Protein AF-0000000083255888 (afdb_homodimer)

Organism: NCBI:txid582686

Nearest PDB structures (foldseek):
  6r77-assembly1_B  TM=9.466E-01  e=9.606E-38  Thermococcus litoralis
  6j7c-assembly1_A-2  TM=9.315E-01  e=9.712E-32  Thermococcus litoralis DSM 5473
  4lb0-assembly1_A  TM=8.936E-01  e=3.939E-31  Allorhizobium ampelinum S4
  1tm0-assembly1_A  TM=8.997E-01  e=4.993E-29  Brucella melitensis bv. 1 str. 16M
  4k8l-assembly1_A-2  TM=8.875E-01  e=1.910E-28  Brucella anthropi ATCC 49188

Structure (mmCIF, N/CA/C/O backbone):
data_AF-0000000083255888-model_v1
#
loop_
_entity.id
_entity.type
_entity.pdbx_description
1 polymer 'Trans-L-3-hydroxyproline dehydratase'
#
loop_
_atom_site.group_PDB
_atom_site.id
_atom_site.type_symbol
_atom_site.label_atom_id
_atom_site.label_alt_id
_atom_site.label_comp_id
_atom_site.label_asym_id
_atom_site.label_entity_id
_atom_site.label_seq_id
_atom_site.pdbx_PDB_ins_code
_atom_site.Cartn_x
_atom_site.Cartn_y
_atom_site.Cartn_z
_atom_site.occupancy
_atom_site.B_iso_or_equiv
_atom_site.auth_seq_id
_atom_site.auth_comp_id
_atom_site.auth_asym_id
_atom_site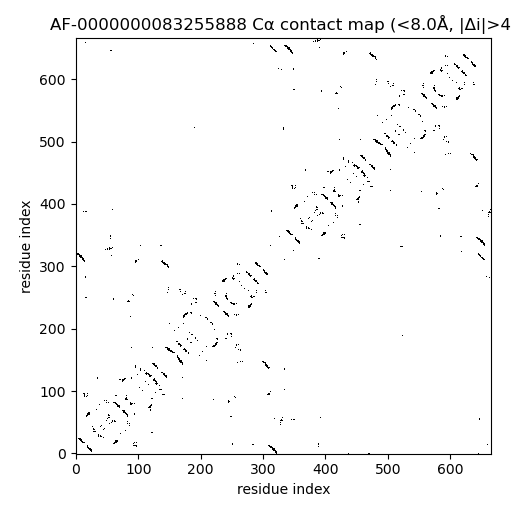.auth_atom_id
_atom_site.pdbx_PDB_model_num
ATOM 1 N N . MET A 1 1 ? 16.656 -17.641 7.535 1 83.06 1 MET A N 1
ATOM 2 C CA . MET A 1 1 ? 16.406 -16.219 7.727 1 83.06 1 MET A CA 1
ATOM 3 C C . MET A 1 1 ? 17.516 -15.578 8.57 1 83.06 1 MET A C 1
ATOM 5 O O . MET A 1 1 ? 17.922 -16.141 9.586 1 83.06 1 MET A O 1
ATOM 9 N N . GLU A 1 2 ? 18.016 -14.609 8.039 1 89.25 2 GLU A N 1
ATOM 10 C CA . GLU A 1 2 ? 18.969 -13.742 8.734 1 89.25 2 GLU A CA 1
ATOM 11 C C . GLU A 1 2 ? 18.422 -12.32 8.852 1 89.25 2 GLU A C 1
ATOM 13 O O . GLU A 1 2 ? 18.094 -11.695 7.84 1 89.25 2 GLU A O 1
ATOM 18 N N . ILE A 1 3 ? 18.297 -11.906 10.102 1 91.75 3 ILE A N 1
ATOM 19 C CA . ILE A 1 3 ? 17.781 -10.562 10.32 1 91.75 3 ILE A CA 1
ATOM 20 C C . ILE A 1 3 ? 18.938 -9.594 10.57 1 91.75 3 ILE A C 1
ATOM 22 O O . ILE A 1 3 ? 19.672 -9.742 11.539 1 91.75 3 ILE A O 1
ATOM 26 N N . SER A 1 4 ? 19.047 -8.617 9.695 1 94.56 4 SER A N 1
ATOM 27 C CA . SER A 1 4 ? 20.109 -7.625 9.844 1 94.56 4 SER A CA 1
ATOM 28 C C . SER A 1 4 ? 19.562 -6.301 10.359 1 94.56 4 SER A C 1
ATOM 30 O O . SER A 1 4 ? 20.297 -5.488 10.922 1 94.56 4 SER A O 1
ATOM 32 N N . LYS A 1 5 ? 18.344 -5.992 10.133 1 95.56 5 LYS A N 1
ATOM 33 C CA . LYS A 1 5 ? 17.641 -4.82 10.648 1 95.56 5 LYS A CA 1
ATOM 34 C C . LYS A 1 5 ? 16.266 -5.199 11.203 1 95.56 5 LYS A C 1
ATOM 36 O O . LYS A 1 5 ? 15.625 -6.125 10.711 1 95.56 5 LYS A O 1
ATOM 41 N N . TRP A 1 6 ? 15.914 -4.523 12.188 1 97.25 6 TRP A N 1
ATOM 42 C CA . TRP A 1 6 ? 14.625 -4.73 12.836 1 97.25 6 TRP A CA 1
ATOM 43 C C . TRP A 1 6 ? 14.016 -3.4 13.273 1 97.25 6 TRP A C 1
ATOM 45 O O . TRP A 1 6 ? 14.703 -2.561 13.859 1 97.25 6 TRP A O 1
ATOM 55 N N . TYR A 1 7 ? 12.773 -3.174 12.93 1 98.19 7 TYR A N 1
ATOM 56 C CA . TYR A 1 7 ? 12.039 -1.971 13.312 1 98.19 7 TYR A CA 1
ATOM 57 C C . TYR A 1 7 ? 10.688 -2.324 13.906 1 98.19 7 TYR A C 1
ATOM 59 O O . TYR A 1 7 ? 9.945 -3.129 13.344 1 98.19 7 TYR A O 1
ATOM 67 N N . SER A 1 8 ? 10.352 -1.806 14.984 1 98.5 8 SER A N 1
ATOM 68 C CA . SER A 1 8 ? 9.008 -1.915 15.547 1 98.5 8 SER A CA 1
ATOM 69 C C . SER A 1 8 ? 8.203 -0.644 15.297 1 98.5 8 SER A C 1
ATOM 71 O O . SER A 1 8 ? 8.75 0.461 15.344 1 98.5 8 SER A O 1
ATOM 73 N N . THR A 1 9 ? 6.965 -0.833 15.023 1 98.69 9 THR A N 1
ATOM 74 C CA . THR A 1 9 ? 6.133 0.331 14.742 1 98.69 9 THR A CA 1
ATOM 75 C C . THR A 1 9 ? 4.738 0.158 15.336 1 98.69 9 THR A C 1
ATOM 77 O O . THR A 1 9 ? 4.309 -0.965 15.617 1 98.69 9 THR A O 1
ATOM 80 N N . ILE A 1 10 ? 4.086 1.215 15.633 1 98.44 10 ILE A N 1
ATOM 81 C CA . ILE A 1 10 ? 2.645 1.32 15.828 1 98.44 10 ILE A CA 1
ATOM 82 C C . ILE A 1 10 ? 2.008 1.965 14.594 1 98.44 10 ILE A C 1
ATOM 84 O O . ILE A 1 10 ? 2.295 3.121 14.273 1 98.44 10 ILE A O 1
ATOM 88 N N . ASP A 1 11 ? 1.279 1.186 13.883 1 98.62 11 ASP A N 1
ATOM 89 C CA . ASP A 1 11 ? 0.621 1.719 12.695 1 98.62 11 ASP A CA 1
ATOM 90 C C . ASP A 1 11 ? -0.781 2.227 13.023 1 98.62 11 ASP A C 1
ATOM 92 O O . ASP A 1 11 ? -1.556 1.538 13.688 1 98.62 11 ASP A O 1
ATOM 96 N N . MET A 1 12 ? -1.063 3.457 12.555 1 98.44 12 MET A N 1
ATOM 97 C CA . MET A 1 12 ? -2.328 4.156 12.75 1 98.44 12 MET A CA 1
ATOM 98 C C . MET A 1 12 ? -2.887 4.656 11.422 1 98.44 12 MET A C 1
ATOM 100 O O . MET A 1 12 ? -2.223 4.559 10.391 1 98.44 12 MET A O 1
ATOM 104 N N . HIS A 1 13 ? -4.094 5.094 11.477 1 98.38 13 HIS A N 1
ATOM 105 C CA . HIS A 1 13 ? -4.57 5.953 10.398 1 98.38 13 HIS A CA 1
ATOM 106 C C . HIS A 1 13 ? -5.434 7.09 10.938 1 98.38 13 HIS A C 1
ATOM 108 O O . HIS A 1 13 ? -6.086 6.938 11.969 1 98.38 13 HIS A O 1
ATOM 114 N N . SER A 1 14 ? -5.379 8.188 10.359 1 98.19 14 SER A N 1
ATOM 115 C CA . SER A 1 14 ? -6.297 9.305 10.555 1 98.19 14 SER A CA 1
ATOM 116 C C . SER A 1 14 ? -7.027 9.648 9.258 1 98.19 14 SER A C 1
ATOM 118 O O . SER A 1 14 ? -6.398 10.039 8.273 1 98.19 14 SER A O 1
ATOM 120 N N . GLY A 1 15 ? -8.281 9.453 9.289 1 97.12 15 GLY A N 1
ATOM 121 C CA . GLY A 1 15 ? -9.086 9.711 8.109 1 97.12 15 GLY A CA 1
ATOM 122 C C . GLY A 1 15 ? -8.742 8.797 6.945 1 97.12 15 GLY A C 1
ATOM 123 O O . GLY A 1 15 ? -8.906 9.172 5.785 1 97.12 15 GLY A O 1
ATOM 124 N N . GLY A 1 16 ? -8.18 7.723 7.191 1 97.56 16 GLY A N 1
ATOM 125 C CA . GLY A 1 16 ? -7.809 6.785 6.145 1 97.56 16 GLY A CA 1
ATOM 126 C C . GLY A 1 16 ? -6.352 6.895 5.73 1 97.56 16 GLY A C 1
ATOM 127 O O . GLY A 1 16 ? -5.82 6.004 5.07 1 97.56 16 GLY A O 1
ATOM 128 N N . GLU A 1 17 ? -5.742 7.996 6.062 1 98.19 17 GLU A N 1
ATOM 129 C CA . GLU A 1 17 ? -4.324 8.18 5.762 1 98.19 17 GLU A CA 1
ATOM 130 C C . GLU A 1 17 ? -3.447 7.395 6.738 1 98.19 17 GLU A C 1
ATOM 132 O O . GLU A 1 17 ? -3.482 7.645 7.945 1 98.19 17 GLU A O 1
ATOM 137 N N . PRO A 1 18 ? -2.654 6.484 6.238 1 98.31 18 PRO A N 1
ATOM 138 C CA . PRO A 1 18 ? -1.848 5.664 7.145 1 98.31 18 PRO A CA 1
ATOM 139 C C . PRO A 1 18 ? -0.646 6.422 7.711 1 98.31 18 PRO A C 1
ATOM 141 O O . PRO A 1 18 ? -0.081 7.281 7.035 1 98.31 18 PRO A O 1
ATOM 144 N N . ILE A 1 19 ? -0.319 6.094 8.922 1 98.56 19 ILE A N 1
ATOM 145 C CA . ILE A 1 19 ? 0.89 6.613 9.555 1 98.56 19 ILE A CA 1
ATOM 146 C C . ILE A 1 19 ? 1.596 5.492 10.312 1 98.56 19 ILE A C 1
ATOM 148 O O . ILE A 1 19 ? 1.012 4.879 11.211 1 98.56 19 ILE A O 1
ATOM 152 N N . ARG A 1 20 ? 2.758 5.273 9.922 1 98.81 20 ARG A N 1
ATOM 153 C CA . ARG A 1 20 ? 3.631 4.309 10.586 1 98.81 20 ARG A CA 1
ATOM 154 C C . ARG A 1 20 ? 4.547 5.004 11.586 1 98.81 20 ARG A C 1
ATOM 156 O O . ARG A 1 20 ? 5.488 5.699 11.203 1 98.81 20 ARG A O 1
ATOM 163 N N . ILE A 1 21 ? 4.293 4.812 12.906 1 98.81 21 ILE A N 1
ATOM 164 C CA . ILE A 1 21 ? 5.102 5.422 13.953 1 98.81 21 ILE A CA 1
ATOM 165 C C . ILE A 1 21 ? 6.234 4.473 14.352 1 98.81 21 ILE A C 1
ATOM 167 O O . ILE A 1 21 ? 5.988 3.4 14.906 1 98.81 21 ILE A O 1
ATOM 171 N N . ILE A 1 22 ? 7.457 4.867 14.094 1 98.56 22 ILE A N 1
ATOM 172 C CA . ILE A 1 22 ? 8.586 3.998 14.398 1 98.56 22 ILE A CA 1
ATOM 173 C C . ILE A 1 22 ? 8.906 4.074 15.891 1 98.56 22 ILE A C 1
ATOM 175 O O . ILE A 1 22 ? 9.211 5.152 16.406 1 98.56 22 ILE A O 1
ATOM 179 N N . THR A 1 23 ? 8.867 2.938 16.578 1 96.69 23 THR A N 1
ATOM 180 C CA . THR A 1 23 ? 9.047 2.908 18.016 1 96.69 23 THR A CA 1
ATOM 181 C C . THR A 1 23 ? 10.383 2.262 18.375 1 96.69 23 THR A C 1
ATOM 183 O O . THR A 1 23 ? 10.844 2.367 19.516 1 96.69 23 THR A O 1
ATOM 186 N N . GLY A 1 24 ? 10.961 1.613 17.391 1 96.62 24 GLY A N 1
ATOM 187 C CA . GLY A 1 24 ? 12.227 0.959 17.672 1 96.62 24 GLY A CA 1
ATOM 188 C C . GLY A 1 24 ? 13.047 0.688 16.438 1 96.62 24 GLY A C 1
ATOM 189 O O . GLY A 1 24 ? 12.5 0.53 15.344 1 96.62 24 GLY A O 1
ATOM 190 N N . GLY A 1 25 ? 14.406 0.665 16.562 1 96.69 25 GLY A N 1
ATOM 191 C CA . GLY A 1 25 ? 15.32 0.265 15.508 1 96.69 25 GLY A CA 1
ATOM 192 C C . GLY A 1 25 ? 15.938 1.442 14.773 1 96.69 25 GLY A C 1
ATOM 193 O O . GLY A 1 25 ? 16.719 1.258 13.852 1 96.69 25 GLY A O 1
ATOM 194 N N . LEU A 1 26 ? 15.664 2.627 15.242 1 96.25 26 LEU A N 1
ATOM 195 C CA . LEU A 1 26 ? 16.156 3.816 14.547 1 96.25 26 LEU A CA 1
ATOM 196 C C . LEU A 1 26 ? 17.594 4.109 14.914 1 96.25 26 LEU A C 1
ATOM 198 O O . LEU A 1 26 ? 18.016 3.873 16.047 1 96.25 26 LEU A O 1
ATOM 202 N N . PRO A 1 27 ? 18.312 4.633 13.977 1 93.56 27 PRO A N 1
ATOM 203 C CA . PRO A 1 27 ? 19.625 5.16 14.32 1 93.56 27 PRO A CA 1
ATOM 204 C C . PRO A 1 27 ? 19.547 6.441 15.148 1 93.56 27 PRO A C 1
ATOM 206 O O . PRO A 1 27 ? 18.5 7.082 15.203 1 93.56 27 PRO A O 1
ATOM 209 N N . GLN A 1 28 ? 20.672 6.73 15.758 1 92.25 28 GLN A N 1
ATOM 210 C CA . GLN A 1 28 ? 20.766 8.023 16.438 1 92.25 28 GLN A CA 1
ATOM 211 C C . GLN A 1 28 ? 20.875 9.164 15.422 1 92.25 28 GLN A C 1
ATOM 213 O O . GLN A 1 28 ? 21.719 9.109 14.516 1 92.25 28 GLN A O 1
ATOM 218 N N . MET A 1 29 ? 19.984 10.07 15.594 1 93.94 29 MET A N 1
ATOM 219 C CA . MET A 1 29 ? 20.047 11.242 14.734 1 93.94 29 MET A CA 1
ATOM 220 C C . MET A 1 29 ? 20.812 12.375 15.398 1 93.94 29 MET A C 1
ATOM 222 O O . MET A 1 29 ? 20.547 12.727 16.547 1 93.94 29 MET A O 1
ATOM 226 N N . ARG A 1 30 ? 21.797 12.992 14.648 1 94.44 30 ARG A N 1
ATOM 227 C CA . ARG A 1 30 ? 22.578 14.117 15.148 1 94.44 30 ARG A CA 1
ATOM 228 C C . ARG A 1 30 ? 21.844 15.438 14.969 1 94.44 30 ARG A C 1
ATOM 230 O O . ARG A 1 30 ? 21.156 15.633 13.961 1 94.44 30 ARG A O 1
ATOM 237 N N . GLY A 1 31 ? 21.797 16.203 15.977 1 97.06 31 GLY A N 1
ATOM 238 C CA . GLY A 1 31 ? 21.203 17.531 15.898 1 97.06 31 GLY A CA 1
ATOM 239 C C . GLY A 1 31 ? 20.562 17.969 17.203 1 97.06 31 GLY A C 1
ATOM 240 O O . GLY A 1 31 ? 19.953 17.156 17.891 1 97.06 31 GLY A O 1
ATOM 241 N N . ALA A 1 32 ? 20.625 19.344 17.375 1 95.5 32 ALA A N 1
ATOM 242 C CA . ALA A 1 32 ? 20.062 19.906 18.609 1 95.5 32 ALA A CA 1
ATOM 243 C C . ALA A 1 32 ? 18.609 20.297 18.406 1 95.5 32 ALA A C 1
ATOM 245 O O . ALA A 1 32 ? 17.844 20.406 19.375 1 95.5 32 ALA A O 1
ATOM 246 N N . VAL A 1 33 ? 18.25 20.562 17.156 1 95.88 33 VAL A N 1
ATOM 247 C CA . VAL A 1 33 ? 16.875 20.953 16.828 1 95.88 33 VAL A CA 1
ATOM 248 C C . VAL A 1 33 ? 16.328 20.078 15.719 1 95.88 33 VAL A C 1
ATOM 250 O O . VAL A 1 33 ? 17.094 19.359 15.055 1 95.88 33 VAL A O 1
ATOM 253 N N . GLN A 1 34 ? 15.109 20.156 15.523 1 97.44 34 GLN A N 1
ATOM 254 C CA . GLN A 1 34 ? 14.438 19.234 14.609 1 97.44 34 GLN A CA 1
ATOM 255 C C . GLN A 1 34 ? 14.953 19.391 13.18 1 97.44 34 GLN A C 1
ATOM 257 O O . GLN A 1 34 ? 15.078 18.422 12.445 1 97.44 34 GLN A O 1
ATOM 262 N N . ARG A 1 35 ? 15.195 20.641 12.828 1 96.56 35 ARG A N 1
ATOM 263 C CA . ARG A 1 35 ? 15.688 20.875 11.477 1 96.56 35 ARG A CA 1
ATOM 264 C C . ARG A 1 35 ? 17.016 20.156 11.234 1 96.56 35 ARG A C 1
ATOM 266 O O . ARG A 1 35 ? 17.234 19.609 10.164 1 96.56 35 ARG A O 1
ATOM 273 N N . GLU A 1 36 ? 17.875 20.188 12.18 1 97.56 36 GLU A N 1
ATOM 274 C CA . GLU A 1 36 ? 19.172 19.516 12.086 1 97.56 36 GLU A CA 1
ATOM 275 C C . GLU A 1 36 ? 19 18 12.078 1 97.56 36 GLU A C 1
ATOM 277 O O . GLU A 1 36 ? 19.688 17.297 11.328 1 97.56 36 GLU A O 1
ATOM 282 N N . ARG A 1 37 ? 18.109 17.531 12.883 1 98 37 ARG A N 1
ATOM 283 C CA . ARG A 1 37 ? 17.828 16.094 12.93 1 98 37 ARG A CA 1
ATOM 284 C C . ARG A 1 37 ? 17.25 15.602 11.609 1 98 37 ARG A C 1
ATOM 286 O O . ARG A 1 37 ? 17.609 14.531 11.133 1 98 37 ARG A O 1
ATOM 293 N N . ALA A 1 38 ? 16.375 16.406 11.086 1 98 38 ALA A N 1
ATOM 294 C CA . ALA A 1 38 ? 15.805 16.078 9.781 1 98 38 ALA A CA 1
ATOM 295 C C . ALA A 1 38 ? 16.891 16 8.711 1 98 38 ALA A C 1
ATOM 297 O O . ALA A 1 38 ? 16.922 15.07 7.91 1 98 38 ALA A O 1
ATOM 298 N N . ALA A 1 39 ? 17.75 16.969 8.727 1 97.56 39 ALA A N 1
ATOM 299 C CA . ALA A 1 39 ? 18.844 17 7.762 1 97.56 39 ALA A CA 1
ATOM 300 C C . ALA A 1 39 ? 19.766 15.805 7.938 1 97.56 39 ALA A C 1
ATOM 302 O O . ALA A 1 39 ? 20.203 15.195 6.957 1 97.56 39 ALA A O 1
ATOM 303 N N . ASP A 1 40 ? 20.047 15.461 9.133 1 98.25 40 ASP A N 1
ATOM 304 C CA . ASP A 1 40 ? 20.891 14.312 9.406 1 98.25 40 ASP A CA 1
ATOM 305 C C . ASP A 1 40 ? 20.25 13.016 8.93 1 98.25 40 ASP A C 1
ATOM 307 O O . ASP A 1 40 ? 20.906 12.18 8.305 1 98.25 40 ASP A O 1
ATOM 311 N N . PHE A 1 41 ? 19.031 12.898 9.219 1 98.19 41 PHE A N 1
ATOM 312 C CA . PHE A 1 41 ? 18.312 11.703 8.812 1 98.19 41 PHE A CA 1
ATOM 313 C C . PHE A 1 41 ? 18.344 11.539 7.297 1 98.19 41 PHE A C 1
ATOM 315 O O . PHE A 1 41 ? 18.688 10.477 6.785 1 98.19 41 PHE A O 1
ATOM 322 N N . MET A 1 42 ? 18 12.602 6.605 1 97.81 42 MET A N 1
ATOM 323 C CA . MET A 1 42 ? 17.922 12.539 5.148 1 97.81 42 MET A CA 1
ATOM 324 C C . MET A 1 42 ? 19.312 12.312 4.551 1 97.81 42 MET A C 1
ATOM 326 O O . MET A 1 42 ? 19.453 11.641 3.527 1 97.81 42 MET A O 1
ATOM 330 N N . GLY A 1 43 ? 20.25 12.836 5.156 1 97.81 43 GLY A N 1
ATOM 331 C CA . GLY A 1 43 ? 21.609 12.742 4.629 1 97.81 43 GLY A CA 1
ATOM 332 C C . GLY A 1 43 ? 22.266 11.398 4.91 1 97.81 43 GLY A C 1
ATOM 333 O O . GLY A 1 43 ? 23.094 10.938 4.125 1 97.81 43 GLY A O 1
ATOM 334 N N . HIS A 1 44 ? 21.844 10.758 6.027 1 97.75 44 HIS A N 1
ATOM 335 C CA . HIS A 1 44 ? 22.625 9.609 6.449 1 97.75 44 HIS A CA 1
ATOM 336 C C . HIS A 1 44 ? 21.75 8.383 6.668 1 97.75 44 HIS A C 1
ATOM 338 O O . HIS A 1 44 ? 22.25 7.258 6.719 1 97.75 44 HIS A O 1
ATOM 344 N N . HIS A 1 45 ? 20.484 8.578 6.812 1 97.5 45 HIS A N 1
ATOM 345 C CA . HIS A 1 45 ? 19.656 7.465 7.273 1 97.5 45 HIS A CA 1
ATOM 346 C C . HIS A 1 45 ? 18.391 7.32 6.434 1 97.5 45 HIS A C 1
ATOM 348 O O . HIS A 1 45 ? 17.438 6.676 6.855 1 97.5 45 HIS A O 1
ATOM 354 N N . ASP A 1 46 ? 18.359 7.898 5.238 1 97.75 46 ASP A N 1
ATOM 355 C CA . ASP A 1 46 ? 17.156 7.906 4.406 1 97.75 46 ASP A CA 1
ATOM 356 C C . ASP A 1 46 ? 16.781 6.488 3.977 1 97.75 46 ASP A C 1
ATOM 358 O O . ASP A 1 46 ? 15.656 6.246 3.543 1 97.75 46 ASP A O 1
ATOM 362 N N . ALA A 1 47 ? 17.688 5.535 4.121 1 97.12 47 ALA A N 1
ATOM 363 C CA . ALA A 1 47 ? 17.406 4.145 3.777 1 97.12 47 ALA A CA 1
ATOM 364 C C . ALA A 1 47 ? 16.281 3.578 4.645 1 97.12 47 ALA A C 1
ATOM 366 O O . ALA A 1 47 ? 15.516 2.727 4.195 1 97.12 47 ALA A O 1
ATOM 367 N N . VAL A 1 48 ? 16.141 4.066 5.84 1 97.69 48 VAL A N 1
ATOM 368 C CA . VAL A 1 48 ? 15.102 3.619 6.754 1 97.69 48 VAL A CA 1
ATOM 369 C C . VAL A 1 48 ? 13.734 4.012 6.203 1 97.69 48 VAL A C 1
ATOM 371 O O . VAL A 1 48 ? 12.812 3.193 6.168 1 97.69 48 VAL A O 1
ATOM 374 N N . ARG A 1 49 ? 13.641 5.246 5.781 1 98.12 49 ARG A N 1
ATOM 375 C CA . ARG A 1 49 ? 12.391 5.715 5.191 1 98.12 49 ARG A CA 1
ATOM 376 C C . ARG A 1 49 ? 12.008 4.875 3.977 1 98.12 49 ARG A C 1
ATOM 378 O O . ARG A 1 49 ? 10.867 4.422 3.861 1 98.12 49 ARG A O 1
ATOM 385 N N . ARG A 1 50 ? 12.961 4.73 3.131 1 97.81 50 ARG A N 1
ATOM 386 C CA . ARG A 1 50 ? 12.688 3.992 1.902 1 97.81 50 ARG A CA 1
ATOM 387 C C . ARG A 1 50 ? 12.266 2.559 2.207 1 97.81 50 ARG A C 1
ATOM 389 O O . ARG A 1 50 ? 11.32 2.045 1.608 1 97.81 50 ARG A O 1
ATOM 396 N N . LEU A 1 51 ? 12.922 1.953 3.141 1 97.94 51 LEU A N 1
ATOM 397 C CA . LEU A 1 51 ? 12.617 0.58 3.531 1 97.94 51 LEU A CA 1
ATOM 398 C C . LEU A 1 51 ? 11.188 0.463 4.059 1 97.94 51 LEU A C 1
ATOM 400 O O . LEU A 1 51 ? 10.469 -0.476 3.709 1 97.94 51 LEU A O 1
ATOM 404 N N . LEU A 1 52 ? 10.75 1.415 4.848 1 98.19 52 LEU A N 1
ATOM 405 C CA . LEU A 1 52 ? 9.523 1.252 5.617 1 98.19 52 LEU A CA 1
ATOM 406 C C . LEU A 1 52 ? 8.344 1.889 4.895 1 98.19 52 LEU A C 1
ATOM 408 O O . LEU A 1 52 ? 7.188 1.528 5.141 1 98.19 52 LEU A O 1
ATOM 412 N N . MET A 1 53 ? 8.602 2.887 3.961 1 98 53 MET A N 1
ATOM 413 C CA . MET A 1 53 ? 7.504 3.594 3.311 1 98 53 MET A CA 1
ATOM 414 C C . MET A 1 53 ? 7.188 2.982 1.951 1 98 53 MET A C 1
ATOM 416 O O . MET A 1 53 ? 6.047 3.025 1.494 1 98 53 MET A O 1
ATOM 420 N N . ALA A 1 54 ? 8.188 2.432 1.349 1 97.44 54 ALA A N 1
ATOM 421 C CA . ALA A 1 54 ? 8.031 1.934 -0.015 1 97.44 54 ALA A CA 1
ATOM 422 C C . ALA A 1 54 ? 7.562 0.481 -0.016 1 97.44 54 ALA A C 1
ATOM 424 O O . ALA A 1 54 ? 7.664 -0.211 1 1 97.44 54 ALA A O 1
ATOM 425 N N . GLU A 1 55 ? 7.008 -0 -1.094 1 97.12 55 GLU A N 1
ATOM 426 C CA . GLU A 1 55 ? 6.746 -1.424 -1.284 1 97.12 55 GLU A CA 1
ATOM 427 C C . GLU A 1 55 ? 8.039 -2.236 -1.212 1 97.12 55 GLU A C 1
ATOM 429 O O . GLU A 1 55 ? 9.094 -1.764 -1.627 1 97.12 55 GLU A O 1
ATOM 434 N N . PRO A 1 56 ? 7.961 -3.328 -0.721 1 97.75 56 PRO A N 1
ATOM 435 C CA . PRO A 1 56 ? 6.742 -4.078 -0.402 1 97.75 56 PRO A CA 1
ATOM 436 C C . PRO A 1 56 ? 6.32 -3.924 1.058 1 97.75 56 PRO A C 1
ATOM 438 O O . PRO A 1 56 ? 5.324 -4.516 1.481 1 97.75 56 PRO A O 1
ATOM 441 N N . ARG A 1 57 ? 7.043 -3.15 1.907 1 98.06 57 ARG A N 1
ATOM 442 C CA . ARG A 1 57 ? 6.707 -2.992 3.318 1 98.06 57 ARG A CA 1
ATOM 443 C C . ARG A 1 57 ? 5.676 -1.884 3.512 1 98.06 57 ARG A C 1
ATOM 445 O O . ARG A 1 57 ? 5.023 -1.813 4.555 1 98.06 57 ARG A O 1
ATOM 452 N N . GLY A 1 58 ? 5.574 -1.057 2.6 1 97.25 58 GLY A N 1
ATOM 453 C CA . GLY A 1 58 ? 4.625 0.045 2.533 1 97.25 58 GLY A CA 1
ATOM 454 C C . GLY A 1 58 ? 3.979 0.193 1.17 1 97.25 58 GLY A C 1
ATOM 455 O O . GLY A 1 58 ? 3.734 -0.8 0.481 1 97.25 58 GLY A O 1
ATOM 456 N N . HIS A 1 59 ? 3.59 1.378 0.828 1 95.75 59 HIS A N 1
ATOM 457 C CA . HIS A 1 59 ? 2.998 1.669 -0.473 1 95.75 59 HIS A CA 1
ATOM 458 C C . HIS A 1 59 ? 3.08 3.156 -0.796 1 95.75 59 HIS A C 1
ATOM 460 O O . HIS A 1 59 ? 3.529 3.951 0.032 1 95.75 59 HIS A O 1
ATOM 466 N N . LEU A 1 60 ? 2.676 3.486 -1.923 1 92.31 60 LEU A N 1
ATOM 467 C CA . LEU A 1 60 ? 2.861 4.82 -2.484 1 92.31 60 LEU A CA 1
ATOM 468 C C . LEU A 1 60 ? 2.254 5.883 -1.573 1 92.31 60 LEU A C 1
ATOM 470 O O . LEU A 1 60 ? 2.779 6.992 -1.471 1 92.31 60 LEU A O 1
ATOM 474 N N . GLY A 1 61 ? 1.233 5.602 -0.885 1 94.69 61 GLY A N 1
ATOM 475 C CA . GLY A 1 61 ? 0.536 6.559 -0.039 1 94.69 61 GLY A CA 1
ATOM 476 C C . GLY A 1 61 ? 0.907 6.438 1.428 1 94.69 61 GLY A C 1
ATOM 477 O O . GLY A 1 61 ? 0.244 7.016 2.289 1 94.69 61 GLY A O 1
ATOM 478 N N . MET A 1 62 ? 1.975 5.719 1.699 1 97.44 62 MET A N 1
ATOM 479 C CA . MET A 1 62 ? 2.367 5.473 3.084 1 97.44 62 MET A CA 1
ATOM 480 C C . MET A 1 62 ? 3.041 6.707 3.684 1 97.44 62 MET A C 1
ATOM 482 O O . MET A 1 62 ? 3.82 7.383 3.01 1 97.44 62 MET A O 1
ATOM 486 N N . THR A 1 63 ? 2.697 6.996 4.969 1 98.25 63 THR A N 1
ATOM 487 C CA . THR A 1 63 ? 3.4 8.016 5.742 1 98.25 63 THR A CA 1
ATOM 488 C C . THR A 1 63 ? 3.936 7.426 7.047 1 98.25 63 THR A C 1
ATOM 490 O O . THR A 1 63 ? 3.521 6.34 7.461 1 98.25 63 THR A O 1
ATOM 493 N N . GLY A 1 64 ? 4.898 8.141 7.574 1 98.62 64 GLY A N 1
ATOM 494 C CA . GLY A 1 64 ? 5.477 7.691 8.828 1 98.62 64 GLY A CA 1
ATOM 495 C C . GLY A 1 64 ? 5.906 8.836 9.734 1 98.62 64 GLY A C 1
ATOM 496 O O . GLY A 1 64 ? 5.918 9.992 9.312 1 98.62 64 GLY A O 1
ATOM 497 N N . ALA A 1 65 ? 6.176 8.461 10.945 1 98.69 65 ALA A N 1
ATOM 498 C CA . ALA A 1 65 ? 6.656 9.414 11.938 1 98.69 65 ALA A CA 1
ATOM 499 C C . ALA A 1 65 ? 7.789 8.82 12.773 1 98.69 65 ALA A C 1
ATOM 501 O O . ALA A 1 65 ? 7.754 7.645 13.125 1 98.69 65 ALA A O 1
ATOM 502 N N . ILE A 1 66 ? 8.734 9.602 13 1 98.31 66 ILE A N 1
ATOM 503 C CA . ILE A 1 66 ? 9.828 9.305 13.914 1 98.31 66 ILE A CA 1
ATOM 504 C C . ILE A 1 66 ? 9.688 10.141 15.188 1 98.31 66 ILE A C 1
ATOM 506 O O . ILE A 1 66 ? 9.641 11.367 15.125 1 98.31 66 ILE A O 1
ATOM 510 N N . VAL A 1 67 ? 9.617 9.453 16.281 1 97.5 67 VAL A N 1
ATOM 511 C CA . VAL A 1 67 ? 9.57 10.164 17.562 1 97.5 67 VAL A CA 1
ATOM 512 C C . VAL A 1 67 ? 10.984 10.43 18.047 1 97.5 67 VAL A C 1
ATOM 514 O O . VAL A 1 67 ? 11.82 9.516 18.109 1 97.5 67 VAL A O 1
ATOM 517 N N . THR A 1 68 ? 11.297 11.641 18.359 1 97.12 68 THR A N 1
ATOM 518 C CA . THR A 1 68 ? 12.609 12.039 18.859 1 97.12 68 THR A CA 1
ATOM 519 C C . THR A 1 68 ? 12.492 12.625 20.266 1 97.12 68 THR A C 1
ATOM 521 O O . THR A 1 68 ? 11.391 12.953 20.719 1 97.12 68 THR A O 1
ATOM 524 N N . PRO A 1 69 ? 13.641 12.672 20.938 1 95.5 69 PRO A N 1
ATOM 525 C CA . PRO A 1 69 ? 13.625 13.508 22.141 1 95.5 69 PRO A CA 1
ATOM 526 C C . PRO A 1 69 ? 13.234 14.953 21.844 1 95.5 69 PRO A C 1
ATOM 528 O O . PRO A 1 69 ? 13.336 15.406 20.703 1 95.5 69 PRO A O 1
ATOM 531 N N . PRO A 1 70 ? 12.688 15.594 22.875 1 96.56 70 PRO A N 1
ATOM 532 C CA . PRO A 1 70 ? 12.352 17 22.656 1 96.56 70 PRO A CA 1
ATOM 533 C C . PRO A 1 70 ? 13.578 17.859 22.297 1 96.56 70 PRO A C 1
ATOM 535 O O . PRO A 1 70 ? 14.672 17.609 22.812 1 96.56 70 PRO A O 1
ATOM 538 N N . ALA A 1 71 ? 13.375 18.781 21.422 1 95.69 71 ALA A N 1
ATOM 539 C CA . ALA A 1 71 ? 14.414 19.75 21.078 1 95.69 71 ALA A CA 1
ATOM 540 C C . ALA A 1 71 ? 14.367 20.953 22.016 1 95.69 71 ALA A C 1
ATOM 542 O O . ALA A 1 71 ? 15.398 21.578 22.281 1 95.69 71 ALA A O 1
ATOM 543 N N . SER A 1 72 ? 13.203 21.312 22.438 1 96.38 72 SER A N 1
ATOM 544 C CA . SER A 1 72 ? 13.031 22.406 23.391 1 96.38 72 SER A CA 1
ATOM 545 C C . SER A 1 72 ? 12.836 21.859 24.812 1 96.38 72 SER A C 1
ATOM 547 O O . SER A 1 72 ? 12.375 20.734 24.984 1 96.38 72 SER A O 1
ATOM 549 N N . ASP A 1 73 ? 13.062 22.688 25.812 1 95.88 73 ASP A N 1
ATOM 550 C CA . ASP A 1 73 ? 13.07 22.266 27.203 1 95.88 73 ASP A CA 1
ATOM 551 C C . ASP A 1 73 ? 11.664 21.906 27.688 1 95.88 73 ASP A C 1
ATOM 553 O O . ASP A 1 73 ? 11.5 21.047 28.547 1 95.88 73 ASP A O 1
ATOM 557 N N . ASP A 1 74 ? 10.734 22.5 27.188 1 96.25 74 ASP A N 1
ATOM 558 C CA . ASP A 1 74 ? 9.391 22.312 27.734 1 96.25 74 ASP A CA 1
ATOM 559 C C . ASP A 1 74 ? 8.547 21.422 26.828 1 96.25 74 ASP A C 1
ATOM 561 O O . ASP A 1 74 ? 7.355 21.234 27.078 1 96.25 74 ASP A O 1
ATOM 565 N N . ALA A 1 75 ? 9.133 20.906 25.766 1 97.81 75 ALA A N 1
ATOM 566 C CA . ALA A 1 75 ? 8.375 20.016 24.891 1 97.81 75 ALA A CA 1
ATOM 567 C C . ALA A 1 75 ? 8.328 18.594 25.469 1 97.81 75 ALA A C 1
ATOM 569 O O . ALA A 1 75 ? 9.227 18.188 26.203 1 97.81 75 ALA A O 1
ATOM 570 N N . HIS A 1 76 ? 7.305 17.891 25.141 1 98.12 76 HIS A N 1
ATOM 571 C CA . HIS A 1 76 ? 7.176 16.516 25.578 1 98.12 76 HIS A CA 1
ATOM 572 C C . HIS A 1 76 ? 8.008 15.578 24.719 1 98.12 76 HIS A C 1
ATOM 574 O O . HIS A 1 76 ? 8.633 14.641 25.219 1 98.12 76 HIS A O 1
ATOM 580 N N . PHE A 1 77 ? 8.016 15.758 23.438 1 97.94 77 PHE A N 1
ATOM 581 C CA . PHE A 1 77 ? 8.805 15 22.469 1 97.94 77 PHE A CA 1
ATOM 582 C C . PHE A 1 77 ? 8.883 15.734 21.141 1 97.94 77 PHE A C 1
ATOM 584 O O . PHE A 1 77 ? 8.312 16.812 20.984 1 97.94 77 PHE A O 1
ATOM 591 N N . GLY A 1 78 ? 9.695 15.273 20.219 1 98.12 78 GLY A N 1
ATOM 592 C CA . GLY A 1 78 ? 9.773 15.773 18.859 1 98.12 78 GLY A CA 1
ATOM 593 C C . GLY A 1 78 ? 9.281 14.766 17.828 1 98.12 78 GLY A C 1
ATOM 594 O O . GLY A 1 78 ? 9.164 13.578 18.125 1 98.12 78 GLY A O 1
ATOM 595 N N . LEU A 1 79 ? 8.992 15.297 16.656 1 98.5 79 LEU A N 1
ATOM 596 C CA . LEU A 1 79 ? 8.547 14.43 15.578 1 98.5 79 LEU A CA 1
ATOM 597 C C . LEU A 1 79 ? 9.195 14.836 14.258 1 98.5 79 LEU A C 1
ATOM 599 O O . LEU A 1 79 ? 9.336 16.031 13.969 1 98.5 79 LEU A O 1
ATOM 603 N N . LEU A 1 80 ? 9.57 13.867 13.508 1 98.5 80 LEU A N 1
ATOM 604 C CA . LEU A 1 80 ? 9.836 13.969 12.078 1 98.5 80 LEU A CA 1
ATOM 605 C C . LEU A 1 80 ? 8.812 13.172 11.281 1 98.5 80 LEU A C 1
ATOM 607 O O . LEU A 1 80 ? 8.336 12.133 11.734 1 98.5 80 LEU A O 1
ATOM 611 N N . PHE A 1 81 ? 8.461 13.656 10.109 1 98.5 81 PHE A N 1
ATOM 612 C CA . PHE A 1 81 ? 7.402 13.047 9.32 1 98.5 81 PHE A CA 1
ATOM 613 C C . PHE A 1 81 ? 7.941 12.531 7.992 1 98.5 81 PHE A C 1
ATOM 615 O O . PHE A 1 81 ? 8.562 13.289 7.238 1 98.5 81 PHE A O 1
ATOM 622 N N . MET A 1 82 ? 7.656 11.297 7.699 1 98.38 82 MET A N 1
ATOM 623 C CA . MET A 1 82 ? 8.164 10.656 6.488 1 98.38 82 MET A CA 1
ATOM 624 C C . MET A 1 82 ? 7.051 10.484 5.457 1 98.38 82 MET A C 1
ATOM 626 O O . MET A 1 82 ? 5.887 10.297 5.82 1 98.38 82 MET A O 1
ATOM 630 N N . ASN A 1 83 ? 7.375 10.578 4.246 1 97.62 83 ASN A N 1
ATOM 631 C CA . ASN A 1 83 ? 6.508 10.242 3.123 1 97.62 83 ASN A CA 1
ATOM 632 C C . ASN A 1 83 ? 7.281 9.555 2.002 1 97.62 83 ASN A C 1
ATOM 634 O O . ASN A 1 83 ? 8.391 9.062 2.219 1 97.62 83 ASN A O 1
ATOM 638 N N . ASN A 1 84 ? 6.73 9.43 0.827 1 96.12 84 ASN A N 1
ATOM 639 C CA . ASN A 1 84 ? 7.336 8.641 -0.24 1 96.12 84 ASN A CA 1
ATOM 640 C C . ASN A 1 84 ? 8.492 9.391 -0.904 1 96.12 84 ASN A C 1
ATOM 642 O O . ASN A 1 84 ? 9.227 8.82 -1.71 1 96.12 84 ASN A O 1
ATOM 646 N N . GLU A 1 85 ? 8.742 10.625 -0.519 1 95.44 85 GLU A N 1
ATOM 647 C CA . GLU A 1 85 ? 9.781 11.445 -1.131 1 95.44 85 GLU A CA 1
ATOM 648 C C . GLU A 1 85 ? 10.875 11.797 -0.121 1 95.44 85 GLU A C 1
ATOM 650 O O . GLU A 1 85 ? 12.047 11.914 -0.482 1 95.44 85 GLU A O 1
ATOM 655 N N . GLY A 1 86 ? 10.469 11.961 1.032 1 97.31 86 GLY A N 1
ATOM 656 C CA . GLY A 1 86 ? 11.383 12.43 2.066 1 97.31 86 GLY A CA 1
ATOM 657 C C . GLY A 1 86 ? 10.68 12.742 3.377 1 97.31 86 GLY A C 1
ATOM 658 O O . GLY A 1 86 ? 9.883 11.938 3.865 1 97.31 86 GLY A O 1
ATOM 659 N N . LEU A 1 87 ? 11.109 13.906 3.92 1 97.88 87 LEU A N 1
ATOM 660 C CA . LEU A 1 87 ? 10.5 14.352 5.168 1 97.88 87 LEU A CA 1
ATOM 661 C C . LEU A 1 87 ? 9.625 15.578 4.941 1 97.88 87 LEU A C 1
ATOM 663 O O . LEU A 1 87 ? 9.898 16.391 4.055 1 97.88 87 LEU A O 1
ATOM 667 N N . ALA A 1 88 ? 8.586 15.656 5.691 1 97.31 88 ALA A N 1
ATOM 668 C CA . ALA A 1 88 ? 7.754 16.859 5.746 1 97.31 88 ALA A CA 1
ATOM 669 C C . ALA A 1 88 ? 8.039 17.672 7.012 1 97.31 88 ALA A C 1
ATOM 671 O O . ALA A 1 88 ? 8.273 17.094 8.078 1 97.31 88 ALA A O 1
ATOM 672 N N . PRO A 1 89 ? 7.98 18.969 6.898 1 97.56 89 PRO A N 1
ATOM 673 C CA . PRO A 1 89 ? 8.258 19.797 8.078 1 97.56 89 PRO A CA 1
ATOM 674 C C . PRO A 1 89 ? 7.176 19.656 9.156 1 97.56 89 PRO A C 1
ATOM 676 O O . PRO A 1 89 ? 7.43 19.953 10.328 1 97.56 89 PRO A O 1
ATOM 679 N N . ILE A 1 90 ? 5.988 19.328 8.719 1 97.19 90 ILE A N 1
ATOM 680 C CA . ILE A 1 90 ? 4.844 19.141 9.602 1 97.19 90 ILE A CA 1
ATOM 681 C C . ILE A 1 90 ? 3.812 18.25 8.922 1 97.19 90 ILE A C 1
ATOM 683 O O . ILE A 1 90 ? 3.787 18.125 7.695 1 97.19 90 ILE A O 1
ATOM 687 N N . SER A 1 91 ? 3.023 17.578 9.695 1 97.31 91 SER A N 1
ATOM 688 C CA . SER A 1 91 ? 1.956 16.719 9.203 1 97.31 91 SER A CA 1
ATOM 689 C C . SER A 1 91 ? 0.792 16.656 10.188 1 97.31 91 SER A C 1
ATOM 691 O O . SER A 1 91 ? 0.899 16.047 11.25 1 97.31 91 SER A O 1
ATOM 693 N N . GLY A 1 92 ? -0.312 17.234 9.82 1 96.94 92 GLY A N 1
ATOM 694 C CA . GLY A 1 92 ? -1.463 17.312 10.703 1 96.94 92 GLY A CA 1
ATOM 695 C C . GLY A 1 92 ? -2.031 15.961 11.07 1 96.94 92 GLY A C 1
ATOM 696 O O . GLY A 1 92 ? -2.225 15.656 12.25 1 96.94 92 GLY A O 1
ATOM 697 N N . HIS A 1 93 ? -2.297 15.164 10.047 1 97.25 93 HIS A N 1
ATOM 698 C CA . HIS A 1 93 ? -2.873 13.852 10.32 1 97.25 93 HIS A CA 1
ATOM 699 C C . HIS A 1 93 ? -1.928 13.008 11.164 1 97.25 93 HIS A C 1
ATOM 701 O O . HIS A 1 93 ? -2.373 12.25 12.031 1 97.25 93 HIS A O 1
ATOM 707 N N . SER A 1 94 ? -0.628 13.078 10.93 1 98.06 94 SER A N 1
ATOM 708 C CA . SER A 1 94 ? 0.348 12.312 11.695 1 98.06 94 SER A CA 1
ATOM 709 C C . SER A 1 94 ? 0.362 12.734 13.156 1 98.06 94 SER A C 1
ATOM 711 O O . SER A 1 94 ? 0.5 11.891 14.047 1 98.06 94 SER A O 1
ATOM 713 N N . LEU A 1 95 ? 0.264 14.016 13.367 1 98.62 95 LEU A N 1
ATOM 714 C CA . LEU A 1 95 ? 0.229 14.523 14.727 1 98.62 95 LEU A CA 1
ATOM 715 C C . LEU A 1 95 ? -0.962 13.953 15.492 1 98.62 95 LEU A C 1
ATOM 717 O O . LEU A 1 95 ? -0.817 13.5 16.625 1 98.62 95 LEU A O 1
ATOM 721 N N . VAL A 1 96 ? -2.098 13.992 14.852 1 98.56 96 VAL A N 1
ATOM 722 C CA . VAL A 1 96 ? -3.305 13.445 15.469 1 98.56 96 VAL A CA 1
ATOM 723 C C . VAL A 1 96 ? -3.086 11.977 15.82 1 98.56 96 VAL A C 1
ATOM 725 O O . VAL A 1 96 ? -3.42 11.539 16.922 1 98.56 96 VAL A O 1
ATOM 728 N N . ALA A 1 97 ? -2.52 11.266 14.938 1 98.44 97 ALA A N 1
ATOM 729 C CA . ALA A 1 97 ? -2.312 9.828 15.109 1 98.44 97 ALA A CA 1
ATOM 730 C C . ALA A 1 97 ? -1.321 9.547 16.234 1 98.44 97 ALA A C 1
ATOM 732 O O . ALA A 1 97 ? -1.564 8.688 17.094 1 98.44 97 ALA A O 1
ATOM 733 N N . VAL A 1 98 ? -0.165 10.227 16.266 1 98.62 98 VAL A N 1
ATOM 734 C CA . VAL A 1 98 ? 0.868 9.977 17.266 1 98.62 98 VAL A CA 1
ATOM 735 C C . VAL A 1 98 ? 0.334 10.32 18.641 1 98.62 98 VAL A C 1
ATOM 737 O O . VAL A 1 98 ? 0.525 9.555 19.594 1 98.62 98 VAL A O 1
ATOM 740 N N . VAL A 1 99 ? -0.36 11.422 18.75 1 98.69 99 VAL A N 1
ATOM 741 C CA . VAL A 1 99 ? -0.903 11.836 20.047 1 98.69 99 VAL A CA 1
ATOM 742 C C . VAL A 1 99 ? -1.921 10.805 20.531 1 98.69 99 VAL A C 1
ATOM 744 O O . VAL A 1 99 ? -1.916 10.422 21.703 1 98.69 99 VAL A O 1
ATOM 747 N N . THR A 1 100 ? -2.807 10.375 19.625 1 98.44 100 THR A N 1
ATOM 748 C CA . THR A 1 100 ? -3.766 9.328 19.969 1 98.44 100 THR A CA 1
ATOM 749 C C . THR A 1 100 ? -3.049 8.078 20.453 1 98.44 100 THR A C 1
ATOM 751 O O . THR A 1 100 ? -3.379 7.539 21.516 1 98.44 100 THR A O 1
ATOM 754 N N . ALA A 1 101 ? -2.059 7.637 19.75 1 98 101 ALA A N 1
ATOM 755 C CA . ALA A 1 101 ? -1.31 6.434 20.109 1 98 101 ALA A CA 1
ATOM 756 C C . ALA A 1 101 ? -0.623 6.605 21.453 1 98 101 ALA A C 1
ATOM 758 O O . ALA A 1 101 ? -0.638 5.691 22.281 1 98 101 ALA A O 1
ATOM 759 N N . TRP A 1 102 ? 0.011 7.734 21.688 1 97.81 102 TRP A N 1
ATOM 760 C CA . TRP A 1 102 ? 0.789 7.969 22.906 1 97.81 102 TRP A CA 1
ATOM 761 C C . TRP A 1 102 ? -0.118 8.031 24.125 1 97.81 102 TRP A C 1
ATOM 763 O O . TRP A 1 102 ? 0.249 7.551 25.203 1 97.81 102 TRP A O 1
ATOM 773 N N . LEU A 1 103 ? -1.284 8.617 23.969 1 97.69 103 LEU A N 1
ATOM 774 C CA . LEU A 1 103 ? -2.236 8.648 25.078 1 97.69 103 LEU A CA 1
ATOM 775 C C . LEU A 1 103 ? -2.766 7.25 25.375 1 97.69 103 LEU A C 1
ATOM 777 O O . LEU A 1 103 ? -2.754 6.812 26.531 1 97.69 103 LEU A O 1
ATOM 781 N N . GLU A 1 104 ? -3.168 6.57 24.344 1 96.38 104 GLU A N 1
ATOM 782 C CA . GLU A 1 104 ? -3.865 5.301 24.531 1 96.38 104 GLU A CA 1
ATOM 783 C C . GLU A 1 104 ? -2.9 4.199 24.953 1 96.38 104 GLU A C 1
ATOM 785 O O . GLU A 1 104 ? -3.318 3.182 25.516 1 96.38 104 GLU A O 1
ATOM 790 N N . THR A 1 105 ? -1.63 4.371 24.672 1 94.5 105 THR A N 1
ATOM 791 C CA . THR A 1 105 ? -0.656 3.363 25.078 1 94.5 105 THR A CA 1
ATOM 792 C C . THR A 1 105 ? 0.079 3.801 26.328 1 94.5 105 THR A C 1
ATOM 794 O O . THR A 1 105 ? 1.012 3.129 26.781 1 94.5 105 THR A O 1
ATOM 797 N N . GLY A 1 106 ? -0.193 4.934 26.859 1 94.81 106 GLY A N 1
ATOM 798 C CA . GLY A 1 106 ? 0.326 5.371 28.141 1 94.81 106 GLY A CA 1
ATOM 799 C C . GLY A 1 106 ? 1.708 5.992 28.047 1 94.81 106 GLY A C 1
ATOM 800 O O . GLY A 1 106 ? 2.441 6.035 29.047 1 94.81 106 GLY A O 1
ATOM 801 N N . GLN A 1 107 ? 2.09 6.406 26.891 1 94.94 107 GLN A N 1
ATOM 802 C CA . GLN A 1 107 ? 3.406 7.008 26.703 1 94.94 107 GLN A CA 1
ATOM 803 C C . GLN A 1 107 ? 3.424 8.453 27.188 1 94.94 107 GLN A C 1
ATOM 805 O O . GLN A 1 107 ? 4.492 9.039 27.391 1 94.94 107 GLN A O 1
ATOM 810 N N . ILE A 1 108 ? 2.252 9.039 27.312 1 95.75 108 ILE A N 1
ATOM 811 C CA . ILE A 1 108 ? 2.084 10.375 27.875 1 95.75 108 ILE A CA 1
ATOM 812 C C . ILE A 1 108 ? 1.008 10.344 28.953 1 95.75 108 ILE A C 1
ATOM 814 O O . ILE A 1 108 ? 0.048 9.57 28.875 1 95.75 108 ILE A O 1
ATOM 818 N N . ALA A 1 109 ? 1.227 11.133 29.953 1 95.62 109 ALA A N 1
ATOM 819 C CA . ALA A 1 109 ? 0.274 11.172 31.062 1 95.62 109 ALA A CA 1
ATOM 820 C C . ALA A 1 109 ? -1.092 11.664 30.594 1 95.62 109 ALA A C 1
ATOM 822 O O . ALA A 1 109 ? -1.181 12.578 29.766 1 95.62 109 ALA A O 1
ATOM 823 N N . ARG A 1 110 ? -2.158 11.07 31.094 1 94.94 110 ARG A N 1
ATOM 824 C CA . ARG A 1 110 ? -3.527 11.352 30.688 1 94.94 110 ARG A CA 1
ATOM 825 C C . ARG A 1 110 ? -3.867 12.828 30.875 1 94.94 110 ARG A C 1
ATOM 827 O O . ARG A 1 110 ? -4.633 13.398 30.109 1 94.94 110 ARG A O 1
ATOM 834 N N . GLU A 1 111 ? -3.291 13.453 31.891 1 95.62 111 GLU A N 1
ATOM 835 C CA . GLU A 1 111 ? -3.602 14.836 32.25 1 95.62 111 GLU A CA 1
ATOM 836 C C . GLU A 1 111 ? -3.123 15.797 31.156 1 95.62 111 GLU A C 1
ATOM 838 O O . GLU A 1 111 ? -3.65 16.906 31.016 1 95.62 111 GLU A O 1
ATOM 843 N N . GLU A 1 112 ? -2.152 15.328 30.406 1 95.88 112 GLU A N 1
ATOM 844 C CA . GLU A 1 112 ? -1.581 16.172 29.359 1 95.88 112 GLU A CA 1
ATOM 845 C C . GLU A 1 112 ? -2.576 16.391 28.234 1 95.88 112 GLU A C 1
ATOM 847 O O . GLU A 1 112 ? -2.436 17.344 27.453 1 95.88 112 GLU A O 1
ATOM 852 N N . ALA A 1 113 ? -3.568 15.516 28.109 1 96.94 113 ALA A N 1
ATOM 853 C CA . ALA A 1 113 ? -4.602 15.664 27.094 1 96.94 113 ALA A CA 1
ATOM 854 C C . ALA A 1 113 ? -5.32 17 27.234 1 96.94 113 ALA A C 1
ATOM 856 O O . ALA A 1 113 ? -5.773 17.578 26.234 1 96.94 113 ALA A O 1
ATOM 857 N N . VAL A 1 114 ? -5.398 17.484 28.453 1 97.25 114 VAL A N 1
ATOM 858 C CA . VAL A 1 114 ? -6.117 18.719 28.734 1 97.25 114 VAL A CA 1
ATOM 859 C C . VAL A 1 114 ? -5.129 19.875 28.875 1 97.25 114 VAL A C 1
ATOM 861 O O . VAL A 1 114 ? -5.391 20.984 28.391 1 97.25 114 VAL A O 1
ATOM 864 N N . SER A 1 115 ? -3.975 19.656 29.5 1 96.94 115 SER A N 1
ATOM 865 C CA . SER A 1 115 ? -3.021 20.719 29.781 1 96.94 115 SER A CA 1
ATOM 866 C C . SER A 1 115 ? -2.234 21.109 28.531 1 96.94 115 SER A C 1
ATOM 868 O O . SER A 1 115 ? -1.619 22.172 28.484 1 96.94 115 SER A O 1
ATOM 870 N N . GLY A 1 116 ? -2.207 20.172 27.625 1 98.38 116 GLY A N 1
ATOM 871 C CA . GLY A 1 116 ? -1.491 20.453 26.391 1 98.38 116 GLY A CA 1
ATOM 872 C C . GLY A 1 116 ? -0.238 19.609 26.219 1 98.38 116 GLY A C 1
ATOM 873 O O . GLY A 1 116 ? 0.555 19.484 27.156 1 98.38 116 GLY A O 1
ATOM 874 N N . ILE A 1 117 ? -0.148 18.969 25.094 1 98.62 117 ILE A N 1
ATOM 875 C CA . ILE A 1 117 ? 1.03 18.203 24.719 1 98.62 117 ILE A CA 1
ATOM 876 C C . ILE A 1 117 ? 1.878 19 23.734 1 98.62 117 ILE A C 1
ATOM 878 O O . ILE A 1 117 ? 1.466 19.219 22.594 1 98.62 117 ILE A O 1
ATOM 882 N N . ARG A 1 118 ? 3.016 19.422 24.125 1 98.75 118 ARG A N 1
ATOM 883 C CA . ARG A 1 118 ? 3.898 20.234 23.297 1 98.75 118 ARG A CA 1
ATOM 884 C C . ARG A 1 118 ? 4.844 19.359 22.484 1 98.75 118 ARG A C 1
ATOM 886 O O . ARG A 1 118 ? 5.535 18.5 23.031 1 98.75 118 ARG A O 1
ATOM 893 N N . ILE A 1 119 ? 4.855 19.609 21.188 1 98.69 119 ILE A N 1
ATOM 894 C CA . ILE A 1 119 ? 5.594 18.75 20.266 1 98.69 119 ILE A CA 1
ATOM 895 C C . ILE A 1 119 ? 6.484 19.609 19.375 1 98.69 119 ILE A C 1
ATOM 897 O O . ILE A 1 119 ? 6.008 20.531 18.719 1 98.69 119 ILE A O 1
ATOM 901 N N . ASP A 1 120 ? 7.754 19.297 19.297 1 98.62 120 ASP A N 1
ATOM 902 C CA . ASP A 1 120 ? 8.688 19.969 18.422 1 98.62 120 ASP A CA 1
ATOM 903 C C . ASP A 1 120 ? 8.688 19.344 17.031 1 98.62 120 ASP A C 1
ATOM 905 O O . ASP A 1 120 ? 8.961 18.156 16.875 1 98.62 120 ASP A O 1
ATOM 909 N N . CYS A 1 121 ? 8.352 20.125 16.031 1 98.06 121 CYS A N 1
ATOM 910 C CA . CYS A 1 121 ? 8.453 19.719 14.641 1 98.06 121 CYS A CA 1
ATOM 911 C C . CYS A 1 121 ? 9.477 20.578 13.898 1 98.06 121 CYS A C 1
ATOM 913 O O . CYS A 1 121 ? 9.977 21.562 14.445 1 98.06 121 CYS A O 1
ATOM 915 N N . GLU A 1 122 ? 9.82 20.172 12.711 1 97.44 122 GLU A N 1
ATOM 916 C CA . GLU A 1 122 ? 10.742 20.969 11.906 1 97.44 122 GLU A CA 1
ATOM 917 C C . GLU A 1 122 ? 10.172 22.359 11.625 1 97.44 122 GLU A C 1
ATOM 919 O O . GLU A 1 122 ? 10.906 23.344 11.641 1 97.44 122 GLU A O 1
ATOM 924 N N . ALA A 1 123 ? 8.891 22.422 11.422 1 97.12 123 ALA A N 1
ATOM 925 C CA . ALA A 1 123 ? 8.227 23.688 11.094 1 97.12 123 ALA A CA 1
ATOM 926 C C . ALA A 1 123 ? 8.094 24.562 12.336 1 97.12 123 ALA A C 1
ATOM 928 O O . ALA A 1 123 ? 7.809 25.766 12.227 1 97.12 123 ALA A O 1
ATOM 929 N N . GLY A 1 124 ? 8.219 24 13.477 1 95.94 124 GLY A N 1
ATOM 930 C CA . GLY A 1 124 ? 8.031 24.703 14.734 1 95.94 124 GLY A CA 1
ATOM 931 C C . GLY A 1 124 ? 7.309 23.891 15.781 1 95.94 124 GLY A C 1
ATOM 932 O O . GLY A 1 124 ? 7.035 22.703 15.57 1 95.94 124 GLY A O 1
ATOM 933 N N . ARG A 1 125 ? 7.039 24.562 16.844 1 96.44 125 ARG A N 1
ATOM 934 C CA . ARG A 1 125 ? 6.367 23.891 17.953 1 96.44 125 ARG A CA 1
ATOM 935 C C . ARG A 1 125 ? 4.852 23.953 17.781 1 96.44 125 ARG A C 1
ATOM 937 O O . ARG A 1 125 ? 4.301 24.969 17.391 1 96.44 125 ARG A O 1
ATOM 944 N N . VAL A 1 126 ? 4.199 22.812 18.078 1 97.88 126 VAL A N 1
ATOM 945 C CA . VAL A 1 126 ? 2.742 22.766 18.109 1 97.88 126 VAL A CA 1
ATOM 946 C C . VAL A 1 126 ? 2.266 22.25 19.469 1 97.88 126 VAL A C 1
ATOM 948 O O . VAL A 1 126 ? 3.047 21.688 20.234 1 97.88 126 VAL A O 1
ATOM 951 N N . THR A 1 127 ? 1.061 22.531 19.75 1 98.5 127 THR A N 1
ATOM 952 C CA . THR A 1 127 ? 0.439 22.016 20.969 1 98.5 127 THR A CA 1
ATOM 953 C C . THR A 1 127 ? -0.81 21.203 20.641 1 98.5 127 THR A C 1
ATOM 955 O O . THR A 1 127 ? -1.649 21.641 19.859 1 98.5 127 THR A O 1
ATOM 958 N N . ALA A 1 128 ? -0.901 20.031 21.25 1 98.69 128 ALA A N 1
ATOM 959 C CA . ALA A 1 128 ? -2.037 19.156 21 1 98.69 128 ALA A CA 1
ATOM 960 C C . ALA A 1 128 ? -2.898 19.016 22.25 1 98.69 128 ALA A C 1
ATOM 962 O O . ALA A 1 128 ? -2.379 18.969 23.375 1 98.69 128 ALA A O 1
ATOM 963 N N . TYR A 1 129 ? -4.168 18.953 22.047 1 98.69 129 TYR A N 1
ATOM 964 C CA . TYR A 1 129 ? -5.168 18.609 23.047 1 98.69 129 TYR A CA 1
ATOM 965 C C . TYR A 1 129 ? -6.023 17.438 22.594 1 98.69 129 TYR A C 1
ATOM 967 O O . TYR A 1 129 ? -6.117 17.156 21.391 1 98.69 129 TYR A O 1
ATOM 975 N N . ALA A 1 130 ? -6.586 16.75 23.562 1 98.69 130 ALA A N 1
ATOM 976 C CA . ALA A 1 130 ? -7.379 15.586 23.156 1 98.69 130 ALA A CA 1
ATOM 977 C C . ALA A 1 130 ? -8.648 15.461 24 1 98.69 130 ALA A C 1
ATOM 979 O O . ALA A 1 130 ? -8.633 15.766 25.188 1 98.69 130 ALA A O 1
ATOM 980 N N . ASP A 1 131 ? -9.773 15.094 23.297 1 98.38 131 ASP A N 1
ATOM 981 C CA . ASP A 1 131 ? -10.938 14.547 23.984 1 98.38 131 ASP A CA 1
ATOM 982 C C . ASP A 1 131 ? -10.688 13.094 24.391 1 98.38 131 ASP A C 1
ATOM 984 O O . ASP A 1 131 ? -11.023 12.172 23.656 1 98.38 131 ASP A O 1
ATOM 988 N N . TYR A 1 132 ? -10.125 12.938 25.578 1 97.12 132 TYR A N 1
ATOM 989 C CA . TYR A 1 132 ? -9.656 11.648 26.078 1 97.12 132 TYR A CA 1
ATOM 990 C C . TYR A 1 132 ? -10.391 11.266 27.344 1 97.12 132 TYR A C 1
ATOM 992 O O . TYR A 1 132 ? -10.391 12.023 28.328 1 97.12 132 TYR A O 1
ATOM 1000 N N . ASP A 1 133 ? -11.047 10.117 27.344 1 93.81 133 ASP A N 1
ATOM 1001 C CA . ASP A 1 133 ? -11.836 9.719 28.5 1 93.81 133 ASP A CA 1
ATOM 1002 C C . ASP A 1 133 ? -11.039 8.789 29.422 1 93.81 133 ASP A C 1
ATOM 1004 O O . ASP A 1 133 ? -11.602 8.18 30.328 1 93.81 133 ASP A O 1
ATOM 1008 N N . GLY A 1 134 ? -9.781 8.578 29.109 1 91.5 134 GLY A N 1
ATOM 1009 C CA . GLY A 1 134 ? -8.93 7.699 29.891 1 91.5 134 GLY A CA 1
ATOM 1010 C C . GLY A 1 134 ? -8.617 6.391 29.203 1 91.5 134 GLY A C 1
ATOM 1011 O O . GLY A 1 134 ? -7.66 5.699 29.562 1 91.5 134 GLY A O 1
ATOM 1012 N N . THR A 1 135 ? -9.406 6.086 28.266 1 91.44 135 THR A N 1
ATOM 1013 C CA . THR A 1 135 ? -9.211 4.836 27.547 1 91.44 135 THR A CA 1
ATOM 1014 C C . THR A 1 135 ? -9.109 5.086 26.047 1 91.44 135 THR A C 1
ATOM 1016 O O . THR A 1 135 ? -8.297 4.461 25.359 1 91.44 135 THR A O 1
ATOM 1019 N N . GLU A 1 136 ? -9.891 6.078 25.641 1 94.62 136 GLU A N 1
ATOM 1020 C CA . GLU A 1 136 ? -9.969 6.371 24.203 1 94.62 136 GLU A CA 1
ATOM 1021 C C . GLU A 1 136 ? -9.852 7.871 23.953 1 94.62 136 GLU A C 1
ATOM 1023 O O . GLU A 1 136 ? -10.508 8.672 24.609 1 94.62 136 GLU A O 1
ATOM 1028 N N . ALA A 1 137 ? -8.953 8.211 23.031 1 97.12 137 ALA A N 1
ATOM 1029 C CA . ALA A 1 137 ? -8.93 9.57 22.5 1 97.12 137 ALA A CA 1
ATOM 1030 C C . ALA A 1 137 ? -9.898 9.727 21.344 1 97.12 137 ALA A C 1
ATOM 1032 O O . ALA A 1 137 ? -9.578 9.352 20.203 1 97.12 137 ALA A O 1
ATOM 1033 N N . ARG A 1 138 ? -11 10.328 21.547 1 97.19 138 ARG A N 1
ATOM 1034 C CA . ARG A 1 138 ? -12.047 10.445 20.531 1 97.19 138 ARG A CA 1
ATOM 1035 C C . ARG A 1 138 ? -11.648 11.43 19.438 1 97.19 138 ARG A C 1
ATOM 1037 O O . ARG A 1 138 ? -12.055 11.289 18.281 1 97.19 138 ARG A O 1
ATOM 1044 N N . SER A 1 139 ? -10.953 12.445 19.828 1 98.19 139 SER A N 1
ATOM 1045 C CA . SER A 1 139 ? -10.414 13.422 18.891 1 98.19 139 SER A CA 1
ATOM 1046 C C . SER A 1 139 ? -9.195 14.141 19.469 1 98.19 139 SER A C 1
ATOM 1048 O O . SER A 1 139 ? -9 14.148 20.688 1 98.19 139 SER A O 1
ATOM 1050 N N . VAL A 1 140 ? -8.383 14.617 18.609 1 98.56 140 VAL A N 1
ATOM 1051 C CA . VAL A 1 140 ? -7.219 15.414 18.953 1 98.56 140 VAL A CA 1
ATOM 1052 C C . VAL A 1 140 ? -7.277 16.75 18.219 1 98.56 140 VAL A C 1
ATOM 1054 O O . VAL A 1 140 ? -7.633 16.812 17.047 1 98.56 140 VAL A O 1
ATOM 1057 N N . THR A 1 141 ? -7.035 17.812 18.922 1 98.69 141 THR A N 1
ATOM 1058 C CA . THR A 1 141 ? -6.922 19.156 18.359 1 98.69 141 THR A CA 1
ATOM 1059 C C . THR A 1 141 ? -5.469 19.625 18.359 1 98.69 141 THR A C 1
ATOM 1061 O O . THR A 1 141 ? -4.809 19.609 19.406 1 98.69 141 THR A O 1
ATOM 1064 N N . ILE A 1 142 ? -5.008 20 17.219 1 98.56 142 ILE A N 1
ATOM 1065 C CA . ILE A 1 142 ? -3.656 20.516 17.078 1 98.56 142 ILE A CA 1
ATOM 1066 C C . ILE A 1 142 ? -3.709 22.031 16.906 1 98.56 142 ILE A C 1
ATOM 1068 O O . ILE A 1 142 ? -4.32 22.547 15.961 1 98.56 142 ILE A O 1
ATOM 1072 N N . GLU A 1 143 ? -3.18 22.719 17.828 1 98 143 GLU A N 1
ATOM 1073 C CA . GLU A 1 143 ? -2.867 24.125 17.625 1 98 143 GLU A CA 1
ATOM 1074 C C . GLU A 1 143 ? -1.559 24.281 16.844 1 98 143 GLU A C 1
ATOM 1076 O O . GLU A 1 143 ? -0.48 24.031 17.391 1 98 143 GLU A O 1
ATOM 1081 N N . GLY A 1 144 ? -1.707 24.75 15.648 1 96.5 144 GLY A N 1
ATOM 1082 C CA . GLY A 1 144 ? -0.629 24.594 14.688 1 96.5 144 GLY A CA 1
ATOM 1083 C C . GLY A 1 144 ? 0.247 25.828 14.57 1 96.5 144 GLY A C 1
ATOM 1084 O O . GLY A 1 144 ? 0.41 26.578 15.539 1 96.5 144 GLY A O 1
ATOM 1085 N N . ILE A 1 145 ? 0.956 25.906 13.469 1 95.81 145 ILE A N 1
ATOM 1086 C CA . ILE A 1 145 ? 1.922 26.953 13.141 1 95.81 145 ILE A CA 1
ATOM 1087 C C . ILE A 1 145 ? 1.191 28.188 12.617 1 95.81 145 ILE A C 1
ATOM 1089 O O . ILE A 1 145 ? 0.239 28.078 11.844 1 95.81 145 ILE A O 1
ATOM 1093 N N . PRO A 1 146 ? 1.609 29.375 13.102 1 96.5 146 PRO A N 1
ATOM 1094 C CA . PRO A 1 146 ? 0.997 30.578 12.523 1 96.5 146 PRO A CA 1
ATOM 1095 C C . PRO A 1 146 ? 0.903 30.516 11 1 96.5 146 PRO A C 1
ATOM 1097 O O . PRO A 1 146 ? 1.896 30.219 10.328 1 96.5 146 PRO A O 1
ATOM 1100 N N . SER A 1 147 ? -0.281 30.719 10.477 1 97.75 147 SER A N 1
ATOM 1101 C CA . SER A 1 147 ? -0.602 30.516 9.07 1 97.75 147 SER A CA 1
ATOM 1102 C C . SER A 1 147 ? -1.043 31.828 8.414 1 97.75 147 SER A C 1
ATOM 1104 O O . SER A 1 147 ? -1.72 32.656 9.039 1 97.75 147 SER A O 1
ATOM 1106 N N . PHE A 1 148 ? -0.68 32 7.176 1 97.5 148 PHE A N 1
ATOM 1107 C CA . PHE A 1 148 ? -0.989 33.25 6.477 1 97.5 148 PHE A CA 1
ATOM 1108 C C . PHE A 1 148 ? -1.025 33.031 4.969 1 97.5 148 PHE A C 1
ATOM 1110 O O . PHE A 1 148 ? -0.571 32 4.477 1 97.5 148 PHE A O 1
ATOM 1117 N N . VAL A 1 149 ? -1.622 33.969 4.262 1 97.69 149 VAL A N 1
ATOM 1118 C CA . VAL A 1 149 ? -1.653 33.969 2.803 1 97.69 149 VAL A CA 1
ATOM 1119 C C . VAL A 1 149 ? -0.433 34.688 2.25 1 97.69 149 VAL A C 1
ATOM 1121 O O . VAL A 1 149 ? -0.195 35.844 2.586 1 97.69 149 VAL A O 1
ATOM 1124 N N . LEU A 1 150 ? 0.374 34 1.481 1 97.5 150 LEU A N 1
ATOM 1125 C CA . LEU A 1 150 ? 1.535 34.594 0.84 1 97.5 150 LEU A CA 1
ATOM 1126 C C . LEU A 1 150 ? 1.126 35.375 -0.411 1 97.5 150 LEU A C 1
ATOM 1128 O O . LEU A 1 150 ? 1.6 36.469 -0.642 1 97.5 150 LEU A O 1
ATOM 1132 N N . ALA A 1 151 ? 0.331 34.781 -1.231 1 97.44 151 ALA A N 1
ATOM 1133 C CA . ALA A 1 151 ? -0.167 35.375 -2.477 1 97.44 151 ALA A CA 1
ATOM 1134 C C . ALA A 1 151 ? -1.618 34.969 -2.727 1 97.44 151 ALA A C 1
ATOM 1136 O O . ALA A 1 151 ? -1.965 33.781 -2.65 1 97.44 151 ALA A O 1
ATOM 1137 N N . ALA A 1 152 ? -2.457 35.969 -3.002 1 97 152 ALA A N 1
ATOM 1138 C CA . ALA A 1 152 ? -3.879 35.719 -3.225 1 97 152 ALA A CA 1
ATOM 1139 C C . ALA A 1 152 ? -4.238 35.875 -4.699 1 97 152 ALA A C 1
ATOM 1141 O O . ALA A 1 152 ? -3.697 36.75 -5.387 1 97 152 ALA A O 1
ATOM 1142 N N . ASP A 1 153 ? -5.137 35.031 -5.18 1 96.94 153 ASP A N 1
ATOM 1143 C CA . ASP A 1 153 ? -5.746 35.125 -6.5 1 96.94 153 ASP A CA 1
ATOM 1144 C C . ASP A 1 153 ? -4.68 35.156 -7.594 1 96.94 153 ASP A C 1
ATOM 1146 O O . ASP A 1 153 ? -4.707 36 -8.477 1 96.94 153 ASP A O 1
ATOM 1150 N N . VAL A 1 154 ? -3.768 34.281 -7.484 1 97 154 VAL A N 1
ATOM 1151 C CA . VAL A 1 154 ? -2.73 34.188 -8.5 1 97 154 VAL A CA 1
ATOM 1152 C C . VAL A 1 154 ? -3.318 33.562 -9.773 1 97 154 VAL A C 1
ATOM 1154 O O . VAL A 1 154 ? -3.787 32.438 -9.758 1 97 154 VAL A O 1
ATOM 1157 N N . PRO A 1 155 ? -3.287 34.344 -10.844 1 96.44 155 PRO A N 1
ATOM 1158 C CA . PRO A 1 155 ? -3.771 33.781 -12.094 1 96.44 155 PRO A CA 1
ATOM 1159 C C . PRO A 1 155 ? -2.797 32.75 -12.688 1 96.44 155 PRO A C 1
ATOM 1161 O O . PRO A 1 155 ? -1.611 33.062 -12.852 1 96.44 155 PRO A O 1
ATOM 1164 N N . VAL A 1 156 ? -3.275 31.547 -12.961 1 95.38 156 VAL A N 1
ATOM 1165 C CA . VAL A 1 156 ? -2.443 30.531 -13.602 1 95.38 156 VAL A CA 1
ATOM 1166 C C . VAL A 1 156 ? -3.252 29.797 -14.664 1 95.38 156 VAL A C 1
ATOM 1168 O O . VAL A 1 156 ? -4.484 29.844 -14.664 1 95.38 156 VAL A O 1
ATOM 1171 N N . VAL A 1 157 ? -2.486 29.25 -15.617 1 95.56 157 VAL A N 1
ATOM 1172 C CA . VAL A 1 157 ? -3.078 28.375 -16.625 1 95.56 157 VAL A CA 1
ATOM 1173 C C . VAL A 1 157 ? -2.564 26.953 -16.422 1 95.56 157 VAL A C 1
ATOM 1175 O O . VAL A 1 157 ? -1.357 26.703 -16.484 1 95.56 157 VAL A O 1
ATOM 1178 N N . VAL A 1 158 ? -3.469 26.078 -16.141 1 96.25 158 VAL A N 1
ATOM 1179 C CA . VAL A 1 158 ? -3.133 24.672 -15.938 1 96.25 158 VAL A CA 1
ATOM 1180 C C . VAL A 1 158 ? -3.768 23.828 -17.031 1 96.25 158 VAL A C 1
ATOM 1182 O O . VAL A 1 158 ? -4.992 23.703 -17.109 1 96.25 158 VAL A O 1
ATOM 1185 N N . GLU A 1 159 ? -2.949 23.125 -17.781 1 93.31 159 GLU A N 1
ATOM 1186 C CA . GLU A 1 159 ? -3.441 22.312 -18.891 1 93.31 159 GLU A CA 1
ATOM 1187 C C . GLU A 1 159 ? -4.508 23.062 -19.688 1 93.31 159 GLU A C 1
ATOM 1189 O O . GLU A 1 159 ? -5.605 22.547 -19.891 1 93.31 159 GLU A O 1
ATOM 1194 N N . ARG A 1 160 ? -4.34 24.266 -20.047 1 89.88 160 ARG A N 1
ATOM 1195 C CA . ARG A 1 160 ? -5.141 25.125 -20.906 1 89.88 160 ARG A CA 1
ATOM 1196 C C . ARG A 1 160 ? -6.391 25.609 -20.188 1 89.88 160 ARG A C 1
ATOM 1198 O O . ARG A 1 160 ? -7.309 26.141 -20.812 1 89.88 160 ARG A O 1
ATOM 1205 N N . ARG A 1 161 ? -6.391 25.453 -18.859 1 92.56 161 ARG A N 1
ATOM 1206 C CA . ARG A 1 161 ? -7.492 25.969 -18.047 1 92.56 161 ARG A CA 1
ATOM 1207 C C . ARG A 1 161 ? -7.039 27.141 -17.188 1 92.56 161 ARG A C 1
ATOM 1209 O O . ARG A 1 161 ? -6.129 27.016 -16.375 1 92.56 161 ARG A O 1
ATOM 1216 N N . ALA A 1 162 ? -7.723 28.234 -17.453 1 92.94 162 ALA A N 1
ATOM 1217 C CA . ALA A 1 162 ? -7.422 29.406 -16.625 1 92.94 162 ALA A CA 1
ATOM 1218 C C . ALA A 1 162 ? -8.102 29.297 -15.258 1 92.94 162 ALA A C 1
ATOM 1220 O O . ALA A 1 162 ? -9.273 28.922 -15.172 1 92.94 162 ALA A O 1
ATOM 1221 N N . CYS A 1 163 ? -7.277 29.531 -14.195 1 94.25 163 CYS A N 1
ATOM 1222 C CA . CYS A 1 163 ? -7.844 29.531 -12.852 1 94.25 163 CYS A CA 1
ATOM 1223 C C . CYS A 1 163 ? -7.031 30.422 -11.922 1 94.25 163 CYS A C 1
ATOM 1225 O O . CYS A 1 163 ? -5.98 30.938 -12.312 1 94.25 163 CYS A O 1
ATOM 1227 N N . THR A 1 164 ? -7.648 30.719 -10.797 1 96.06 164 THR A N 1
ATOM 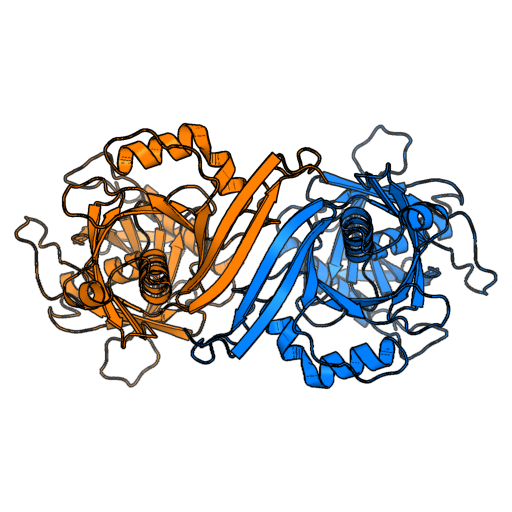1228 C CA . THR A 1 164 ? -6.949 31.484 -9.766 1 96.06 164 THR A CA 1
ATOM 1229 C C . THR A 1 164 ? -6.59 30.578 -8.586 1 96.06 164 THR A C 1
ATOM 1231 O O . THR A 1 164 ? -7.367 29.703 -8.211 1 96.06 164 THR A O 1
ATOM 1234 N N . ILE A 1 165 ? -5.449 30.797 -8.062 1 97.69 165 ILE A N 1
ATOM 1235 C CA . ILE A 1 165 ? -4.945 29.953 -6.977 1 97.69 165 ILE A CA 1
ATOM 1236 C C . ILE A 1 165 ? -4.375 30.828 -5.867 1 97.69 165 ILE A C 1
ATOM 1238 O O . ILE A 1 165 ? -3.791 31.875 -6.137 1 97.69 165 ILE A O 1
ATOM 1242 N N . ASP A 1 166 ? -4.602 30.469 -4.641 1 98.44 166 ASP A N 1
ATOM 1243 C CA . ASP A 1 166 ? -3.959 31.125 -3.502 1 98.44 166 ASP A CA 1
ATOM 1244 C C . ASP A 1 166 ? -2.754 30.312 -3.021 1 98.44 166 ASP A C 1
ATOM 1246 O O . ASP A 1 166 ? -2.762 29.078 -3.078 1 98.44 166 ASP A O 1
ATOM 1250 N N . VAL A 1 167 ? -1.725 30.984 -2.588 1 98.62 167 VAL A N 1
ATOM 1251 C CA . VAL A 1 167 ? -0.586 30.359 -1.923 1 98.62 167 VAL A CA 1
ATOM 1252 C C . VAL A 1 167 ? -0.574 30.75 -0.446 1 98.62 167 VAL A C 1
ATOM 1254 O O . VAL A 1 167 ? -0.535 31.938 -0.107 1 98.62 167 VAL A O 1
ATOM 1257 N N . ALA A 1 168 ? -0.63 29.781 0.392 1 98.38 168 ALA A N 1
ATOM 1258 C CA . ALA A 1 168 ? -0.7 30.031 1.829 1 98.38 168 ALA A CA 1
ATOM 1259 C C . ALA A 1 168 ? 0.301 29.156 2.588 1 98.38 168 ALA A C 1
ATOM 1261 O O . ALA A 1 168 ? 0.753 28.141 2.076 1 98.38 168 ALA A O 1
ATOM 1262 N N . TYR A 1 169 ? 0.682 29.641 3.748 1 98 169 TYR A N 1
ATOM 1263 C CA . TYR A 1 169 ? 1.627 28.953 4.621 1 98 169 TYR A CA 1
ATOM 1264 C C . TYR A 1 169 ? 0.933 28.438 5.871 1 98 169 TYR A C 1
ATOM 1266 O O . TYR A 1 169 ? 0.199 29.172 6.535 1 98 169 TYR A O 1
ATOM 1274 N N . SER A 1 170 ? 1.109 27.25 6.238 1 97.75 170 SER A N 1
ATOM 1275 C CA . SER A 1 170 ? 0.671 26.625 7.48 1 97.75 170 SER A CA 1
ATOM 1276 C C . SER A 1 170 ? 1.647 25.547 7.93 1 97.75 170 SER A C 1
ATOM 1278 O O . SER A 1 170 ? 1.273 24.375 8.055 1 97.75 170 SER A O 1
ATOM 1280 N N . GLY A 1 171 ? 2.852 25.969 8.25 1 97.12 171 GLY A N 1
ATOM 1281 C CA . GLY A 1 171 ? 3.947 25.047 8.531 1 97.12 171 GLY A CA 1
ATOM 1282 C C . GLY A 1 171 ? 4.707 24.641 7.285 1 97.12 171 GLY A C 1
ATOM 1283 O O . GLY A 1 171 ? 5.883 24.266 7.359 1 97.12 171 GLY A O 1
ATOM 1284 N N . ALA A 1 172 ? 4.035 24.688 6.215 1 97.38 172 ALA A N 1
ATOM 1285 C CA . ALA A 1 172 ? 4.539 24.531 4.852 1 97.38 172 ALA A CA 1
ATOM 1286 C C . ALA A 1 172 ? 3.678 25.297 3.859 1 97.38 172 ALA A C 1
ATOM 1288 O O . ALA A 1 172 ? 2.58 25.75 4.195 1 97.38 172 ALA A O 1
ATOM 1289 N N . PHE A 1 173 ? 4.207 25.484 2.688 1 98.44 173 PHE A N 1
ATOM 1290 C CA . PHE A 1 173 ? 3.451 26.25 1.698 1 98.44 173 PHE A CA 1
ATOM 1291 C C . PHE A 1 173 ? 2.539 25.328 0.894 1 98.44 173 PHE A C 1
ATOM 1293 O O . PHE A 1 173 ? 2.945 24.234 0.5 1 98.44 173 PHE A O 1
ATOM 1300 N N . TYR A 1 174 ? 1.347 25.828 0.656 1 98.62 174 TYR A N 1
ATOM 1301 C CA . TYR A 1 174 ? 0.355 25.109 -0.129 1 98.62 174 TYR A CA 1
ATOM 1302 C C . TYR A 1 174 ? -0.241 26 -1.213 1 98.62 174 TYR A C 1
ATOM 1304 O O . TYR A 1 174 ? -0.515 27.172 -0.977 1 98.62 174 TYR A O 1
ATOM 1312 N N . ALA A 1 175 ? -0.344 25.438 -2.395 1 98.75 175 ALA A N 1
ATOM 1313 C CA . ALA A 1 175 ? -1.278 26.016 -3.361 1 98.75 175 ALA A CA 1
ATOM 1314 C C . ALA A 1 175 ? -2.713 25.609 -3.043 1 98.75 175 ALA A C 1
ATOM 1316 O O . ALA A 1 175 ? -3.033 24.406 -3.012 1 98.75 175 ALA A O 1
ATOM 1317 N N . VAL A 1 176 ? -3.537 26.562 -2.732 1 98.56 176 VAL A N 1
ATOM 1318 C CA . VAL A 1 176 ? -4.934 26.328 -2.381 1 98.56 176 VAL A CA 1
ATOM 1319 C C . VAL A 1 176 ? -5.828 26.641 -3.58 1 98.56 176 VAL A C 1
ATOM 1321 O O . VAL A 1 176 ? -5.871 27.781 -4.047 1 98.56 176 VAL A O 1
ATOM 1324 N N . VAL A 1 177 ? -6.621 25.641 -4.004 1 97.94 177 VAL A N 1
ATOM 1325 C CA . VAL A 1 177 ? -7.285 25.844 -5.285 1 97.94 177 VAL A CA 1
ATOM 1326 C C . VAL A 1 177 ? -8.656 25.188 -5.273 1 97.94 177 VAL A C 1
ATOM 1328 O O . VAL A 1 177 ? -8.828 24.109 -4.688 1 97.94 177 VAL A O 1
ATOM 1331 N N . ASP A 1 178 ? -9.602 25.859 -5.887 1 96.56 178 ASP A N 1
ATOM 1332 C CA . ASP A 1 178 ? -10.906 25.25 -6.16 1 96.56 178 ASP A CA 1
ATOM 1333 C C . ASP A 1 178 ? -10.773 24.094 -7.137 1 96.56 178 ASP A C 1
ATOM 1335 O O . ASP A 1 178 ? -10.125 24.219 -8.18 1 96.56 178 ASP A O 1
ATOM 1339 N N . ALA A 1 179 ? -11.43 23 -6.789 1 96.31 179 ALA A N 1
ATOM 1340 C CA . ALA A 1 179 ? -11.281 21.797 -7.594 1 96.31 179 ALA A CA 1
ATOM 1341 C C . ALA A 1 179 ? -12.258 21.797 -8.773 1 96.31 179 ALA A C 1
ATOM 1343 O O . ALA A 1 179 ? -12.109 21.016 -9.711 1 96.31 179 ALA A O 1
ATOM 1344 N N . ALA A 1 180 ? -13.18 22.641 -8.805 1 93.38 180 ALA A N 1
ATOM 1345 C CA . ALA A 1 180 ? -14.297 22.609 -9.742 1 93.38 180 ALA A CA 1
ATOM 1346 C C . ALA A 1 180 ? -13.805 22.672 -11.188 1 93.38 180 ALA A C 1
ATOM 1348 O O . ALA A 1 180 ? -14.227 21.891 -12.031 1 93.38 180 ALA A O 1
ATOM 1349 N N . PRO A 1 181 ? -12.891 23.562 -11.461 1 92.75 181 PRO A N 1
ATOM 1350 C CA . PRO A 1 181 ? -12.43 23.641 -12.852 1 92.75 181 PRO A CA 1
ATOM 1351 C C . PRO A 1 181 ? -11.719 22.375 -13.32 1 92.75 181 PRO A C 1
ATOM 1353 O O . PRO A 1 181 ? -11.5 22.203 -14.523 1 92.75 181 PRO A O 1
ATOM 1356 N N . PHE A 1 182 ? -11.367 21.516 -12.453 1 93.94 182 PHE A N 1
ATOM 1357 C CA . PHE A 1 182 ? -10.57 20.344 -12.781 1 93.94 182 PHE A CA 1
ATOM 1358 C C . PHE A 1 182 ? -11.414 19.062 -12.695 1 93.94 182 PHE A C 1
ATOM 1360 O O . PHE A 1 182 ? -10.867 17.969 -12.633 1 93.94 182 PHE A O 1
ATOM 1367 N N . GLY A 1 183 ? -12.633 19.25 -12.609 1 93.06 183 GLY A N 1
ATOM 1368 C CA . GLY A 1 183 ? -13.531 18.094 -12.562 1 93.06 183 GLY A CA 1
ATOM 1369 C C . GLY A 1 183 ? -13.844 17.641 -11.148 1 93.06 183 GLY A C 1
ATOM 1370 O O . GLY A 1 183 ? -14.453 16.594 -10.953 1 93.06 183 GLY A O 1
ATOM 1371 N N . GLY A 1 184 ? -13.461 18.375 -10.141 1 95.12 184 GLY A N 1
ATOM 1372 C CA . GLY A 1 184 ? -13.742 18.062 -8.75 1 95.12 184 GLY A CA 1
ATOM 1373 C C . GLY A 1 184 ? -12.781 17.031 -8.172 1 95.12 184 GLY A C 1
ATOM 1374 O O . GLY A 1 184 ? -11.836 16.609 -8.836 1 95.12 184 GLY A O 1
ATOM 1375 N N . ILE A 1 185 ? -12.922 16.766 -6.93 1 94.62 185 ILE A N 1
ATOM 1376 C CA . ILE A 1 185 ? -12.125 15.758 -6.238 1 94.62 185 ILE A CA 1
ATOM 1377 C C . ILE A 1 185 ? -12.727 14.375 -6.469 1 94.62 185 ILE A C 1
ATOM 1379 O O . ILE A 1 185 ? -13.883 14.125 -6.125 1 94.62 185 ILE A O 1
ATOM 1383 N N . THR A 1 186 ? -11.938 13.5 -7.027 1 92.69 186 THR A N 1
ATOM 1384 C CA . THR A 1 186 ? -12.414 12.156 -7.348 1 92.69 186 THR A CA 1
ATOM 1385 C C . THR A 1 186 ? -11.602 11.102 -6.605 1 92.69 186 THR A C 1
ATOM 1387 O O . THR A 1 186 ? -10.617 11.43 -5.934 1 92.69 186 THR A O 1
ATOM 1390 N N . THR A 1 187 ? -12.055 9.852 -6.793 1 88.19 187 THR A N 1
ATOM 1391 C CA . THR A 1 187 ? -11.352 8.742 -6.156 1 88.19 187 THR A CA 1
ATOM 1392 C C . THR A 1 187 ? -10.297 8.156 -7.09 1 88.19 187 THR A C 1
ATOM 1394 O O . THR A 1 187 ? -9.664 7.152 -6.766 1 88.19 187 THR A O 1
ATOM 1397 N N . SER A 1 188 ? -10.125 8.766 -8.227 1 90.62 188 SER A N 1
ATOM 1398 C CA . SER A 1 188 ? -9.055 8.367 -9.133 1 90.62 188 SER A CA 1
ATOM 1399 C C . SER A 1 188 ? -7.719 8.977 -8.703 1 90.62 188 SER A C 1
ATOM 1401 O O . SER A 1 188 ? -7.441 10.141 -9.008 1 90.62 188 SER A O 1
ATOM 1403 N N . ILE A 1 189 ? -6.879 8.141 -8.203 1 91.69 189 ILE A N 1
ATOM 1404 C CA . ILE A 1 189 ? -5.602 8.609 -7.672 1 91.69 189 ILE A CA 1
ATOM 1405 C C . ILE A 1 189 ? -4.73 9.133 -8.812 1 91.69 189 ILE A C 1
ATOM 1407 O O . ILE A 1 189 ? -4.105 10.188 -8.688 1 91.69 189 ILE A O 1
ATOM 1411 N N . SER A 1 190 ? -4.766 8.438 -9.906 1 91.06 190 SER A N 1
ATOM 1412 C CA . SER A 1 190 ? -3.947 8.852 -11.039 1 91.06 190 SER A CA 1
ATOM 1413 C C . SER A 1 190 ? -4.375 10.227 -11.555 1 91.06 190 SER A C 1
ATOM 1415 O O . SER A 1 190 ? -3.533 11.062 -11.891 1 91.06 190 SER A O 1
ATOM 1417 N N . GLU A 1 191 ? -5.652 10.469 -11.578 1 93 191 GLU A N 1
ATOM 1418 C CA . GLU A 1 191 ? -6.172 11.758 -12.023 1 93 191 GLU A CA 1
ATOM 1419 C C . GLU A 1 191 ? -5.777 12.875 -11.062 1 93 191 GLU A C 1
ATOM 1421 O O . GLU A 1 191 ? -5.348 13.945 -11.5 1 93 191 GLU A O 1
ATOM 1426 N N . MET A 1 192 ? -5.934 12.617 -9.836 1 95.44 192 MET A N 1
ATOM 1427 C CA . MET A 1 192 ? -5.617 13.625 -8.828 1 95.44 192 MET A CA 1
ATOM 1428 C C . MET A 1 192 ? -4.125 13.93 -8.812 1 95.44 192 MET A C 1
ATOM 1430 O O . MET A 1 192 ? -3.723 15.086 -8.648 1 95.44 192 MET A O 1
ATOM 1434 N N . GLN A 1 193 ? -3.332 12.875 -8.984 1 95.19 193 GLN A N 1
ATOM 1435 C CA . GLN A 1 193 ? -1.885 13.047 -9.047 1 95.19 193 GLN A CA 1
ATOM 1436 C C . GLN A 1 193 ? -1.495 13.953 -10.219 1 95.19 193 GLN A C 1
ATOM 1438 O O . GLN A 1 193 ? -0.633 14.82 -10.078 1 95.19 193 GLN A O 1
ATOM 1443 N N . ALA A 1 194 ? -2.1 13.719 -11.344 1 94.94 194 ALA A N 1
ATOM 1444 C CA . ALA A 1 194 ? -1.802 14.508 -12.539 1 94.94 194 ALA A CA 1
ATOM 1445 C C . ALA A 1 194 ? -2.139 15.984 -12.312 1 94.94 194 ALA A C 1
ATOM 1447 O O . ALA A 1 194 ? -1.335 16.859 -12.633 1 94.94 194 ALA A O 1
ATOM 1448 N N . TRP A 1 195 ? -3.279 16.234 -11.758 1 96.19 195 TRP A N 1
ATOM 1449 C CA . TRP A 1 195 ? -3.678 17.609 -11.492 1 96.19 195 TRP A CA 1
ATOM 1450 C C . TRP A 1 195 ? -2.756 18.25 -10.461 1 96.19 195 TRP A C 1
ATOM 1452 O O . TRP A 1 195 ? -2.328 19.391 -10.625 1 96.19 195 TRP A O 1
ATOM 1462 N N . GLY A 1 196 ? -2.484 17.484 -9.367 1 97.19 196 GLY A N 1
ATOM 1463 C CA . GLY A 1 196 ? -1.578 18.016 -8.359 1 97.19 196 GLY A CA 1
ATOM 1464 C C . GLY A 1 196 ? -0.239 18.438 -8.93 1 97.19 196 GLY A C 1
ATOM 1465 O O . GLY A 1 196 ? 0.259 19.516 -8.602 1 97.19 196 GLY A O 1
ATOM 1466 N N . SER A 1 197 ? 0.27 17.641 -9.805 1 96.88 197 SER A N 1
ATOM 1467 C CA . SER A 1 197 ? 1.568 17.922 -10.406 1 96.88 197 SER A CA 1
ATOM 1468 C C . SER A 1 197 ? 1.496 19.125 -11.344 1 96.88 197 SER A C 1
ATOM 1470 O O . SER A 1 197 ? 2.379 19.984 -11.32 1 96.88 197 SER A O 1
ATOM 1472 N N . ALA A 1 198 ? 0.484 19.203 -12.141 1 97.56 198 ALA A N 1
ATOM 1473 C CA . ALA A 1 198 ? 0.319 20.281 -13.094 1 97.56 198 ALA A CA 1
ATOM 1474 C C . ALA A 1 198 ? 0.135 21.625 -12.375 1 97.56 198 ALA A C 1
ATOM 1476 O O . ALA A 1 198 ? 0.718 22.641 -12.773 1 97.56 198 ALA A O 1
ATOM 1477 N N . ILE A 1 199 ? -0.636 21.609 -11.352 1 97.69 199 ILE A N 1
ATOM 1478 C CA . ILE A 1 199 ? -0.905 22.812 -10.586 1 97.69 199 ILE A CA 1
ATOM 1479 C C . ILE A 1 199 ? 0.373 23.281 -9.891 1 97.69 199 ILE A C 1
ATOM 1481 O O . ILE A 1 199 ? 0.701 24.484 -9.922 1 97.69 199 ILE A O 1
ATOM 1485 N N . ARG A 1 200 ? 1.026 22.344 -9.266 1 97.38 200 ARG A N 1
ATOM 1486 C CA . ARG A 1 200 ? 2.285 22.672 -8.602 1 97.38 200 ARG A CA 1
ATOM 1487 C C . ARG A 1 200 ? 3.244 23.375 -9.562 1 97.38 200 ARG A C 1
ATOM 1489 O O . ARG A 1 200 ? 3.822 24.406 -9.234 1 97.38 200 ARG A O 1
ATOM 1496 N N . GLN A 1 201 ? 3.389 22.812 -10.727 1 96.5 201 GLN A N 1
ATOM 1497 C CA . GLN A 1 201 ? 4.297 23.359 -11.727 1 96.5 201 GLN A CA 1
ATOM 1498 C C . GLN A 1 201 ? 3.869 24.766 -12.148 1 96.5 201 GLN A C 1
ATOM 1500 O O . GLN A 1 201 ? 4.703 25.672 -12.266 1 96.5 201 GLN A O 1
ATOM 1505 N N . ALA A 1 202 ? 2.633 24.906 -12.359 1 97.19 202 ALA A N 1
ATOM 1506 C CA . ALA A 1 202 ? 2.107 26.203 -12.797 1 97.19 202 ALA A CA 1
ATOM 1507 C C . ALA A 1 202 ? 2.334 27.266 -11.734 1 97.19 202 ALA A C 1
ATOM 1509 O O . ALA A 1 202 ? 2.738 28.391 -12.047 1 97.19 202 ALA A O 1
ATOM 1510 N N . VAL A 1 203 ? 2.113 26.938 -10.484 1 97.56 203 VAL A N 1
ATOM 1511 C CA . VAL A 1 203 ? 2.227 27.891 -9.391 1 97.56 203 VAL A CA 1
ATOM 1512 C C . VAL A 1 203 ? 3.693 28.25 -9.156 1 97.56 203 VAL A C 1
ATOM 1514 O O . VAL A 1 203 ? 4.035 29.406 -8.945 1 97.56 203 VAL A O 1
ATOM 1517 N N . GLU A 1 204 ? 4.527 27.234 -9.188 1 96.5 204 GLU A N 1
ATOM 1518 C CA . GLU A 1 204 ? 5.949 27.469 -8.953 1 96.5 204 GLU A CA 1
ATOM 1519 C C . GLU A 1 204 ? 6.559 28.344 -10.055 1 96.5 204 GLU A C 1
ATOM 1521 O O . GLU A 1 204 ? 7.516 29.078 -9.812 1 96.5 204 GLU A O 1
ATOM 1526 N N . ALA A 1 205 ? 5.977 28.297 -11.227 1 96.31 205 ALA A N 1
ATOM 1527 C CA . ALA A 1 205 ? 6.426 29.141 -12.336 1 96.31 205 ALA A CA 1
ATOM 1528 C C . ALA A 1 205 ? 5.926 30.578 -12.164 1 96.31 205 ALA A C 1
ATOM 1530 O O . ALA A 1 205 ? 6.562 31.516 -12.633 1 96.31 205 ALA A O 1
ATOM 1531 N N . ALA A 1 206 ? 4.883 30.75 -11.438 1 96.75 206 ALA A N 1
ATOM 1532 C CA . ALA A 1 206 ? 4.203 32.031 -11.391 1 96.75 206 ALA A CA 1
ATOM 1533 C C . ALA A 1 206 ? 4.582 32.812 -10.125 1 96.75 206 ALA A C 1
ATOM 1535 O O . ALA A 1 206 ? 4.508 34.031 -10.102 1 96.75 206 ALA A O 1
ATOM 1536 N N . VAL A 1 207 ? 4.863 32.125 -9.07 1 96.56 207 VAL A N 1
ATOM 1537 C CA . VAL A 1 207 ? 5.051 32.75 -7.77 1 96.56 207 VAL A CA 1
ATOM 1538 C C . VAL A 1 207 ? 6.391 32.344 -7.176 1 96.56 207 VAL A C 1
ATOM 1540 O O . VAL A 1 207 ? 6.758 31.156 -7.227 1 96.56 207 VAL A O 1
ATOM 1543 N N . ASP A 1 208 ? 7.148 33.312 -6.672 1 97 208 ASP A N 1
ATOM 1544 C CA . ASP A 1 208 ? 8.305 32.969 -5.84 1 97 208 ASP A CA 1
ATOM 1545 C C . ASP A 1 208 ? 7.871 32.594 -4.422 1 97 208 ASP A C 1
ATOM 1547 O O . ASP A 1 208 ? 7.664 33.469 -3.576 1 97 208 ASP A O 1
ATOM 1551 N N . VAL A 1 209 ? 7.812 31.359 -4.156 1 98 209 VAL A N 1
ATOM 1552 C CA . VAL A 1 209 ? 7.289 30.844 -2.896 1 98 209 VAL A CA 1
ATOM 1553 C C . VAL A 1 209 ? 8.406 30.797 -1.856 1 98 209 VAL A C 1
ATOM 1555 O O . VAL A 1 209 ? 9.109 29.781 -1.748 1 98 209 VAL A O 1
ATOM 1558 N N . VAL A 1 210 ? 8.523 31.844 -1.094 1 97.62 210 VAL A N 1
ATOM 1559 C CA . VAL A 1 210 ? 9.555 31.969 -0.073 1 97.62 210 VAL A CA 1
ATOM 1560 C C . VAL A 1 210 ? 8.961 32.562 1.204 1 97.62 210 VAL A C 1
ATOM 1562 O O . VAL A 1 210 ? 8.195 33.531 1.151 1 97.62 210 VAL A O 1
ATOM 1565 N N . HIS A 1 211 ? 9.266 31.938 2.266 1 96.25 211 HIS A N 1
ATOM 1566 C CA . HIS A 1 211 ? 8.805 32.469 3.539 1 96.25 211 HIS A CA 1
ATOM 1567 C C . HIS A 1 211 ? 9.43 33.844 3.822 1 96.25 211 HIS A C 1
ATOM 1569 O O . HIS A 1 211 ? 10.648 34 3.729 1 96.25 211 HIS A O 1
ATOM 1575 N N . PRO A 1 212 ? 8.664 34.781 4.188 1 93.81 212 PRO A N 1
ATOM 1576 C CA . PRO A 1 212 ? 9.156 36.125 4.328 1 93.81 212 PRO A CA 1
ATOM 1577 C C . PRO A 1 212 ? 10.195 36.281 5.441 1 93.81 212 PRO A C 1
ATOM 1579 O O . PRO A 1 212 ? 11.086 37.125 5.359 1 93.81 212 PRO A O 1
ATOM 1582 N N . ASP A 1 213 ? 10.141 35.469 6.465 1 93.19 213 ASP A N 1
ATOM 1583 C CA . ASP A 1 213 ? 11.008 35.625 7.629 1 93.19 213 ASP A CA 1
ATOM 1584 C C . ASP A 1 213 ? 12.125 34.594 7.621 1 93.19 213 ASP A C 1
ATOM 1586 O O . ASP A 1 213 ? 13.023 34.625 8.461 1 93.19 213 ASP A O 1
ATOM 1590 N N . ASP A 1 214 ? 12.062 33.625 6.781 1 93.88 214 ASP A N 1
ATOM 1591 C CA . ASP A 1 214 ? 13.055 32.562 6.711 1 93.88 214 ASP A CA 1
ATOM 1592 C C . ASP A 1 214 ? 13.219 32.062 5.281 1 93.88 214 ASP A C 1
ATOM 1594 O O . ASP A 1 214 ? 12.492 31.156 4.836 1 93.88 214 ASP A O 1
ATOM 1598 N N . GLU A 1 215 ? 14.211 32.406 4.652 1 95.06 215 GLU A N 1
ATOM 1599 C CA . GLU A 1 215 ? 14.406 32.125 3.232 1 95.06 215 GLU A CA 1
ATOM 1600 C C . GLU A 1 215 ? 14.672 30.641 2.982 1 95.06 215 GLU A C 1
ATOM 1602 O O . GLU A 1 215 ? 14.594 30.172 1.843 1 95.06 215 GLU A O 1
ATOM 1607 N N . SER A 1 216 ? 15 29.938 4.023 1 92.94 216 SER A N 1
ATOM 1608 C CA . SER A 1 216 ? 15.258 28.516 3.863 1 92.94 216 SER A CA 1
ATOM 1609 C C . SER A 1 216 ? 13.961 27.734 3.643 1 92.94 216 SER A C 1
ATOM 1611 O O . SER A 1 216 ? 13.992 26.594 3.201 1 92.94 216 SER A O 1
ATOM 1613 N N . ILE A 1 217 ? 12.898 28.359 4.012 1 95.56 217 ILE A N 1
ATOM 1614 C CA . ILE A 1 217 ? 11.594 27.766 3.75 1 95.56 217 ILE A CA 1
ATOM 1615 C C . ILE A 1 217 ? 11.078 28.219 2.391 1 95.56 217 ILE A C 1
ATOM 1617 O O . ILE A 1 217 ? 10.648 29.375 2.238 1 95.56 217 ILE A O 1
ATOM 1621 N N . LYS A 1 218 ? 11.18 27.328 1.434 1 96.06 218 LYS A N 1
ATOM 1622 C CA . LYS A 1 218 ? 10.828 27.734 0.075 1 96.06 218 LYS A CA 1
ATOM 1623 C C . LYS A 1 218 ? 10.211 26.578 -0.702 1 96.06 218 LYS A C 1
ATOM 1625 O O . LYS A 1 218 ? 10.398 25.406 -0.348 1 96.06 218 LYS A O 1
ATOM 1630 N N . GLY A 1 219 ? 9.469 26.969 -1.659 1 96.69 219 GLY A N 1
ATOM 1631 C CA . GLY A 1 219 ? 8.844 26 -2.527 1 96.69 219 GLY A CA 1
ATOM 1632 C C . GLY A 1 219 ? 7.523 25.469 -1.981 1 96.69 219 GLY A C 1
ATOM 1633 O O . GLY A 1 219 ? 7.246 25.609 -0.788 1 96.69 219 GLY A O 1
ATOM 1634 N N . LEU A 1 220 ? 6.77 24.875 -2.857 1 97.56 220 LEU A N 1
ATOM 1635 C CA . LEU A 1 220 ? 5.492 24.297 -2.457 1 97.56 220 LEU A CA 1
ATOM 1636 C C . LEU A 1 220 ? 5.688 22.922 -1.853 1 97.56 220 LEU A C 1
ATOM 1638 O O . LEU A 1 220 ? 6.422 22.094 -2.402 1 97.56 220 LEU A O 1
ATOM 1642 N N . HIS A 1 221 ? 5.02 22.766 -0.704 1 96.94 221 HIS A N 1
ATOM 1643 C CA . HIS A 1 221 ? 4.957 21.438 -0.098 1 96.94 221 HIS A CA 1
ATOM 1644 C C . HIS A 1 221 ? 3.863 20.594 -0.741 1 96.94 221 HIS A C 1
ATOM 1646 O O . HIS A 1 221 ? 4.027 19.375 -0.901 1 96.94 221 HIS A O 1
ATOM 1652 N N . GLY A 1 222 ? 2.805 21.25 -1.033 1 97.56 222 GLY A N 1
ATOM 1653 C CA . GLY A 1 222 ? 1.71 20.5 -1.636 1 97.56 222 GLY A CA 1
ATOM 1654 C C . GLY A 1 222 ? 0.646 21.391 -2.246 1 97.56 222 GLY A C 1
ATOM 1655 O O . GLY A 1 222 ? 0.766 22.625 -2.217 1 97.56 222 GLY A O 1
ATOM 1656 N N . VAL A 1 223 ? -0.34 20.75 -2.859 1 98.38 223 VAL A N 1
ATOM 1657 C CA . VAL A 1 223 ? -1.543 21.375 -3.4 1 98.38 223 VAL A CA 1
ATOM 1658 C C . VAL A 1 223 ? -2.762 20.938 -2.59 1 98.38 223 VAL A C 1
ATOM 1660 O O . VAL A 1 223 ? -2.986 19.734 -2.395 1 98.38 223 VAL A O 1
ATOM 1663 N N . PHE A 1 224 ? -3.461 21.891 -2.053 1 98.56 224 PHE A N 1
ATOM 1664 C CA . PHE A 1 224 ? -4.73 21.609 -1.397 1 98.56 224 PHE A CA 1
ATOM 1665 C C . PHE A 1 224 ? -5.902 21.969 -2.305 1 98.56 224 PHE A C 1
ATOM 1667 O O . PHE A 1 224 ? -6.141 23.141 -2.582 1 98.56 224 PHE A O 1
ATOM 1674 N N . MET A 1 225 ? -6.637 20.984 -2.709 1 97.88 225 MET A N 1
ATOM 1675 C CA . MET A 1 225 ? -7.836 21.172 -3.518 1 97.88 225 MET A CA 1
ATOM 1676 C C . MET A 1 225 ? -9.094 21.109 -2.654 1 97.88 225 MET A C 1
ATOM 1678 O O . MET A 1 225 ? -9.203 20.25 -1.779 1 97.88 225 MET A O 1
ATOM 1682 N N . TYR A 1 226 ? -10.016 22.031 -2.922 1 97.12 226 TYR A N 1
ATOM 1683 C CA . TYR A 1 226 ? -11.258 22.016 -2.164 1 97.12 226 TYR A CA 1
ATOM 1684 C C . TYR A 1 226 ? -12.461 22.141 -3.09 1 97.12 226 TYR A C 1
ATOM 1686 O O . TYR A 1 226 ? -12.328 22.578 -4.234 1 97.12 226 TYR A O 1
ATOM 1694 N N . GLU A 1 227 ? -13.539 21.641 -2.668 1 95.06 227 GLU A N 1
ATOM 1695 C CA . GLU A 1 227 ? -14.82 21.875 -3.328 1 95.06 227 GLU A CA 1
ATOM 1696 C C . GLU A 1 227 ? -15.945 22.016 -2.311 1 95.06 227 GLU A C 1
ATOM 1698 O O . GLU A 1 227 ? -15.898 21.406 -1.234 1 95.06 227 GLU A O 1
ATOM 1703 N N . SER A 1 228 ? -16.875 22.906 -2.654 1 88.88 228 SER A N 1
ATOM 1704 C CA . SER A 1 228 ? -17.984 23.141 -1.737 1 88.88 228 SER A CA 1
ATOM 1705 C C . SER A 1 228 ? -18.828 21.891 -1.54 1 88.88 228 SER A C 1
ATOM 1707 O O . SER A 1 228 ? -19.078 21.141 -2.492 1 88.88 228 SER A O 1
ATOM 1709 N N . ALA A 1 229 ? -19 21.594 -0.332 1 74.88 229 ALA A N 1
ATOM 1710 C CA . ALA A 1 229 ? -19.891 20.469 -0.045 1 74.88 229 ALA A CA 1
ATOM 1711 C C . ALA A 1 229 ? -21.328 20.781 -0.47 1 74.88 229 ALA A C 1
ATOM 1713 O O . ALA A 1 229 ? -21.719 21.953 -0.529 1 74.88 229 ALA A O 1
ATOM 1714 N N . ALA A 1 230 ? -22 19.797 -1.261 1 58.09 230 ALA A N 1
ATOM 1715 C CA . ALA A 1 230 ? -23.375 19.969 -1.753 1 58.09 230 ALA A CA 1
ATOM 1716 C C . ALA A 1 230 ? -24.188 20.828 -0.788 1 58.09 230 ALA A C 1
ATOM 1718 O O . ALA A 1 230 ? -23.938 20.828 0.418 1 58.09 230 ALA A O 1
ATOM 1719 N N . SER A 1 231 ? -25.188 21.594 -1.413 1 48 231 SER A N 1
ATOM 1720 C CA . SER A 1 231 ? -26.172 22.625 -1.069 1 48 231 SER A CA 1
ATOM 1721 C C . SER A 1 231 ? -27.094 22.156 0.048 1 48 231 SER A C 1
ATOM 1723 O O . SER A 1 231 ? -27.469 20.984 0.094 1 48 231 SER A O 1
ATOM 1725 N N . GLY A 1 232 ? -27 22.75 1.442 1 48.19 232 GLY A N 1
ATOM 1726 C CA . GLY A 1 232 ? -28.016 22.953 2.455 1 48.19 232 GLY A CA 1
ATOM 1727 C C . GLY A 1 232 ? -27.453 23.406 3.791 1 48.19 232 GLY A C 1
ATOM 1728 O O . GLY A 1 232 ? -28.203 23.719 4.715 1 48.19 232 GLY A O 1
ATOM 1729 N N . SER A 1 233 ? -26.281 22.875 4.062 1 51 233 SER A N 1
ATOM 1730 C CA . SER A 1 233 ? -26.016 23.188 5.461 1 51 233 SER A CA 1
ATOM 1731 C C . SER A 1 233 ? -25.344 24.547 5.594 1 51 233 SER A C 1
ATOM 1733 O O . SER A 1 233 ? -24.578 24.953 4.719 1 51 233 SER A O 1
ATOM 1735 N N . THR A 1 234 ? -25.922 25.5 6.297 1 53.44 234 THR A N 1
ATOM 1736 C CA . THR A 1 234 ? -25.469 26.781 6.789 1 53.44 234 THR A CA 1
ATOM 1737 C C . THR A 1 234 ? -24.016 26.703 7.27 1 53.44 234 THR A C 1
ATOM 1739 O O . THR A 1 234 ? -23.375 27.719 7.496 1 53.44 234 THR A O 1
ATOM 1742 N N . GLU A 1 235 ? -23.344 25.531 7.375 1 68.38 235 GLU A N 1
ATOM 1743 C CA . GLU A 1 235 ? -22.031 25.297 7.98 1 68.38 235 GLU A CA 1
ATOM 1744 C C . GLU A 1 235 ? -20.953 25.156 6.918 1 68.38 235 GLU A C 1
ATOM 1746 O O . GLU A 1 235 ? -21.203 24.625 5.836 1 68.38 235 GLU A O 1
ATOM 1751 N N . HIS A 1 236 ? -19.984 26.141 7.086 1 82.38 236 HIS A N 1
ATOM 1752 C CA . HIS A 1 236 ? -18.828 26.062 6.207 1 82.38 236 HIS A CA 1
ATOM 1753 C C . HIS A 1 236 ? -18.312 24.625 6.117 1 82.38 236 HIS A C 1
ATOM 1755 O O . HIS A 1 236 ? -17.828 24.078 7.109 1 82.38 236 HIS A O 1
ATOM 1761 N N . ALA A 1 237 ? -18.609 24.047 5 1 93.5 237 ALA A N 1
ATOM 1762 C CA . ALA A 1 237 ? -18.188 22.672 4.789 1 93.5 237 ALA A CA 1
ATOM 1763 C C . ALA A 1 237 ? -17.609 22.484 3.385 1 93.5 237 ALA A C 1
ATOM 1765 O O . ALA A 1 237 ? -18.172 22.984 2.408 1 93.5 237 ALA A O 1
ATOM 1766 N N . TYR A 1 238 ? -16.453 21.859 3.389 1 95.88 238 TYR A N 1
ATOM 1767 C CA . TYR A 1 238 ? -15.789 21.578 2.125 1 95.88 238 TYR A CA 1
ATOM 1768 C C . TYR A 1 238 ? -15.359 20.125 2.049 1 95.88 238 TYR A C 1
ATOM 1770 O O . TYR A 1 238 ? -15.203 19.453 3.078 1 95.88 238 TYR A O 1
ATOM 1778 N N . ARG A 1 239 ? -15.312 19.609 0.842 1 95.56 239 ARG A N 1
ATOM 1779 C CA . ARG A 1 239 ? -14.438 18.484 0.578 1 95.56 239 ARG A CA 1
ATOM 1780 C C . ARG A 1 239 ? -13.023 18.938 0.26 1 95.56 239 ARG A C 1
ATOM 1782 O O . ARG A 1 239 ? -12.836 19.969 -0.408 1 95.56 239 ARG A O 1
ATOM 1789 N N . GLY A 1 240 ? -12.062 18.25 0.768 1 96.19 240 GLY A N 1
ATOM 1790 C CA . GLY A 1 240 ? -10.688 18.672 0.557 1 96.19 240 GLY A CA 1
ATOM 1791 C C . GLY A 1 240 ? -9.734 17.516 0.331 1 96.19 240 GLY A C 1
ATOM 1792 O O . GLY A 1 240 ? -9.961 16.406 0.826 1 96.19 240 GLY A O 1
ATOM 1793 N N . MET A 1 241 ? -8.688 17.812 -0.375 1 96.69 241 MET A N 1
ATOM 1794 C CA . MET A 1 241 ? -7.617 16.844 -0.605 1 96.69 241 MET A CA 1
ATOM 1795 C C . MET A 1 241 ? -6.27 17.547 -0.75 1 96.69 241 MET A C 1
ATOM 1797 O O . MET A 1 241 ? -6.16 18.547 -1.455 1 96.69 241 MET A O 1
ATOM 1801 N N . THR A 1 242 ? -5.336 17 -0.098 1 98 242 THR A N 1
ATOM 1802 C CA . THR A 1 242 ? -3.965 17.469 -0.261 1 98 242 THR A CA 1
ATOM 1803 C C . THR A 1 242 ? -3.17 16.516 -1.156 1 98 242 THR A C 1
ATOM 1805 O O . THR A 1 242 ? -3.189 15.305 -0.955 1 98 242 THR A O 1
ATOM 1808 N N . ILE A 1 243 ? -2.551 17 -2.166 1 97.75 243 ILE A N 1
ATOM 1809 C CA . ILE A 1 243 ? -1.58 16.281 -2.982 1 97.75 243 ILE A CA 1
ATOM 1810 C C . ILE A 1 243 ? -0.176 16.812 -2.701 1 97.75 243 ILE A C 1
ATOM 1812 O O . ILE A 1 243 ? 0.106 18 -2.926 1 97.75 243 ILE A O 1
ATOM 1816 N N . PHE A 1 244 ? 0.717 15.914 -2.203 1 96.44 244 PHE A N 1
ATOM 1817 C CA . PHE A 1 244 ? 2.002 16.391 -1.703 1 96.44 244 PHE A CA 1
ATOM 1818 C C . PHE A 1 244 ? 3.113 15.406 -2.037 1 96.44 244 PHE A C 1
ATOM 1820 O O . PHE A 1 244 ? 2.861 14.359 -2.637 1 96.44 244 PHE A O 1
ATOM 1827 N N . ALA A 1 245 ? 4.355 15.789 -1.701 1 94.12 245 ALA A N 1
ATOM 1828 C CA . ALA A 1 245 ? 5.504 14.922 -1.952 1 94.12 245 ALA A CA 1
ATOM 1829 C C . ALA A 1 245 ? 5.566 14.508 -3.42 1 94.12 245 ALA A C 1
ATOM 1831 O O . ALA A 1 245 ? 5.461 15.344 -4.312 1 94.12 245 ALA A O 1
ATOM 1832 N N . ASP A 1 246 ? 5.906 13.289 -3.621 1 92.69 246 ASP A N 1
ATOM 1833 C CA . ASP A 1 246 ? 5.891 12.797 -4.996 1 92.69 246 ASP A CA 1
ATOM 1834 C C . ASP A 1 246 ? 4.492 12.336 -5.398 1 92.69 246 ASP A C 1
ATOM 1836 O O . ASP A 1 246 ? 4.238 11.133 -5.52 1 92.69 246 ASP A O 1
ATOM 1840 N N . ALA A 1 247 ? 3.66 13.289 -5.52 1 92.25 247 ALA A N 1
ATOM 1841 C CA . ALA A 1 247 ? 2.268 13.188 -5.945 1 92.25 247 ALA A CA 1
ATOM 1842 C C . ALA A 1 247 ? 1.487 12.227 -5.051 1 92.25 247 ALA A C 1
ATOM 1844 O O . ALA A 1 247 ? 0.664 11.445 -5.535 1 92.25 247 ALA A O 1
ATOM 1845 N N . GLN A 1 248 ? 1.783 12.234 -3.846 1 95 248 GLN A N 1
ATOM 1846 C CA . GLN A 1 248 ? 1.007 11.453 -2.889 1 95 248 GLN A CA 1
ATOM 1847 C C . GLN A 1 248 ? -0.347 12.102 -2.617 1 95 248 GLN A C 1
ATOM 1849 O O . GLN A 1 248 ? -0.423 13.305 -2.359 1 95 248 GLN A O 1
ATOM 1854 N N . CYS A 1 249 ? -1.403 11.367 -2.744 1 95.5 249 CYS A N 1
ATOM 1855 C CA . CYS A 1 249 ? -2.748 11.852 -2.459 1 95.5 249 CYS A CA 1
ATOM 1856 C C . CYS A 1 249 ? -3.158 11.516 -1.03 1 95.5 249 CYS A C 1
ATOM 1858 O O . CYS A 1 249 ? -3.324 10.344 -0.687 1 95.5 249 CYS A O 1
ATOM 1860 N N . ASP A 1 250 ? -3.309 12.547 -0.333 1 97.06 250 ASP A N 1
ATOM 1861 C CA . ASP A 1 250 ? -3.717 12.375 1.058 1 97.06 250 ASP A CA 1
ATOM 1862 C C . ASP A 1 250 ? -5.117 11.766 1.146 1 97.06 250 ASP A C 1
ATOM 1864 O O . ASP A 1 250 ? -6.055 12.258 0.515 1 97.06 250 ASP A O 1
ATOM 1868 N N . ARG A 1 251 ? -5.25 10.734 1.94 1 96.69 251 ARG A N 1
ATOM 1869 C CA . ARG A 1 251 ? -6.559 10.117 2.127 1 96.69 251 ARG A CA 1
ATOM 1870 C C . ARG A 1 251 ? -7.391 10.883 3.148 1 96.69 251 ARG A C 1
ATOM 1872 O O . ARG A 1 251 ? -8.617 10.789 3.158 1 96.69 251 ARG A O 1
ATOM 1879 N N . SER A 1 252 ? -6.785 11.586 4.055 1 96.44 252 SER A N 1
ATOM 1880 C CA . SER A 1 252 ? -7.465 12.391 5.07 1 96.44 252 SER A CA 1
ATOM 1881 C C . SER A 1 252 ? -7.91 13.734 4.508 1 96.44 252 SER A C 1
ATOM 1883 O O . SER A 1 252 ? -7.562 14.086 3.381 1 96.44 252 SER A O 1
ATOM 1885 N N . PRO A 1 253 ? -8.75 14.492 5.242 1 92.38 253 PRO A N 1
ATOM 1886 C CA . PRO A 1 253 ? -9.172 15.812 4.754 1 92.38 253 PRO A CA 1
ATOM 1887 C C . PRO A 1 253 ? -8.008 16.797 4.672 1 92.38 253 PRO A C 1
ATOM 1889 O O . PRO A 1 253 ? -8.211 17.953 4.289 1 92.38 253 PRO A O 1
ATOM 1892 N N . GLY A 1 254 ? -6.918 16.422 4.93 1 84.56 254 GLY A N 1
ATOM 1893 C CA . GLY A 1 254 ? -5.781 17.328 4.914 1 84.56 254 GLY A CA 1
ATOM 1894 C C . GLY A 1 254 ? -5.559 18.016 6.246 1 84.56 254 GLY A C 1
ATOM 1895 O O . GLY A 1 254 ? -6.516 18.453 6.891 1 84.56 254 GLY A O 1
ATOM 1896 N N . GLY A 1 255 ? -4.41 17.938 6.895 1 93.25 255 GLY A N 1
ATOM 1897 C CA . GLY A 1 255 ? -4.09 18.625 8.133 1 93.25 255 GLY A CA 1
ATOM 1898 C C . GLY A 1 255 ? -3.605 20.047 7.906 1 93.25 255 GLY A C 1
ATOM 1899 O O . GLY A 1 255 ? -4.406 20.984 7.883 1 93.25 255 GLY A O 1
ATOM 1900 N N . THR A 1 256 ? -2.445 20.156 7.52 1 95.81 256 THR A N 1
ATOM 1901 C CA . THR A 1 256 ? -1.858 21.484 7.312 1 95.81 256 THR A CA 1
ATOM 1902 C C . THR A 1 256 ? -2.373 22.109 6.02 1 95.81 256 THR A C 1
ATOM 1904 O O . THR A 1 256 ? -2.49 23.328 5.918 1 95.81 256 THR A O 1
ATOM 1907 N N . GLY A 1 257 ? -2.746 21.281 5.059 1 97.5 257 GLY A N 1
ATOM 1908 C CA . GLY A 1 257 ? -3.391 21.797 3.863 1 97.5 257 GLY A CA 1
ATOM 1909 C C . GLY A 1 257 ? -4.73 22.453 4.145 1 97.5 257 GLY A C 1
ATOM 1910 O O . GLY A 1 257 ? -5.008 23.547 3.66 1 97.5 257 GLY A O 1
ATOM 1911 N N . ALA A 1 258 ? -5.539 21.844 4.91 1 97.56 258 ALA A N 1
ATOM 1912 C CA . ALA A 1 258 ? -6.824 22.406 5.324 1 97.56 258 ALA A CA 1
ATOM 1913 C C . ALA A 1 258 ? -6.633 23.688 6.109 1 97.56 258 ALA A C 1
ATOM 1915 O O . ALA A 1 258 ? -7.395 24.656 5.941 1 97.56 258 ALA A O 1
ATOM 1916 N N . CYS A 1 259 ? -5.637 23.703 6.93 1 97.94 259 CYS A N 1
ATOM 1917 C CA . CYS A 1 259 ? -5.348 24.891 7.715 1 97.94 259 CYS A CA 1
ATOM 1918 C C . CYS A 1 259 ? -4.922 26.047 6.82 1 97.94 259 CYS A C 1
ATOM 1920 O O . CYS A 1 259 ? -5.215 27.203 7.109 1 97.94 259 CYS A O 1
ATOM 1922 N N . ALA A 1 260 ? -4.16 25.719 5.809 1 98.25 260 ALA A N 1
ATOM 1923 C CA . ALA A 1 260 ? -3.814 26.75 4.824 1 98.25 260 ALA A CA 1
ATOM 1924 C C . ALA A 1 260 ? -5.066 27.344 4.188 1 98.25 260 ALA A C 1
ATOM 1926 O O . ALA A 1 260 ? -5.16 28.547 4 1 98.25 260 ALA A O 1
ATOM 1927 N N . HIS A 1 261 ? -6.023 26.484 3.855 1 98.31 261 HIS A N 1
ATOM 1928 C CA . HIS A 1 261 ? -7.285 26.984 3.312 1 98.31 261 HIS A CA 1
ATOM 1929 C C . HIS A 1 261 ? -8.031 27.828 4.34 1 98.31 261 HIS A C 1
ATOM 1931 O O . HIS A 1 261 ? -8.625 28.859 3.992 1 98.31 261 HIS A O 1
ATOM 1937 N N . LEU A 1 262 ? -8.008 27.406 5.555 1 97.81 262 LEU A N 1
ATOM 1938 C CA . LEU A 1 262 ? -8.594 28.188 6.637 1 97.81 262 LEU A CA 1
ATOM 1939 C C . LEU A 1 262 ? -8.047 29.609 6.633 1 97.81 262 LEU A C 1
ATOM 1941 O O . LEU A 1 262 ? -8.805 30.578 6.766 1 97.81 262 LEU A O 1
ATOM 1945 N N . ALA A 1 263 ? -6.707 29.719 6.531 1 97.94 263 ALA A N 1
ATOM 1946 C CA . ALA A 1 263 ? -6.074 31.031 6.484 1 97.94 263 ALA A CA 1
ATOM 1947 C C . ALA A 1 263 ? -6.609 31.859 5.32 1 97.94 263 ALA A C 1
ATOM 1949 O O . ALA A 1 263 ? -6.852 33.062 5.465 1 97.94 263 ALA A O 1
ATOM 1950 N N . VAL A 1 264 ? -6.812 31.203 4.195 1 97.81 264 VAL A N 1
ATOM 1951 C CA . VAL A 1 264 ? -7.332 31.891 3.014 1 97.81 264 VAL A CA 1
ATOM 1952 C C . VAL A 1 264 ? -8.758 32.375 3.283 1 97.81 264 VAL A C 1
ATOM 1954 O O . VAL A 1 264 ? -9.086 33.531 2.994 1 97.81 264 VAL A O 1
ATOM 1957 N N . LEU A 1 265 ? -9.609 31.5 3.844 1 97.06 265 LEU A N 1
ATOM 1958 C CA . LEU A 1 265 ? -11 31.844 4.121 1 97.06 265 LEU A CA 1
ATOM 1959 C C . LEU A 1 265 ? -11.078 33.062 5.047 1 97.06 265 LEU A C 1
ATOM 1961 O O . LEU A 1 265 ? -11.875 33.969 4.816 1 97.06 265 LEU A O 1
ATOM 1965 N N . ILE A 1 266 ? -10.312 33.062 6.035 1 96.62 266 ILE A N 1
ATOM 1966 C CA . ILE A 1 266 ? -10.336 34.125 7.02 1 96.62 266 ILE A CA 1
ATOM 1967 C C . ILE A 1 266 ? -9.781 35.406 6.406 1 96.62 266 ILE A C 1
ATOM 1969 O O . ILE A 1 266 ? -10.336 36.5 6.602 1 96.62 266 ILE A O 1
ATOM 1973 N N . ALA A 1 267 ? -8.664 35.312 5.684 1 95.62 267 ALA A N 1
ATOM 1974 C CA . ALA A 1 267 ? -8.07 36.469 5.023 1 95.62 267 ALA A CA 1
ATOM 1975 C C . ALA A 1 267 ? -9.062 37.125 4.066 1 95.62 267 ALA A C 1
ATOM 1977 O O . ALA A 1 267 ? -9.07 38.344 3.908 1 95.62 267 ALA A O 1
ATOM 1978 N N . ARG A 1 268 ? -9.938 36.344 3.453 1 94.56 268 ARG A N 1
ATOM 1979 C CA . ARG A 1 268 ? -10.906 36.844 2.479 1 94.56 268 ARG A CA 1
ATOM 1980 C C . ARG A 1 268 ? -12.188 37.312 3.164 1 94.56 268 ARG A C 1
ATOM 1982 O O . ARG A 1 268 ? -13.094 37.812 2.51 1 94.56 268 ARG A O 1
ATOM 1989 N N . GLY A 1 269 ? -12.25 37.094 4.406 1 94.25 269 GLY A N 1
ATOM 1990 C CA . GLY A 1 269 ? -13.453 37.469 5.133 1 94.25 269 GLY A CA 1
ATOM 1991 C C . GLY A 1 269 ? -14.602 36.5 4.918 1 94.25 269 GLY A C 1
ATOM 1992 O O . GLY A 1 269 ? -15.75 36.812 5.227 1 94.25 269 GLY A O 1
ATOM 1993 N N . GLU A 1 270 ? -14.328 35.344 4.395 1 94.25 270 GLU A N 1
ATOM 1994 C CA . GLU A 1 270 ? -15.359 34.344 4.145 1 94.25 270 GLU A CA 1
ATOM 1995 C C . GLU A 1 270 ? -15.633 33.5 5.395 1 94.25 270 GLU A C 1
ATOM 1997 O O . GLU A 1 270 ? -16.641 32.812 5.465 1 94.25 270 GLU A O 1
ATOM 2002 N N . LEU A 1 271 ? -14.75 33.531 6.312 1 95.19 271 LEU A N 1
ATOM 2003 C CA . LEU A 1 271 ? -14.883 32.938 7.629 1 95.19 271 LEU A CA 1
ATOM 2004 C C . LEU A 1 271 ? -14.344 33.875 8.711 1 95.19 271 LEU A C 1
ATOM 2006 O O . LEU A 1 271 ? -13.297 34.5 8.531 1 95.19 271 LEU A O 1
ATOM 2010 N N . MET A 1 272 ? -15.023 33.938 9.805 1 95 272 MET A N 1
ATOM 2011 C CA . MET A 1 272 ? -14.602 34.812 10.898 1 95 272 MET A CA 1
ATOM 2012 C C . MET A 1 272 ? -13.844 34 11.961 1 95 272 MET A C 1
ATOM 2014 O O . MET A 1 272 ? -14.031 32.812 12.086 1 95 272 MET A O 1
ATOM 2018 N N . LEU A 1 273 ? -12.969 34.719 12.688 1 95.19 273 LEU A N 1
ATOM 2019 C CA . LEU A 1 273 ? -12.344 34.094 13.852 1 95.19 273 LEU A CA 1
ATOM 2020 C C . LEU A 1 273 ? -13.391 33.5 14.789 1 95.19 273 LEU A C 1
ATOM 2022 O O . LEU A 1 273 ? -14.438 34.125 15.016 1 95.19 273 LEU A O 1
ATOM 2026 N N . GLY A 1 274 ? -13.109 32.312 15.242 1 94.81 274 GLY A N 1
ATOM 2027 C CA . GLY A 1 274 ? -14.047 31.641 16.141 1 94.81 274 GLY A CA 1
ATOM 2028 C C . GLY A 1 274 ? -14.984 30.703 15.414 1 94.81 274 GLY A C 1
ATOM 2029 O O . GLY A 1 274 ? -15.531 29.781 16.031 1 94.81 274 GLY A O 1
ATOM 2030 N N . GLU A 1 275 ? -15.203 30.922 14.164 1 95.88 275 GLU A N 1
ATOM 2031 C CA . GLU A 1 275 ? -16.062 30.031 13.383 1 95.88 275 GLU A CA 1
ATOM 2032 C C . GLU A 1 275 ? -15.297 28.781 12.945 1 95.88 275 GLU A C 1
ATOM 2034 O O . GLU A 1 275 ? -14.086 28.828 12.727 1 95.88 275 GLU A O 1
ATOM 2039 N N . GLU A 1 276 ? -16.047 27.75 12.82 1 95.94 276 GLU A N 1
ATOM 2040 C CA . GLU A 1 276 ? -15.445 26.469 12.453 1 95.94 276 GLU A CA 1
ATOM 2041 C C . GLU A 1 276 ? -15.789 26.094 11.008 1 95.94 276 GLU A C 1
ATOM 2043 O O . GLU A 1 276 ? -16.891 26.391 10.531 1 95.94 276 GLU A O 1
ATOM 2048 N N . VAL A 1 277 ? -14.891 25.516 10.352 1 96.38 277 VAL A N 1
ATOM 2049 C CA . VAL A 1 277 ? -15.109 24.953 9.023 1 96.38 277 VAL A CA 1
ATOM 2050 C C . VAL A 1 277 ? -14.797 23.453 9.047 1 96.38 277 VAL A C 1
ATOM 2052 O O . VAL A 1 277 ? -13.852 23.016 9.703 1 96.38 277 VAL A O 1
ATOM 2055 N N . THR A 1 278 ? -15.633 22.656 8.344 1 96.5 278 THR A N 1
ATOM 2056 C CA . THR A 1 278 ? -15.469 21.219 8.289 1 96.5 278 THR A CA 1
ATOM 2057 C C . THR A 1 278 ? -14.953 20.781 6.922 1 96.5 278 THR A C 1
ATOM 2059 O O . THR A 1 278 ? -15.398 21.281 5.891 1 96.5 278 THR A O 1
ATOM 2062 N N . TYR A 1 279 ? -13.977 19.922 6.941 1 96.56 279 TYR A N 1
ATOM 2063 C CA . TYR A 1 279 ? -13.445 19.312 5.723 1 96.56 279 TYR A CA 1
ATOM 2064 C C . TYR A 1 279 ? -13.719 17.812 5.691 1 96.56 279 TYR A C 1
ATOM 2066 O O . TYR A 1 279 ? -13.57 17.141 6.707 1 96.56 279 TYR A O 1
ATOM 2074 N N . GLU A 1 280 ? -14.18 17.359 4.539 1 96 280 GLU A N 1
ATOM 2075 C CA . GLU A 1 280 ? -14.383 15.922 4.309 1 96 280 GLU A CA 1
ATOM 2076 C C . GLU A 1 280 ? -13.383 15.375 3.301 1 96 280 GLU A C 1
ATOM 2078 O O . GLU A 1 280 ? -13.195 15.945 2.225 1 96 280 GLU A O 1
ATOM 2083 N N . GLY A 1 281 ? -12.695 14.297 3.715 1 94.69 281 GLY A N 1
ATOM 2084 C CA . GLY A 1 281 ? -11.734 13.672 2.824 1 94.69 281 GLY A CA 1
ATOM 2085 C C . GLY A 1 281 ? -12.359 12.68 1.866 1 94.69 281 GLY A C 1
ATOM 2086 O O . GLY A 1 281 ? -13.586 12.508 1.856 1 94.69 281 GLY A O 1
ATOM 2087 N N . ILE A 1 282 ? -11.516 11.992 1.118 1 93.88 282 ILE A N 1
ATOM 2088 C CA . ILE A 1 282 ? -11.961 11.102 0.053 1 93.88 282 ILE A CA 1
ATOM 2089 C C . ILE A 1 282 ? -12.523 9.82 0.657 1 93.88 282 ILE A C 1
ATOM 2091 O O . ILE A 1 282 ? -13.242 9.07 -0.015 1 93.88 282 ILE A O 1
ATOM 2095 N N . THR A 1 283 ? -12.18 9.539 1.879 1 94.88 283 THR A N 1
ATOM 2096 C CA . THR A 1 283 ? -12.68 8.344 2.549 1 94.88 283 THR A CA 1
ATOM 2097 C C . THR A 1 283 ? -13.992 8.633 3.275 1 94.88 283 THR A C 1
ATOM 2099 O O . THR A 1 283 ? -14.586 7.734 3.871 1 94.88 283 THR A O 1
ATOM 2102 N N . GLY A 1 284 ? -14.398 9.883 3.281 1 93.38 284 GLY A N 1
ATOM 2103 C CA . GLY A 1 284 ? -15.578 10.289 4.023 1 93.38 284 GLY A CA 1
ATOM 2104 C C . GLY A 1 284 ? -15.258 10.797 5.422 1 93.38 284 GLY A C 1
ATOM 2105 O O . GLY A 1 284 ? -16.125 11.336 6.105 1 93.38 284 GLY A O 1
ATOM 2106 N N . ALA A 1 285 ? -14.055 10.695 5.832 1 95 285 ALA A N 1
ATOM 2107 C CA . ALA A 1 285 ? -13.641 11.188 7.145 1 95 285 ALA A CA 1
ATOM 2108 C C . ALA A 1 285 ? -13.727 12.703 7.211 1 95 285 ALA A C 1
ATOM 2110 O O . ALA A 1 285 ? -13.508 13.391 6.211 1 95 285 ALA A O 1
ATOM 2111 N N . LYS A 1 286 ? -14 13.219 8.391 1 95.75 286 LYS A N 1
ATOM 2112 C CA . LYS A 1 286 ? -14.156 14.656 8.57 1 95.75 286 LYS A CA 1
ATOM 2113 C C . LYS A 1 286 ? -13.133 15.203 9.562 1 95.75 286 LYS A C 1
ATOM 2115 O O . LYS A 1 286 ? -12.664 14.477 10.438 1 95.75 286 LYS A O 1
ATOM 2120 N N . ALA A 1 287 ? -12.773 16.391 9.344 1 97.12 287 ALA A N 1
ATOM 2121 C CA . ALA A 1 287 ? -11.953 17.188 10.242 1 97.12 287 ALA A CA 1
ATOM 2122 C C . ALA A 1 287 ? -12.5 18.609 10.367 1 97.12 287 ALA A C 1
ATOM 2124 O O . ALA A 1 287 ? -13.219 19.078 9.484 1 97.12 287 ALA A O 1
ATOM 2125 N N . ARG A 1 288 ? -12.172 19.219 11.477 1 97.19 288 ARG A N 1
ATOM 2126 C CA . ARG A 1 288 ? -12.625 20.578 11.719 1 97.19 288 ARG A CA 1
ATOM 2127 C C . ARG A 1 288 ? -11.445 21.516 11.906 1 97.19 288 ARG A C 1
ATOM 2129 O O . ARG A 1 288 ? -10.445 21.156 12.539 1 97.19 288 ARG A O 1
ATOM 2136 N N . CYS A 1 289 ? -11.594 22.672 11.375 1 97.56 289 CYS A N 1
ATOM 2137 C CA . CYS A 1 289 ? -10.586 23.703 11.531 1 97.56 289 CYS A CA 1
ATOM 2138 C C . CYS A 1 289 ? -11.211 25.016 12.023 1 97.56 289 CYS A C 1
ATOM 2140 O O . CYS A 1 289 ? -12.336 25.344 11.648 1 97.56 289 CYS A O 1
ATOM 2142 N N . SER A 1 290 ? -10.508 25.656 12.836 1 97.56 290 SER A N 1
ATOM 2143 C CA . SER A 1 290 ? -10.883 26.984 13.32 1 97.56 290 SER A CA 1
ATOM 2144 C C . SER A 1 290 ? -9.664 27.781 13.75 1 97.56 290 SER A C 1
ATOM 2146 O O . SER A 1 290 ? -8.539 27.281 13.688 1 97.56 290 SER A O 1
ATOM 2148 N N . SER A 1 291 ? -9.836 28.969 13.992 1 97.38 291 SER A N 1
ATOM 2149 C CA . SER A 1 291 ? -8.836 29.844 14.594 1 97.38 291 SER A CA 1
ATOM 2150 C C . SER A 1 291 ? -9.484 30.875 15.516 1 97.38 291 SER A C 1
ATOM 2152 O O . SER A 1 291 ? -10.57 31.375 15.227 1 97.38 291 SER A O 1
ATOM 2154 N N . PHE A 1 292 ? -8.766 31.125 16.609 1 91.56 292 PHE A N 1
ATOM 2155 C CA . PHE A 1 292 ? -9.352 32.062 17.578 1 91.56 292 PHE A CA 1
ATOM 2156 C C . PHE A 1 292 ? -8.477 33.281 17.75 1 91.56 292 PHE A C 1
ATOM 2158 O O . PHE A 1 292 ? -8.859 34.219 18.453 1 91.56 292 PHE A O 1
ATOM 2165 N N . ALA A 1 293 ? -7.371 33.281 17.156 1 88.06 293 ALA A N 1
ATOM 2166 C CA . ALA A 1 293 ? -6.469 34.406 17.391 1 88.06 293 ALA A CA 1
ATOM 2167 C C . ALA A 1 293 ? -5.625 34.719 16.156 1 88.06 293 ALA A C 1
ATOM 2169 O O . ALA A 1 293 ? -5.434 33.844 15.305 1 88.06 293 ALA A O 1
ATOM 2170 N N . LYS A 1 294 ? -5.281 35.938 16.141 1 88.31 294 LYS A N 1
ATOM 2171 C CA . LYS A 1 294 ? -4.277 36.375 15.18 1 88.31 294 LYS A CA 1
ATOM 2172 C C . LYS A 1 294 ? -2.975 36.781 15.867 1 88.31 294 LYS A C 1
ATOM 2174 O O . LYS A 1 294 ? -2.994 37.312 16.969 1 88.31 294 LYS A O 1
ATOM 2179 N N . GLU A 1 295 ? -2.01 36.375 15.156 1 87.5 295 GLU A N 1
ATOM 2180 C CA . GLU A 1 295 ? -0.71 36.812 15.648 1 87.5 295 GLU A CA 1
ATOM 2181 C C . GLU A 1 295 ? -0.511 38.312 15.422 1 87.5 295 GLU A C 1
ATOM 2183 O O . GLU A 1 295 ? -1.12 38.906 14.523 1 87.5 295 GLU A O 1
ATOM 2188 N N . ASN A 1 296 ? 0.314 38.844 16.297 1 81.31 296 ASN A N 1
ATOM 2189 C CA . ASN A 1 296 ? 0.678 40.25 16.141 1 81.31 296 ASN A CA 1
ATOM 2190 C C . ASN A 1 296 ? 1.819 40.406 15.141 1 81.31 296 ASN A C 1
ATOM 2192 O O . ASN A 1 296 ? 2.904 40.875 15.508 1 81.31 296 ASN A O 1
ATOM 2196 N N . ASP A 1 297 ? 1.618 39.875 14.07 1 80.19 297 ASP A N 1
ATOM 2197 C CA . ASP A 1 297 ? 2.611 40.031 13.008 1 80.19 297 ASP A CA 1
ATOM 2198 C C . ASP A 1 297 ? 2.047 40.812 11.828 1 80.19 297 ASP A C 1
ATOM 2200 O O . ASP A 1 297 ? 0.851 41.125 11.789 1 80.19 297 ASP A O 1
ATOM 2204 N N . HIS A 1 298 ? 2.898 41.312 10.969 1 80.19 298 HIS A N 1
ATOM 2205 C CA . HIS A 1 298 ? 2.521 42.188 9.852 1 80.19 298 HIS A CA 1
ATOM 2206 C C . HIS A 1 298 ? 1.61 41.438 8.875 1 80.19 298 HIS A C 1
ATOM 2208 O O . HIS A 1 298 ? 0.938 42.094 8.055 1 80.19 298 HIS A O 1
ATOM 2214 N N . ARG A 1 299 ? 1.521 40.188 8.93 1 82.88 299 ARG A N 1
ATOM 2215 C CA . ARG A 1 299 ? 0.758 39.406 7.98 1 82.88 299 ARG A CA 1
ATOM 2216 C C . ARG A 1 299 ? -0.598 39 8.555 1 82.88 299 ARG A C 1
ATOM 2218 O O . ARG A 1 299 ? -1.417 38.406 7.867 1 82.88 299 ARG A O 1
ATOM 2225 N N . SER A 1 300 ? -0.829 39.344 9.781 1 85.38 300 SER A N 1
ATOM 2226 C CA . SER A 1 300 ? -2.051 38.938 10.461 1 85.38 300 SER A CA 1
ATOM 2227 C C . SER A 1 300 ? -2.221 37.406 10.391 1 85.38 300 SER A C 1
ATOM 2229 O O . SER A 1 300 ? -3.299 36.938 10.055 1 85.38 300 SER A O 1
ATOM 2231 N N . SER A 1 301 ? -1.135 36.75 10.672 1 95.44 301 SER A N 1
ATOM 2232 C CA . SER A 1 301 ? -1.189 35.281 10.68 1 95.44 301 SER A CA 1
ATOM 2233 C C . SER A 1 301 ? -2.211 34.781 11.688 1 95.44 301 SER A C 1
ATOM 2235 O O . SER A 1 301 ? -2.352 35.344 12.773 1 95.44 301 SER A O 1
ATOM 2237 N N . ILE A 1 302 ? -2.908 33.781 11.328 1 97.38 302 ILE A N 1
ATOM 2238 C CA . ILE A 1 302 ? -3.83 33.156 12.258 1 97.38 302 ILE A CA 1
ATOM 2239 C C . ILE A 1 302 ? -3.156 31.953 12.914 1 97.38 302 ILE A C 1
ATOM 2241 O O . ILE A 1 302 ? -2.207 31.391 12.359 1 97.38 302 ILE A O 1
ATOM 2245 N N . VAL A 1 303 ? -3.627 31.578 14.062 1 96.88 303 VAL A N 1
ATOM 2246 C CA . VAL A 1 303 ? -3.209 30.328 14.695 1 96.88 303 VAL A CA 1
ATOM 2247 C C . VAL A 1 303 ? -4.266 29.25 14.461 1 96.88 303 VAL A C 1
ATOM 2249 O O . VAL A 1 303 ? -5.316 29.25 15.102 1 96.88 303 VAL A O 1
ATOM 2252 N N . PRO A 1 304 ? -3.994 28.359 13.602 1 97.94 304 PRO A N 1
ATOM 2253 C CA . PRO A 1 304 ? -5.023 27.375 13.242 1 97.94 304 PRO A CA 1
ATOM 2254 C C . PRO A 1 304 ? -5.156 26.266 14.273 1 97.94 304 PRO A C 1
ATOM 2256 O O . PRO A 1 304 ? -4.172 25.891 14.914 1 97.94 304 PRO A O 1
ATOM 2259 N N . ARG A 1 305 ? -6.336 25.812 14.398 1 98.12 305 ARG A N 1
ATOM 2260 C CA . ARG A 1 305 ? -6.648 24.578 15.133 1 98.12 305 ARG A CA 1
ATOM 2261 C C . ARG A 1 305 ? -7.242 23.531 14.203 1 98.12 305 ARG A C 1
ATOM 2263 O O . ARG A 1 305 ? -8.156 23.812 13.438 1 98.12 305 ARG A O 1
ATOM 2270 N N . TYR A 1 306 ? -6.629 22.438 14.234 1 98.06 306 TYR A N 1
ATOM 2271 C CA . TYR A 1 306 ? -7.062 21.281 13.438 1 98.06 306 TYR A CA 1
ATOM 2272 C C . TYR A 1 306 ? -7.496 20.141 14.344 1 98.06 306 TYR A C 1
ATOM 2274 O O . TYR A 1 306 ? -6.719 19.672 15.18 1 98.06 306 TYR A O 1
ATOM 2282 N N . THR A 1 307 ? -8.742 19.656 14.188 1 98.5 307 THR A N 1
ATOM 2283 C CA . THR A 1 307 ? -9.281 18.578 15.023 1 98.5 307 THR A CA 1
ATOM 2284 C C . THR A 1 307 ? -9.703 17.391 14.172 1 98.5 307 THR A C 1
ATOM 2286 O O . THR A 1 307 ? -10.484 17.547 13.234 1 98.5 307 THR A O 1
ATOM 2289 N N . ALA A 1 308 ? -9.227 16.266 14.484 1 98.31 308 ALA A N 1
ATOM 2290 C CA . ALA A 1 308 ? -9.578 15.023 13.805 1 98.31 308 ALA A CA 1
ATOM 2291 C C . ALA A 1 308 ? -9.398 13.828 14.734 1 98.31 308 ALA A C 1
ATOM 2293 O O . ALA A 1 308 ? -9.055 13.984 15.906 1 98.31 308 ALA A O 1
ATOM 2294 N N . ASP A 1 309 ? -9.773 12.664 14.242 1 97.81 309 ASP A N 1
ATOM 2295 C CA . ASP A 1 309 ? -9.578 11.438 15.016 1 97.81 309 ASP A CA 1
ATOM 2296 C C . ASP A 1 309 ? -8.586 10.508 14.328 1 97.81 309 ASP A C 1
ATOM 2298 O O . ASP A 1 309 ? -8.188 10.75 13.188 1 97.81 309 ASP A O 1
ATOM 2302 N N . ALA A 1 310 ? -8.086 9.57 15.039 1 97.88 310 ALA A N 1
ATOM 2303 C CA . ALA A 1 310 ? -7.176 8.539 14.539 1 97.88 310 ALA A CA 1
ATOM 2304 C C . ALA A 1 310 ? -7.477 7.188 15.172 1 97.88 310 ALA A C 1
ATOM 2306 O O . ALA A 1 310 ? -8.094 7.117 16.234 1 97.88 310 ALA A O 1
ATOM 2307 N N . HIS A 1 311 ? -7.066 6.176 14.492 1 97.88 311 HIS A N 1
ATOM 2308 C CA . HIS A 1 311 ? -7.391 4.816 14.914 1 97.88 311 HIS A CA 1
ATOM 2309 C C . HIS A 1 311 ? -6.191 3.887 14.734 1 97.88 311 HIS A C 1
ATOM 2311 O O . HIS A 1 311 ? -5.441 4.016 13.766 1 97.88 311 HIS A O 1
ATOM 2317 N N . LEU A 1 312 ? -6.133 2.941 15.664 1 97.56 312 LEU A N 1
ATOM 2318 C CA . LEU A 1 312 ? -5.047 1.965 15.664 1 97.56 312 LEU A CA 1
ATOM 2319 C C . LEU A 1 312 ? -5.262 0.909 14.586 1 97.56 312 LEU A C 1
ATOM 2321 O O . LEU A 1 312 ? -6.367 0.381 14.438 1 97.56 312 LEU A O 1
ATOM 2325 N N . LEU A 1 313 ? -4.227 0.677 13.836 1 98.12 313 LEU A N 1
ATOM 2326 C CA . LEU A 1 313 ? -4.242 -0.415 12.867 1 98.12 313 LEU A CA 1
ATOM 2327 C C . LEU A 1 313 ? -3.584 -1.663 13.445 1 98.12 313 LEU A C 1
ATOM 2329 O O . LEU A 1 313 ? -3.973 -2.785 13.117 1 98.12 313 LEU A O 1
ATOM 2333 N N . GLY A 1 314 ? -2.471 -1.459 14.148 1 97.81 314 GLY A N 1
ATOM 2334 C CA . GLY A 1 314 ? -1.786 -2.607 14.727 1 97.81 314 GLY A CA 1
ATOM 2335 C C . GLY A 1 314 ? -0.365 -2.301 15.156 1 97.81 314 GLY A C 1
ATOM 2336 O O . GLY A 1 314 ? 0.065 -1.146 15.125 1 97.81 314 GLY A O 1
ATOM 2337 N N . TRP A 1 315 ? 0.295 -3.332 15.703 1 97.94 315 TRP A N 1
ATOM 2338 C CA . TRP A 1 315 ? 1.706 -3.336 16.062 1 97.94 315 TRP A CA 1
ATOM 2339 C C . TRP A 1 315 ? 2.516 -4.219 15.125 1 97.94 315 TRP A C 1
ATOM 2341 O O . TRP A 1 315 ? 2.166 -5.379 14.898 1 97.94 315 TRP A O 1
ATOM 2351 N N . MET A 1 316 ? 3.572 -3.627 14.633 1 98.44 316 MET A N 1
ATOM 2352 C CA . MET A 1 316 ? 4.301 -4.34 13.586 1 98.44 316 MET A CA 1
ATOM 2353 C C . MET A 1 316 ? 5.773 -4.48 13.953 1 98.44 316 MET A C 1
ATOM 2355 O O . MET A 1 316 ? 6.336 -3.617 14.625 1 98.44 316 MET A O 1
ATOM 2359 N N . ASN A 1 317 ? 6.324 -5.508 13.5 1 98.44 317 ASN A N 1
ATOM 2360 C CA . ASN A 1 317 ? 7.766 -5.738 13.477 1 98.44 317 ASN A CA 1
ATOM 2361 C C . ASN A 1 317 ? 8.266 -5.992 12.055 1 98.44 317 ASN A C 1
ATOM 2363 O O . ASN A 1 317 ? 7.969 -7.031 11.469 1 98.44 317 ASN A O 1
ATOM 2367 N N . PHE A 1 318 ? 8.969 -5.043 11.57 1 98.5 318 PHE A N 1
ATOM 2368 C CA . PHE A 1 318 ? 9.57 -5.172 10.242 1 98.5 318 PHE A CA 1
ATOM 2369 C C . PHE A 1 318 ? 11.016 -5.645 10.344 1 98.5 318 PHE A C 1
ATOM 2371 O O . PHE A 1 318 ? 11.742 -5.23 11.25 1 98.5 318 PHE A O 1
ATOM 2378 N N . VAL A 1 319 ? 11.422 -6.441 9.367 1 97.81 319 VAL A N 1
ATOM 2379 C CA . VAL A 1 319 ? 12.789 -6.938 9.383 1 97.81 319 VAL A CA 1
ATOM 2380 C C . VAL A 1 319 ? 13.391 -6.844 7.98 1 97.81 319 VAL A C 1
ATOM 2382 O O . VAL A 1 319 ? 12.656 -6.672 7 1 97.81 319 VAL A O 1
ATOM 2385 N N . LEU A 1 320 ? 14.664 -6.844 7.918 1 97.25 320 LEU A N 1
ATOM 2386 C CA . LEU A 1 320 ? 15.398 -6.926 6.66 1 97.25 320 LEU A CA 1
ATOM 2387 C C . LEU A 1 320 ? 16.406 -8.07 6.688 1 97.25 320 LEU A C 1
ATOM 2389 O O . LEU A 1 320 ? 17.281 -8.117 7.555 1 97.25 320 LEU A O 1
ATOM 2393 N N . ASP A 1 321 ? 16.141 -9 5.824 1 95 321 ASP A N 1
ATOM 2394 C CA . ASP A 1 321 ? 17.125 -10.0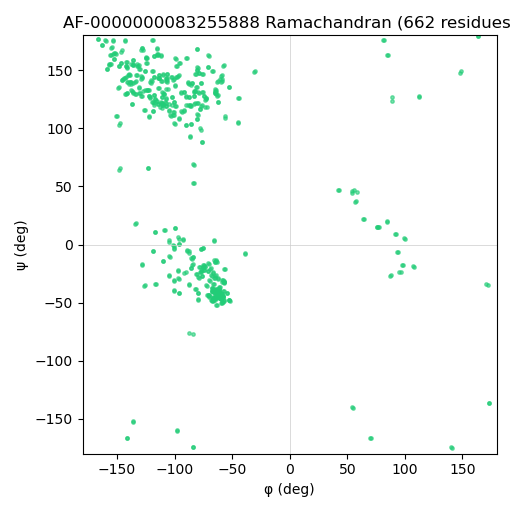39 5.527 1 95 321 ASP A CA 1
ATOM 2395 C C . ASP A 1 321 ? 18.141 -9.555 4.5 1 95 321 ASP A C 1
ATOM 2397 O O . ASP A 1 321 ? 17.766 -9.047 3.438 1 95 321 ASP A O 1
ATOM 2401 N N . PRO A 1 322 ? 19.453 -9.672 4.766 1 94.44 322 PRO A N 1
ATOM 2402 C CA . PRO A 1 322 ? 20.469 -9.172 3.84 1 94.44 322 PRO A CA 1
ATOM 2403 C C . PRO A 1 322 ? 20.344 -9.781 2.445 1 94.44 322 PRO A C 1
ATOM 2405 O O . PRO A 1 322 ? 20.844 -9.203 1.471 1 94.44 322 PRO A O 1
ATOM 2408 N N . SER A 1 323 ? 19.688 -10.922 2.326 1 93.94 323 SER A N 1
ATOM 2409 C CA . SER A 1 323 ? 19.547 -11.578 1.028 1 93.94 323 SER A CA 1
ATOM 2410 C C . SER A 1 323 ? 18.375 -11 0.248 1 93.94 323 SER A C 1
ATOM 2412 O O . SER A 1 323 ? 18.203 -11.297 -0.936 1 93.94 323 SER A O 1
ATOM 2414 N N . ASP A 1 324 ? 17.562 -10.203 0.923 1 95.5 324 ASP A N 1
ATOM 2415 C CA . ASP A 1 324 ? 16.453 -9.547 0.236 1 95.5 324 ASP A CA 1
ATOM 2416 C C . ASP A 1 324 ? 16.969 -8.609 -0.854 1 95.5 324 ASP A C 1
ATOM 2418 O O . ASP A 1 324 ? 17.703 -7.656 -0.57 1 95.5 324 ASP A O 1
ATOM 2422 N N . PRO A 1 325 ? 16.531 -8.836 -2.088 1 95.75 325 PRO A N 1
ATOM 2423 C CA . PRO A 1 325 ? 17.031 -8.023 -3.195 1 95.75 325 PRO A CA 1
ATOM 2424 C C . PRO A 1 325 ? 16.422 -6.621 -3.221 1 95.75 325 PRO A C 1
ATOM 2426 O O . PRO A 1 325 ? 16.797 -5.793 -4.055 1 95.75 325 PRO A O 1
ATOM 2429 N N . LEU A 1 326 ? 15.508 -6.355 -2.314 1 95.94 326 LEU A N 1
ATOM 2430 C CA . LEU A 1 326 ? 14.844 -5.062 -2.271 1 95.94 326 LEU A CA 1
ATOM 2431 C C . LEU A 1 326 ? 15.023 -4.398 -0.91 1 95.94 326 LEU A C 1
ATOM 2433 O O . LEU A 1 326 ? 14.039 -4.078 -0.235 1 95.94 326 LEU A O 1
ATOM 2437 N N . PRO A 1 327 ? 16.234 -4.051 -0.591 1 95.06 327 PRO A N 1
ATOM 2438 C CA . PRO A 1 327 ? 16.5 -3.549 0.76 1 95.06 327 PRO A CA 1
ATOM 2439 C C . PRO A 1 327 ? 15.914 -2.156 0.995 1 95.06 327 PRO A C 1
ATOM 2441 O O . PRO A 1 327 ? 15.727 -1.746 2.145 1 95.06 327 PRO A O 1
ATOM 2444 N N . GLN A 1 328 ? 15.703 -1.451 -0.035 1 94.75 328 GLN A N 1
ATOM 2445 C CA . GLN A 1 328 ? 15.148 -0.11 0.126 1 94.75 328 GLN A CA 1
ATOM 2446 C C . GLN A 1 328 ? 13.781 0.006 -0.544 1 94.75 328 GLN A C 1
ATOM 2448 O O . GLN A 1 328 ? 13.273 1.111 -0.749 1 94.75 328 GLN A O 1
ATOM 2453 N N . GLY A 1 329 ? 13.305 -1.117 -0.913 1 96 329 GLY A N 1
ATOM 2454 C CA . GLY A 1 329 ? 11.992 -1.139 -1.545 1 96 329 GLY A CA 1
ATOM 2455 C C . GLY A 1 329 ? 11.984 -0.522 -2.93 1 96 329 GLY A C 1
ATOM 2456 O O . GLY A 1 329 ? 13.031 -0.448 -3.586 1 96 329 GLY A O 1
ATOM 2457 N N . PHE A 1 330 ? 10.766 -0.266 -3.416 1 95.5 330 PHE A N 1
ATOM 2458 C CA . PHE A 1 330 ? 10.562 0.343 -4.727 1 95.5 330 PHE A CA 1
ATOM 2459 C C . PHE A 1 330 ? 9.25 1.114 -4.766 1 95.5 330 PHE A C 1
ATOM 2461 O O . PHE A 1 330 ? 8.398 0.946 -3.889 1 95.5 330 PHE A O 1
ATOM 2468 N N . ILE A 1 331 ? 9.156 1.984 -5.68 1 91.38 331 ILE A N 1
ATOM 2469 C CA . ILE A 1 331 ? 7.945 2.775 -5.883 1 91.38 331 ILE A CA 1
ATOM 2470 C C . ILE A 1 331 ? 7.422 2.566 -7.301 1 91.38 331 ILE A C 1
ATOM 2472 O O . ILE A 1 331 ? 8.195 2.586 -8.266 1 91.38 331 ILE A O 1
ATOM 2476 N N . LEU A 1 332 ? 6.16 2.227 -7.367 1 87.44 332 LEU A N 1
ATOM 2477 C CA . LEU A 1 332 ? 5.449 2.15 -8.641 1 87.44 332 LEU A CA 1
ATOM 2478 C C . LEU A 1 332 ? 4.363 3.219 -8.719 1 87.44 332 LEU A C 1
ATOM 2480 O O . LEU A 1 332 ? 3.717 3.529 -7.719 1 87.44 332 LEU A O 1
ATOM 2484 N N . ARG A 1 333 ? 4.188 3.768 -9.945 1 79.5 333 ARG A N 1
ATOM 2485 C CA . ARG A 1 333 ? 3.242 4.867 -10.109 1 79.5 333 ARG A CA 1
ATOM 2486 C C . ARG A 1 333 ? 2.141 4.504 -11.094 1 79.5 333 ARG A C 1
ATOM 2488 O O . ARG A 1 333 ? 2.367 3.725 -12.023 1 79.5 333 ARG A O 1
ATOM 2495 N N . MET B 1 1 ? -8.594 2.605 23.625 1 83.19 1 MET B N 1
ATOM 2496 C CA . MET B 1 1 ? -8.57 1.6 22.562 1 83.19 1 MET B CA 1
ATOM 2497 C C . MET B 1 1 ? -9.352 0.357 22.984 1 83.19 1 MET B C 1
ATOM 2499 O O . MET B 1 1 ? -9.219 -0.123 24.109 1 83.19 1 MET B O 1
ATOM 2503 N N . GLU B 1 2 ? -10.195 0.03 22.172 1 89.25 2 GLU B N 1
ATOM 2504 C CA . GLU B 1 2 ? -10.938 -1.223 22.281 1 89.25 2 GLU B CA 1
ATOM 2505 C C . GLU B 1 2 ? -10.672 -2.123 21.078 1 89.25 2 GLU B C 1
ATOM 2507 O O . GLU B 1 2 ? -10.875 -1.713 19.938 1 89.25 2 GLU B O 1
ATOM 2512 N N . ILE B 1 3 ? -10.172 -3.293 21.406 1 91.81 3 ILE B N 1
ATOM 2513 C CA . ILE B 1 3 ? -9.867 -4.227 20.328 1 91.81 3 ILE B CA 1
ATOM 2514 C C . ILE B 1 3 ? -10.992 -5.254 20.203 1 91.81 3 ILE B C 1
ATOM 2516 O O . ILE B 1 3 ? -11.25 -6.016 21.141 1 91.81 3 ILE B O 1
ATOM 2520 N N . SER B 1 4 ? -11.609 -5.262 19.047 1 94.5 4 SER B N 1
ATOM 2521 C CA . SER B 1 4 ? -12.688 -6.215 18.812 1 94.5 4 SER B CA 1
ATOM 2522 C C . SER B 1 4 ? -12.234 -7.352 17.906 1 94.5 4 SER B C 1
ATOM 2524 O O . SER B 1 4 ? -12.836 -8.43 17.906 1 94.5 4 SER B O 1
ATOM 2526 N N . LYS B 1 5 ? -11.297 -7.16 17.078 1 95.56 5 LYS B N 1
ATOM 2527 C CA . LYS B 1 5 ? -10.68 -8.172 16.234 1 95.56 5 LYS B CA 1
ATOM 2528 C C . LYS B 1 5 ? -9.156 -8.086 16.281 1 95.56 5 LYS B C 1
ATOM 2530 O O . LYS B 1 5 ? -8.602 -6.996 16.422 1 95.56 5 LYS B O 1
ATOM 2535 N N . TRP B 1 6 ? -8.578 -9.18 16.188 1 97.12 6 TRP B N 1
ATOM 2536 C CA . TRP B 1 6 ? -7.121 -9.289 16.188 1 97.12 6 TRP B CA 1
ATOM 2537 C C . TRP B 1 6 ? -6.652 -10.359 15.211 1 97.12 6 TRP B C 1
ATOM 2539 O O . TRP B 1 6 ? -7.191 -11.461 15.18 1 97.12 6 TRP B O 1
ATOM 2549 N N . TYR B 1 7 ? -5.691 -10.016 14.367 1 98.19 7 TYR B N 1
ATOM 2550 C CA . TYR B 1 7 ? -5.109 -10.938 13.406 1 98.19 7 TYR B CA 1
ATOM 2551 C C . TYR B 1 7 ? -3.586 -10.898 13.461 1 98.19 7 TYR B C 1
ATOM 2553 O O . TYR B 1 7 ? -2.988 -9.82 13.461 1 98.19 7 TYR B O 1
ATOM 2561 N N . SER B 1 8 ? -2.959 -11.969 13.547 1 98.5 8 SER B N 1
ATOM 2562 C CA . SER B 1 8 ? -1.51 -12.055 13.406 1 98.5 8 SER B CA 1
ATOM 2563 C C . SER B 1 8 ? -1.119 -12.547 12.016 1 98.5 8 SER B C 1
ATOM 2565 O O . SER B 1 8 ? -1.796 -13.398 11.438 1 98.5 8 SER B O 1
ATOM 2567 N N . THR B 1 9 ? -0.069 -12 11.516 1 98.69 9 THR B N 1
ATOM 2568 C CA . THR B 1 9 ? 0.351 -12.383 10.172 1 98.69 9 THR B CA 1
ATOM 2569 C C . THR B 1 9 ? 1.873 -12.453 10.086 1 98.69 9 THR B C 1
ATOM 2571 O O . THR B 1 9 ? 2.576 -11.852 10.898 1 98.69 9 THR B O 1
ATOM 2574 N N . ILE B 1 10 ? 2.373 -13.234 9.203 1 98.44 10 ILE B N 1
ATOM 2575 C CA . ILE B 1 10 ? 3.725 -13.172 8.664 1 98.44 10 ILE B CA 1
ATOM 2576 C C . ILE B 1 10 ? 3.691 -12.562 7.262 1 98.44 10 ILE B C 1
ATOM 2578 O O . ILE B 1 10 ? 3.086 -13.125 6.348 1 98.44 10 ILE B O 1
ATOM 2582 N N . ASP B 1 11 ? 4.215 -11.398 7.148 1 98.62 11 ASP B N 1
ATOM 2583 C CA . ASP B 1 11 ? 4.238 -10.742 5.844 1 98.62 11 ASP B CA 1
ATOM 2584 C C . ASP B 1 11 ? 5.535 -11.055 5.098 1 98.62 11 ASP B C 1
ATOM 2586 O O . ASP B 1 11 ? 6.625 -10.945 5.664 1 98.62 11 ASP B O 1
ATOM 2590 N N . MET B 1 12 ? 5.379 -11.453 3.83 1 98.44 12 MET B N 1
ATOM 2591 C CA . MET B 1 12 ? 6.465 -11.82 2.924 1 98.44 12 MET B CA 1
ATOM 2592 C C . MET B 1 12 ? 6.352 -11.062 1.606 1 98.44 12 MET B C 1
ATOM 2594 O O . MET B 1 12 ? 5.363 -10.359 1.371 1 98.44 12 MET B O 1
ATOM 2598 N N . HIS B 1 13 ? 7.367 -11.156 0.846 1 98.44 13 HIS B N 1
ATOM 2599 C CA . HIS B 1 13 ? 7.211 -10.828 -0.566 1 98.44 13 HIS B CA 1
ATOM 2600 C C . HIS B 1 13 ? 7.992 -11.797 -1.447 1 98.44 13 HIS B C 1
ATOM 2602 O O . HIS B 1 13 ? 9.023 -12.336 -1.026 1 98.44 13 HIS B O 1
ATOM 2608 N N . SER B 1 14 ? 7.512 -12.094 -2.555 1 98.19 14 SER B N 1
ATOM 2609 C CA . SER B 1 14 ? 8.203 -12.789 -3.637 1 98.19 14 SER B CA 1
ATOM 2610 C C . SER B 1 14 ? 8.281 -11.922 -4.891 1 98.19 14 SER B C 1
ATOM 2612 O O . SER B 1 14 ? 7.258 -11.555 -5.469 1 98.19 14 SER B O 1
ATOM 2614 N N . GLY B 1 15 ? 9.461 -11.594 -5.223 1 97.12 15 GLY B N 1
ATOM 2615 C CA . GLY B 1 15 ? 9.672 -10.734 -6.379 1 97.12 15 GLY B CA 1
ATOM 2616 C C . GLY B 1 15 ? 9.078 -9.352 -6.207 1 97.12 15 GLY B C 1
ATOM 2617 O O . GLY B 1 15 ? 8.688 -8.711 -7.188 1 97.12 15 GLY B O 1
ATOM 2618 N N . GLY B 1 16 ? 8.867 -8.938 -5.055 1 97.56 16 GLY B N 1
ATOM 2619 C CA . GLY B 1 16 ? 8.297 -7.629 -4.789 1 97.56 16 GLY B CA 1
ATOM 2620 C C . GLY B 1 16 ? 6.801 -7.672 -4.531 1 97.56 16 GLY B C 1
ATOM 2621 O O . GLY B 1 16 ? 6.227 -6.703 -4.031 1 97.56 16 GLY B O 1
ATOM 2622 N N . GLU B 1 17 ? 6.18 -8.758 -4.914 1 98.19 17 GLU B N 1
ATOM 2623 C CA . GLU B 1 17 ? 4.75 -8.914 -4.656 1 98.19 17 GLU B CA 1
ATOM 2624 C C . GLU B 1 17 ? 4.492 -9.289 -3.199 1 98.19 17 GLU B C 1
ATOM 2626 O O . GLU B 1 17 ? 4.953 -10.336 -2.729 1 98.19 17 GLU B O 1
ATOM 2631 N N . PRO B 1 18 ? 3.762 -8.461 -2.492 1 98.31 18 PRO B N 1
ATOM 2632 C CA . PRO B 1 18 ? 3.549 -8.75 -1.073 1 98.31 18 PRO B CA 1
ATOM 2633 C C . PRO B 1 18 ? 2.547 -9.883 -0.843 1 98.31 18 PRO B C 1
ATOM 2635 O O . PRO B 1 18 ? 1.608 -10.047 -1.625 1 98.31 18 PRO B O 1
ATOM 2638 N N . ILE B 1 19 ? 2.795 -10.617 0.192 1 98.56 19 ILE B N 1
ATOM 2639 C CA . ILE B 1 19 ? 1.861 -11.648 0.636 1 98.56 19 ILE B CA 1
ATOM 2640 C C . ILE B 1 19 ? 1.733 -11.609 2.156 1 98.56 19 ILE B C 1
ATOM 2642 O O . ILE B 1 19 ? 2.727 -11.758 2.875 1 98.56 19 ILE B O 1
ATOM 2646 N N . ARG B 1 20 ? 0.563 -11.398 2.555 1 98.81 20 ARG B N 1
ATOM 2647 C CA . ARG B 1 20 ? 0.222 -11.43 3.975 1 98.81 20 ARG B CA 1
ATOM 2648 C C . ARG B 1 20 ? -0.335 -12.789 4.375 1 98.81 20 ARG B C 1
ATOM 2650 O O . ARG B 1 20 ? -1.467 -13.133 4.023 1 98.81 20 ARG B O 1
ATOM 2657 N N . ILE B 1 21 ? 0.451 -13.57 5.137 1 98.81 21 ILE B N 1
ATOM 2658 C CA . ILE B 1 21 ? 0.023 -14.898 5.582 1 98.81 21 ILE B CA 1
ATOM 2659 C C . ILE B 1 21 ? -0.664 -14.781 6.941 1 98.81 21 ILE B C 1
ATOM 2661 O O . ILE B 1 21 ? -0.024 -14.445 7.941 1 98.81 21 ILE B O 1
ATOM 2665 N N . ILE B 1 22 ? -1.941 -15.102 6.996 1 98.56 22 ILE B N 1
ATOM 2666 C CA . ILE B 1 22 ? -2.674 -14.969 8.25 1 98.56 22 ILE B CA 1
ATOM 2667 C C . ILE B 1 22 ? -2.391 -16.188 9.141 1 98.56 22 ILE B C 1
ATOM 2669 O O . ILE B 1 22 ? -2.662 -17.328 8.75 1 98.56 22 ILE B O 1
ATOM 2673 N N . THR B 1 23 ? -1.876 -15.938 10.328 1 96.62 23 THR B N 1
ATOM 2674 C CA . THR B 1 23 ? -1.47 -17.016 11.219 1 96.62 23 THR B CA 1
ATOM 2675 C C . THR B 1 23 ? -2.41 -17.109 12.414 1 96.62 23 THR B C 1
ATOM 2677 O O . THR B 1 23 ? -2.396 -18.109 13.141 1 96.62 23 THR B O 1
ATOM 2680 N N . GLY B 1 24 ? -3.203 -16.062 12.586 1 96.62 24 GLY B N 1
ATOM 2681 C CA . GLY B 1 24 ? -4.113 -16.094 13.719 1 96.62 24 GLY B CA 1
ATOM 2682 C C . GLY B 1 24 ? -5.289 -15.148 13.555 1 96.62 24 GLY B C 1
ATOM 2683 O O . GLY B 1 24 ? -5.191 -14.141 12.852 1 96.62 24 GLY B O 1
ATOM 2684 N N . GLY B 1 25 ? -6.453 -15.492 14.18 1 96.69 25 GLY B N 1
ATOM 2685 C CA . GLY B 1 25 ? -7.613 -14.609 14.242 1 96.69 25 GLY B CA 1
ATOM 2686 C C . GLY B 1 25 ? -8.672 -14.953 13.219 1 96.69 25 GLY B C 1
ATOM 2687 O O . GLY B 1 25 ? -9.719 -14.297 13.148 1 96.69 25 GLY B O 1
ATOM 2688 N N . LEU B 1 26 ? -8.477 -16.016 12.492 1 96.31 26 LEU B N 1
ATOM 2689 C CA . LEU B 1 26 ? -9.406 -16.359 11.422 1 96.31 26 LEU B CA 1
ATOM 2690 C C . LEU B 1 26 ? -10.617 -17.094 11.984 1 96.31 26 LEU B C 1
ATOM 2692 O O . LEU B 1 26 ? -10.5 -17.859 12.945 1 96.31 26 LEU B O 1
ATOM 2696 N N . PRO B 1 27 ? -11.727 -16.875 11.375 1 93.69 27 PRO B N 1
ATOM 2697 C CA . PRO B 1 27 ? -12.883 -17.719 11.695 1 93.69 27 PRO B CA 1
ATOM 2698 C C . PRO B 1 27 ? -12.734 -19.141 11.18 1 93.69 27 PRO B C 1
ATOM 2700 O O . PRO B 1 27 ? -11.891 -19.406 10.32 1 93.69 27 PRO B O 1
ATOM 2703 N N . GLN B 1 28 ? -13.547 -19.969 11.758 1 92.56 28 GLN B N 1
ATOM 2704 C CA . GLN B 1 28 ? -13.602 -21.328 11.211 1 92.56 28 GLN B CA 1
ATOM 2705 C C . GLN B 1 28 ? -14.32 -21.344 9.867 1 92.56 28 GLN B C 1
ATOM 2707 O O . GLN B 1 28 ? -15.414 -20.781 9.727 1 92.56 28 GLN B O 1
ATOM 2712 N N . MET B 1 29 ? -13.609 -21.906 8.93 1 94.06 29 MET B N 1
ATOM 2713 C CA . MET B 1 29 ? -14.211 -22.047 7.613 1 94.06 29 MET B CA 1
ATOM 2714 C C . MET B 1 29 ? -14.859 -23.422 7.449 1 94.06 29 MET B C 1
ATOM 2716 O O . MET B 1 29 ? -14.227 -24.438 7.723 1 94.06 29 MET B O 1
ATOM 2720 N N . ARG B 1 30 ? -16.156 -23.469 6.965 1 94.69 30 ARG B N 1
ATOM 2721 C CA . ARG B 1 30 ? -16.875 -24.703 6.723 1 94.69 30 ARG B CA 1
ATOM 2722 C C . ARG B 1 30 ? -16.516 -25.297 5.363 1 94.69 30 ARG B C 1
ATOM 2724 O O . ARG B 1 30 ? -16.344 -24.562 4.391 1 94.69 30 ARG B O 1
ATOM 2731 N N . GLY B 1 31 ? -16.219 -26.531 5.332 1 97.06 31 GLY B N 1
ATOM 2732 C CA . GLY B 1 31 ? -15.961 -27.219 4.082 1 97.06 31 GLY B CA 1
ATOM 2733 C C . GLY B 1 31 ? -14.938 -28.344 4.219 1 97.06 31 GLY B C 1
ATOM 2734 O O . GLY B 1 31 ? -13.969 -28.219 4.961 1 97.06 31 GLY B O 1
ATOM 2735 N N . ALA B 1 32 ? -15.203 -29.391 3.346 1 95.56 32 ALA B N 1
ATOM 2736 C CA . ALA B 1 32 ? -14.312 -30.547 3.383 1 95.56 32 ALA B CA 1
ATOM 2737 C C . ALA B 1 32 ? -13.156 -30.375 2.404 1 95.56 32 ALA B C 1
ATOM 2739 O O . ALA B 1 32 ? -12.109 -31.016 2.557 1 95.56 32 ALA B O 1
ATOM 2740 N N . VAL B 1 33 ? -13.359 -29.547 1.384 1 95.88 33 VAL B N 1
ATOM 2741 C CA . VAL B 1 33 ? -12.336 -29.328 0.374 1 95.88 33 VAL B CA 1
ATOM 2742 C C . VAL B 1 33 ? -12.125 -27.812 0.191 1 95.88 33 VAL B C 1
ATOM 2744 O O . VAL B 1 33 ? -12.938 -27.016 0.649 1 95.88 33 VAL B O 1
ATOM 2747 N N . GLN B 1 34 ? -11.125 -27.5 -0.461 1 97.38 34 GLN B N 1
ATOM 2748 C CA . GLN B 1 34 ? -10.703 -26.094 -0.549 1 97.38 34 GLN B CA 1
ATOM 2749 C C . GLN B 1 34 ? -11.758 -25.25 -1.255 1 97.38 34 GLN B C 1
ATOM 2751 O O . GLN B 1 34 ? -11.984 -24.094 -0.893 1 97.38 34 GLN B O 1
ATOM 2756 N N . ARG B 1 35 ? -12.352 -25.844 -2.264 1 96.56 35 ARG B N 1
ATOM 2757 C CA . ARG B 1 35 ? -13.375 -25.109 -2.992 1 96.56 35 ARG B CA 1
ATOM 2758 C C . ARG B 1 35 ? -14.523 -24.703 -2.07 1 96.56 35 ARG B C 1
ATOM 2760 O O . ARG B 1 35 ? -15.047 -23.594 -2.166 1 96.56 35 ARG B O 1
ATOM 2767 N N . GLU B 1 36 ? -14.938 -25.578 -1.215 1 97.56 36 GLU B N 1
ATOM 2768 C CA . GLU B 1 36 ? -16 -25.312 -0.26 1 97.56 36 GLU B CA 1
ATOM 2769 C C . GLU B 1 36 ? -15.578 -24.281 0.787 1 97.56 36 GLU B C 1
ATOM 2771 O O . GLU B 1 36 ? -16.359 -23.406 1.159 1 97.56 36 GLU B O 1
ATOM 2776 N N . ARG B 1 37 ? -14.359 -24.406 1.206 1 97.94 37 ARG B N 1
ATOM 2777 C CA . ARG B 1 37 ? -13.828 -23.469 2.184 1 97.94 37 ARG B CA 1
ATOM 2778 C C . ARG B 1 37 ? -13.734 -22.062 1.596 1 97.94 37 ARG B C 1
ATOM 2780 O O . ARG B 1 37 ? -14.047 -21.078 2.268 1 97.94 37 ARG B O 1
ATOM 2787 N N . ALA B 1 38 ? -13.297 -22.047 0.358 1 98 38 ALA B N 1
ATOM 2788 C CA . ALA B 1 38 ? -13.242 -20.766 -0.335 1 98 38 ALA B CA 1
ATOM 2789 C C . ALA B 1 38 ? -14.625 -20.125 -0.437 1 98 38 ALA B C 1
ATOM 2791 O O . ALA B 1 38 ? -14.789 -18.938 -0.173 1 98 38 ALA B O 1
ATOM 2792 N N . ALA B 1 39 ? -15.578 -20.938 -0.813 1 97.56 39 ALA B N 1
ATOM 2793 C CA . ALA B 1 39 ? -16.938 -20.453 -0.94 1 97.56 39 ALA B CA 1
ATOM 2794 C C . ALA B 1 39 ? -17.484 -19.969 0.404 1 97.56 39 ALA B C 1
ATOM 2796 O O . ALA B 1 39 ? -18.156 -18.938 0.478 1 97.56 39 ALA B O 1
ATOM 2797 N N . ASP B 1 40 ? -17.188 -20.672 1.428 1 98.31 40 ASP B N 1
ATOM 2798 C CA . ASP B 1 40 ? -17.641 -20.281 2.764 1 98.31 40 ASP B CA 1
ATOM 2799 C C . ASP B 1 40 ? -17 -18.969 3.201 1 98.31 40 ASP B C 1
ATOM 2801 O O . ASP B 1 40 ? -17.688 -18.094 3.73 1 98.31 40 ASP B O 1
ATOM 2805 N N . PHE B 1 41 ? -15.734 -18.906 2.982 1 98.25 41 PHE B N 1
ATOM 2806 C CA . PHE B 1 41 ? -15.016 -17.688 3.352 1 98.25 41 PHE B CA 1
ATOM 2807 C C . PHE B 1 41 ? -15.609 -16.469 2.643 1 98.25 41 PHE B C 1
ATOM 2809 O O . PHE B 1 41 ? -15.914 -15.469 3.281 1 98.25 41 PHE B O 1
ATOM 2816 N N . MET B 1 42 ? -15.797 -16.562 1.354 1 97.62 42 MET B N 1
ATOM 2817 C CA . MET B 1 42 ? -16.297 -15.438 0.567 1 97.62 42 MET B CA 1
ATOM 2818 C C . MET B 1 42 ? -17.734 -15.109 0.947 1 97.62 42 MET B C 1
ATOM 2820 O O . MET B 1 42 ? -18.125 -13.945 0.937 1 97.62 42 MET B O 1
ATOM 2824 N N . GLY B 1 43 ? -18.453 -16.078 1.271 1 97.81 43 GLY B N 1
ATOM 2825 C CA . GLY B 1 43 ? -19.859 -15.875 1.58 1 97.81 43 GLY B CA 1
ATOM 2826 C C . GLY B 1 43 ? -20.094 -15.336 2.979 1 97.81 43 GLY B C 1
ATOM 2827 O O . GLY B 1 43 ? -21.062 -14.617 3.217 1 97.81 43 GLY B O 1
ATOM 2828 N N . HIS B 1 44 ? -19.156 -15.664 3.906 1 97.81 44 HIS B N 1
ATOM 2829 C CA . HIS B 1 44 ? -19.484 -15.383 5.297 1 97.81 44 HIS B CA 1
ATOM 2830 C C . HIS B 1 44 ? -18.375 -14.586 5.98 1 97.81 44 HIS B C 1
ATOM 2832 O O . HIS B 1 44 ? -18.594 -13.984 7.035 1 97.81 44 HIS B O 1
ATOM 2838 N N . HIS B 1 45 ? -17.234 -14.578 5.398 1 97.5 45 HIS B N 1
ATOM 2839 C CA . HIS B 1 45 ? -16.109 -14.039 6.156 1 97.5 45 HIS B CA 1
ATOM 2840 C C . HIS B 1 45 ? -15.273 -13.086 5.305 1 97.5 45 HIS B C 1
ATOM 2842 O O . HIS B 1 45 ? -14.117 -12.789 5.641 1 97.5 45 HIS B O 1
ATOM 2848 N N . ASP B 1 46 ? -15.805 -12.578 4.199 1 97.81 46 ASP B N 1
ATOM 2849 C CA . ASP B 1 46 ? -15.055 -11.75 3.262 1 97.81 46 ASP B CA 1
ATOM 2850 C C . ASP B 1 46 ? -14.625 -10.438 3.916 1 97.81 46 ASP B C 1
ATOM 2852 O O . ASP B 1 46 ? -13.734 -9.75 3.408 1 97.81 46 ASP B O 1
ATOM 2856 N N . ALA B 1 47 ? -15.203 -10.086 5.051 1 97.12 47 ALA B N 1
ATOM 2857 C CA . ALA B 1 47 ? -14.828 -8.875 5.777 1 97.12 47 ALA B CA 1
ATOM 2858 C C . ALA B 1 47 ? -13.375 -8.938 6.23 1 97.12 47 ALA B C 1
ATOM 2860 O O . ALA B 1 47 ? -12.695 -7.906 6.305 1 97.12 47 ALA B O 1
ATOM 2861 N N . VAL B 1 48 ? -12.867 -10.117 6.469 1 97.69 48 VAL B N 1
ATOM 2862 C CA . VAL B 1 48 ? -11.484 -10.305 6.887 1 97.69 48 VAL B CA 1
ATOM 2863 C C . VAL B 1 48 ? -10.539 -9.898 5.758 1 97.69 48 VAL B C 1
ATOM 2865 O O . VAL B 1 48 ? -9.578 -9.164 5.977 1 97.69 48 VAL B O 1
ATOM 2868 N N . ARG B 1 49 ? -10.852 -10.359 4.57 1 98.19 49 ARG B N 1
ATOM 2869 C CA . ARG B 1 49 ? -10.047 -10 3.41 1 98.19 49 ARG B CA 1
ATOM 2870 C C . ARG B 1 49 ? -10.023 -8.484 3.209 1 98.19 49 ARG B C 1
ATOM 2872 O O . ARG B 1 49 ? -8.961 -7.895 3.033 1 98.19 49 ARG B O 1
ATOM 2879 N N . ARG B 1 50 ? -11.188 -7.949 3.23 1 97.88 50 ARG B N 1
ATOM 2880 C CA . ARG B 1 50 ? -11.289 -6.512 2.994 1 97.88 50 ARG B CA 1
ATOM 2881 C C . ARG B 1 50 ? -10.523 -5.727 4.051 1 97.88 50 ARG B C 1
ATOM 2883 O O . ARG B 1 50 ? -9.812 -4.773 3.727 1 97.88 50 ARG B O 1
ATOM 2890 N N . LEU B 1 51 ? -10.625 -6.145 5.273 1 97.94 51 LEU B N 1
ATOM 2891 C CA . LEU B 1 51 ? -9.945 -5.484 6.383 1 97.94 51 LEU B CA 1
ATOM 2892 C C . LEU B 1 51 ? -8.43 -5.531 6.195 1 97.94 51 LEU B C 1
ATOM 2894 O O . LEU B 1 51 ? -7.742 -4.535 6.418 1 97.94 51 LEU B O 1
ATOM 2898 N N . LEU B 1 52 ? -7.906 -6.656 5.746 1 98.19 52 LEU B N 1
ATOM 2899 C CA . LEU B 1 52 ? -6.465 -6.891 5.809 1 98.19 52 LEU B CA 1
ATOM 2900 C C . LEU B 1 52 ? -5.805 -6.551 4.477 1 98.19 52 LEU B C 1
ATOM 2902 O O . LEU B 1 52 ? -4.602 -6.289 4.426 1 98.19 52 LEU B O 1
ATOM 2906 N N . MET B 1 53 ? -6.598 -6.551 3.326 1 98 53 MET B N 1
ATOM 2907 C CA . MET B 1 53 ? -5.996 -6.328 2.016 1 98 53 MET B CA 1
ATOM 2908 C C . MET B 1 53 ? -6.133 -4.871 1.596 1 98 53 MET B C 1
ATOM 2910 O O . MET B 1 53 ? -5.289 -4.348 0.865 1 98 53 MET B O 1
ATOM 2914 N N . ALA B 1 54 ? -7.16 -4.25 2.074 1 97.5 54 ALA B N 1
ATOM 2915 C CA . ALA B 1 54 ? -7.457 -2.891 1.628 1 97.5 54 ALA B CA 1
ATOM 2916 C C . ALA B 1 54 ? -6.762 -1.858 2.514 1 97.5 54 ALA B C 1
ATOM 2918 O O . ALA B 1 54 ? -6.324 -2.176 3.623 1 97.5 54 ALA B O 1
ATOM 2919 N N . GLU B 1 55 ? -6.594 -0.647 2.051 1 97.12 55 GLU B N 1
ATOM 2920 C CA . GLU B 1 55 ? -6.172 0.466 2.895 1 97.12 55 GLU B CA 1
ATOM 2921 C C . GLU B 1 55 ? -7.156 0.698 4.039 1 97.12 55 GLU B C 1
ATOM 2923 O O . GLU B 1 55 ? -8.359 0.499 3.875 1 97.12 55 GLU B O 1
ATOM 2928 N N . PRO B 1 56 ? -6.699 1.065 5.078 1 97.75 56 PRO B N 1
ATOM 2929 C CA . PRO B 1 56 ? -5.336 1.545 5.328 1 97.75 56 PRO B CA 1
ATOM 2930 C C . PRO B 1 56 ? -4.414 0.448 5.848 1 97.75 56 PRO B C 1
ATOM 2932 O O . PRO B 1 56 ? -3.238 0.707 6.129 1 97.75 56 PRO B O 1
ATOM 2935 N N . ARG B 1 57 ? -4.875 -0.816 6.031 1 98.12 57 ARG B N 1
ATOM 2936 C CA . ARG B 1 57 ? -4.047 -1.896 6.562 1 98.12 57 ARG B CA 1
ATOM 2937 C C . ARG B 1 57 ? -3.25 -2.57 5.449 1 98.12 57 ARG B C 1
ATOM 2939 O O . ARG B 1 57 ? -2.271 -3.27 5.719 1 98.12 57 ARG B O 1
ATOM 2946 N N . GLY B 1 58 ? -3.668 -2.418 4.293 1 97.31 58 GLY B N 1
ATOM 2947 C CA . GLY B 1 58 ? -3.047 -2.908 3.07 1 97.31 58 GLY B CA 1
ATOM 2948 C C . GLY B 1 58 ? -3.027 -1.878 1.957 1 97.31 58 GLY B C 1
ATOM 2949 O O . GLY B 1 58 ? -2.893 -0.68 2.215 1 97.31 58 GLY B O 1
ATOM 2950 N N . HIS B 1 59 ? -3.027 -2.318 0.753 1 95.81 59 HIS B N 1
ATOM 2951 C CA . HIS B 1 59 ? -3.057 -1.437 -0.408 1 95.81 59 HIS B CA 1
ATOM 2952 C C . HIS B 1 59 ? -3.543 -2.176 -1.649 1 95.81 59 HIS B C 1
ATOM 2954 O O . HIS B 1 59 ? -3.781 -3.385 -1.604 1 95.81 59 HIS B O 1
ATOM 2960 N N . LEU B 1 60 ? -3.682 -1.472 -2.668 1 92.31 60 LEU B N 1
ATOM 2961 C CA . LEU B 1 60 ? -4.32 -1.956 -3.887 1 92.31 60 LEU B CA 1
ATOM 2962 C C . LEU B 1 60 ? -3.617 -3.205 -4.41 1 92.31 60 LEU B C 1
ATOM 2964 O O . LEU B 1 60 ? -4.262 -4.098 -4.965 1 92.31 60 LEU B O 1
ATOM 2968 N N . GLY B 1 61 ? -2.379 -3.348 -4.227 1 94.75 61 GLY B N 1
ATOM 2969 C CA . GLY B 1 61 ? -1.604 -4.465 -4.742 1 94.75 61 GLY B CA 1
ATOM 2970 C C . GLY B 1 61 ? -1.34 -5.539 -3.701 1 94.75 61 GLY B C 1
ATOM 2971 O O . GLY B 1 61 ? -0.509 -6.426 -3.912 1 94.75 61 GLY B O 1
ATOM 2972 N N . MET B 1 62 ? -2.055 -5.477 -2.596 1 97.5 62 MET B N 1
ATOM 2973 C CA . MET B 1 62 ? -1.818 -6.414 -1.5 1 97.5 62 MET B CA 1
ATOM 2974 C C . MET B 1 62 ? -2.416 -7.781 -1.815 1 97.5 62 MET B C 1
ATOM 2976 O O . MET B 1 62 ? -3.51 -7.867 -2.377 1 97.5 62 MET B O 1
ATOM 2980 N N . THR B 1 63 ? -1.655 -8.844 -1.458 1 98.25 63 THR B N 1
ATOM 2981 C CA . THR B 1 63 ? -2.174 -10.211 -1.509 1 98.25 63 THR B CA 1
ATOM 2982 C C . THR B 1 63 ? -2.037 -10.891 -0.151 1 98.25 63 THR B C 1
ATOM 2984 O O . THR B 1 63 ? -1.298 -10.422 0.715 1 98.25 63 THR B O 1
ATOM 2987 N N . GLY B 1 64 ? -2.824 -11.938 -0.017 1 98.62 64 GLY B N 1
ATOM 2988 C CA . GLY B 1 64 ? -2.77 -12.672 1.234 1 98.62 64 GLY B CA 1
ATOM 2989 C C . GLY B 1 64 ? -3.012 -14.164 1.059 1 98.62 64 GLY B C 1
ATOM 2990 O O . GLY B 1 64 ? -3.412 -14.609 -0.019 1 98.62 64 GLY B O 1
ATOM 2991 N N . ALA B 1 65 ? -2.684 -14.852 2.102 1 98.69 65 ALA B N 1
ATOM 2992 C CA . ALA B 1 65 ? -2.904 -16.297 2.133 1 98.69 65 ALA B CA 1
ATOM 2993 C C . ALA B 1 65 ? -3.488 -16.734 3.473 1 98.69 65 ALA B C 1
ATOM 2995 O O . ALA B 1 65 ? -3.098 -16.219 4.523 1 98.69 65 ALA B O 1
ATOM 2996 N N . ILE B 1 66 ? -4.41 -17.609 3.395 1 98.38 66 ILE B N 1
ATOM 2997 C CA . ILE B 1 66 ? -4.98 -18.281 4.551 1 98.38 66 ILE B CA 1
ATOM 2998 C C . ILE B 1 66 ? -4.508 -19.734 4.578 1 98.38 66 ILE B C 1
ATOM 3000 O O . ILE B 1 66 ? -4.719 -20.484 3.619 1 98.38 66 ILE B O 1
ATOM 3004 N N . VAL B 1 67 ? -3.889 -20.078 5.648 1 97.56 67 VAL B N 1
ATOM 3005 C CA . VAL B 1 67 ? -3.473 -21.469 5.816 1 97.56 67 VAL B CA 1
ATOM 3006 C C . VAL B 1 67 ? -4.602 -22.281 6.453 1 97.56 67 VAL B C 1
ATOM 3008 O O . VAL B 1 67 ? -5.156 -21.875 7.477 1 97.56 67 VAL B O 1
ATOM 3011 N N . THR B 1 68 ? -4.977 -23.359 5.855 1 97.19 68 THR B N 1
ATOM 3012 C CA . THR B 1 68 ? -6.031 -24.234 6.355 1 97.19 68 THR B CA 1
ATOM 3013 C C . THR B 1 68 ? -5.48 -25.625 6.66 1 97.19 68 THR B C 1
ATOM 3015 O O . THR B 1 68 ? -4.379 -25.969 6.23 1 97.19 68 THR B O 1
ATOM 3018 N N . PRO B 1 69 ? -6.27 -26.359 7.457 1 95.56 69 PRO B N 1
ATOM 3019 C CA . PRO B 1 69 ? -5.934 -27.781 7.496 1 95.56 69 PRO B CA 1
ATOM 3020 C C . PRO B 1 69 ? -5.973 -28.438 6.121 1 95.56 69 PRO B C 1
ATOM 3022 O O . PRO B 1 69 ? -6.605 -27.922 5.199 1 95.56 69 PRO B O 1
ATOM 3025 N N . PRO B 1 70 ? -5.184 -29.5 5.992 1 96.62 70 PRO B N 1
ATOM 3026 C CA . PRO B 1 70 ? -5.238 -30.203 4.699 1 96.62 70 PRO B CA 1
ATOM 3027 C C . PRO B 1 70 ? -6.637 -30.719 4.367 1 96.62 70 PRO B C 1
ATOM 3029 O O . PRO B 1 70 ? -7.375 -31.125 5.262 1 96.62 70 PRO B O 1
ATOM 3032 N N . ALA B 1 71 ? -6.969 -30.641 3.117 1 95.81 71 ALA B N 1
ATOM 3033 C CA . ALA B 1 71 ? -8.219 -31.203 2.625 1 95.81 71 ALA B CA 1
ATOM 3034 C C . ALA B 1 71 ? -8.039 -32.688 2.244 1 95.81 71 ALA B C 1
ATOM 3036 O O . ALA B 1 71 ? -8.969 -33.469 2.354 1 95.81 71 ALA B O 1
ATOM 3037 N N . SER B 1 72 ? -6.906 -33 1.742 1 96.44 72 SER B N 1
ATOM 3038 C CA . SER B 1 72 ? -6.582 -34.406 1.405 1 96.44 72 SER B CA 1
ATOM 3039 C C . SER B 1 72 ? -5.75 -35.062 2.502 1 96.44 72 SER B C 1
ATOM 3041 O O . SER B 1 72 ? -5.055 -34.375 3.254 1 96.44 72 SER B O 1
ATOM 3043 N N . ASP B 1 73 ? -5.719 -36.375 2.561 1 95.94 73 ASP B N 1
ATOM 3044 C CA . ASP B 1 73 ? -5.098 -37.125 3.645 1 95.94 73 ASP B CA 1
ATOM 3045 C C . ASP B 1 73 ? -3.578 -36.969 3.619 1 95.94 73 ASP B C 1
ATOM 3047 O O . ASP B 1 73 ? -2.928 -37 4.664 1 95.94 73 ASP B O 1
ATOM 3051 N N . ASP B 1 74 ? -3.057 -36.812 2.527 1 96.25 74 ASP B N 1
ATOM 3052 C CA . ASP B 1 74 ? -1.602 -36.844 2.428 1 96.25 74 ASP B CA 1
ATOM 3053 C C . ASP B 1 74 ? -1.024 -35.438 2.254 1 96.25 74 ASP B C 1
ATOM 3055 O O . ASP B 1 74 ? 0.181 -35.281 2.051 1 96.25 74 ASP B O 1
ATOM 3059 N N . ALA B 1 75 ? -1.869 -34.438 2.27 1 97.88 75 ALA B N 1
ATOM 3060 C CA . ALA B 1 75 ? -1.364 -33.062 2.146 1 97.88 75 ALA B CA 1
ATOM 3061 C C . ALA B 1 75 ? -0.827 -32.562 3.482 1 97.88 75 ALA B C 1
ATOM 3063 O O . ALA B 1 75 ? -1.266 -33 4.543 1 97.88 75 ALA B O 1
ATOM 3064 N N . HIS B 1 76 ? 0.112 -31.672 3.416 1 98.12 76 HIS B N 1
ATOM 3065 C CA . HIS B 1 76 ? 0.663 -31.078 4.625 1 98.12 76 HIS B CA 1
ATOM 3066 C C . HIS B 1 76 ? -0.252 -29.984 5.164 1 98.12 76 HIS B C 1
ATOM 3068 O O . HIS B 1 76 ? -0.436 -29.859 6.379 1 98.12 76 HIS B O 1
ATOM 3074 N N . PHE B 1 77 ? -0.802 -29.156 4.324 1 97.94 77 PHE B N 1
ATOM 3075 C CA . PHE B 1 77 ? -1.747 -28.094 4.668 1 97.94 77 PHE B CA 1
ATOM 3076 C C . PHE B 1 77 ? -2.482 -27.609 3.43 1 97.94 77 PHE B C 1
ATOM 3078 O O . PHE B 1 77 ? -2.23 -28.078 2.32 1 97.94 77 PHE B O 1
ATOM 3085 N N . GLY B 1 78 ? -3.488 -26.781 3.576 1 98.19 78 GLY B N 1
ATOM 3086 C CA . GLY B 1 78 ? -4.184 -26.109 2.486 1 98.19 78 GLY B CA 1
ATOM 3087 C C . GLY B 1 78 ? -3.963 -24.609 2.467 1 98.19 78 GLY B C 1
ATOM 3088 O O . GLY B 1 78 ? -3.514 -24.031 3.459 1 98.19 78 GLY B O 1
ATOM 3089 N N . LEU B 1 79 ? -4.273 -24.047 1.324 1 98.5 79 LEU B N 1
ATOM 3090 C CA . LEU B 1 79 ? -4.133 -22.594 1.19 1 98.5 79 LEU B CA 1
ATOM 3091 C C . LEU B 1 79 ? -5.312 -22.016 0.422 1 98.5 79 LEU B C 1
ATOM 3093 O O . LEU B 1 79 ? -5.777 -22.594 -0.556 1 98.5 79 LEU B O 1
ATOM 3097 N N . LEU B 1 80 ? -5.758 -20.891 0.873 1 98.56 80 LEU B N 1
ATOM 3098 C CA . LEU B 1 80 ? -6.582 -19.953 0.117 1 98.56 80 LEU B CA 1
ATOM 3099 C C . LEU B 1 80 ? -5.824 -18.656 -0.144 1 98.56 80 LEU B C 1
ATOM 3101 O O . LEU B 1 80 ? -5.023 -18.219 0.687 1 98.56 80 LEU B O 1
ATOM 3105 N N . PHE B 1 81 ? -6.059 -18.047 -1.274 1 98.5 81 PHE B N 1
ATOM 3106 C CA . PHE B 1 81 ? -5.301 -16.875 -1.677 1 98.5 81 PHE B CA 1
ATOM 3107 C C . PHE B 1 81 ? -6.219 -15.656 -1.816 1 98.5 81 PHE B C 1
ATOM 3109 O O . PHE B 1 81 ? -7.219 -15.711 -2.535 1 98.5 81 PHE B O 1
ATOM 3116 N N . MET B 1 82 ? -5.844 -14.586 -1.174 1 98.44 82 MET B N 1
ATOM 3117 C CA . MET B 1 82 ? -6.656 -13.375 -1.168 1 98.44 82 MET B CA 1
ATOM 3118 C C . MET B 1 82 ? -6.031 -12.297 -2.043 1 98.44 82 MET B C 1
ATOM 3120 O O . MET B 1 82 ? -4.805 -12.219 -2.166 1 98.44 82 MET B O 1
ATOM 3124 N N . ASN B 1 83 ? -6.82 -11.516 -2.656 1 97.69 83 ASN B N 1
ATOM 3125 C CA . ASN B 1 83 ? -6.418 -10.305 -3.367 1 97.69 83 ASN B CA 1
ATOM 3126 C C . ASN B 1 83 ? -7.43 -9.18 -3.174 1 97.69 83 ASN B C 1
ATOM 3128 O O . ASN B 1 83 ? -8.25 -9.227 -2.256 1 97.69 83 ASN B O 1
ATOM 3132 N N . ASN B 1 84 ? -7.375 -8.125 -3.943 1 96.25 84 ASN B N 1
ATOM 3133 C CA . ASN B 1 84 ? -8.195 -6.945 -3.711 1 96.25 84 ASN B CA 1
ATOM 3134 C C . ASN B 1 84 ? -9.633 -7.16 -4.176 1 96.25 84 ASN B C 1
ATOM 3136 O O . ASN B 1 84 ? -10.508 -6.328 -3.912 1 96.25 84 ASN B O 1
ATOM 3140 N N . GLU B 1 85 ? -9.93 -8.297 -4.773 1 95.5 85 GLU B N 1
ATOM 3141 C CA . GLU B 1 85 ? -11.266 -8.57 -5.301 1 95.5 85 GLU B CA 1
ATOM 3142 C C . GLU B 1 85 ? -11.906 -9.75 -4.57 1 95.5 85 GLU B C 1
ATOM 3144 O O . GLU B 1 85 ? -13.125 -9.781 -4.391 1 95.5 85 GLU B O 1
ATOM 3149 N N . GLY B 1 86 ? -11.133 -10.633 -4.211 1 97.38 86 GLY B N 1
ATOM 3150 C CA . GLY B 1 86 ? -11.625 -11.867 -3.627 1 97.38 86 GLY B CA 1
ATOM 3151 C C . GLY B 1 86 ? -10.539 -12.898 -3.41 1 97.38 86 GLY B C 1
ATOM 3152 O O . GLY B 1 86 ? -9.477 -12.594 -2.875 1 97.38 86 GLY B O 1
ATOM 3153 N N . LEU B 1 87 ? -10.922 -14.141 -3.795 1 97.88 87 LEU B N 1
ATOM 3154 C CA . LEU B 1 87 ? -9.969 -15.242 -3.678 1 97.88 87 LEU B CA 1
ATOM 3155 C C . LEU B 1 87 ? -9.5 -15.711 -5.051 1 97.88 87 LEU B C 1
ATOM 3157 O O . LEU B 1 87 ? -10.258 -15.641 -6.023 1 97.88 87 LEU B O 1
ATOM 3161 N N . ALA B 1 88 ? -8.289 -16.125 -5.125 1 97.31 88 ALA B N 1
ATOM 3162 C CA . ALA B 1 88 ? -7.746 -16.781 -6.309 1 97.31 88 ALA B CA 1
ATOM 3163 C C . ALA B 1 88 ? -7.656 -18.297 -6.094 1 97.31 88 ALA B C 1
ATOM 3165 O O . ALA B 1 88 ? -7.34 -18.75 -4.996 1 97.31 88 ALA B O 1
ATOM 3166 N N . PRO B 1 89 ? -7.898 -19.047 -7.141 1 97.56 89 PRO B N 1
ATOM 3167 C CA . PRO B 1 89 ? -7.836 -20.5 -6.988 1 97.56 89 PRO B CA 1
ATOM 3168 C C . PRO B 1 89 ? -6.418 -21 -6.73 1 97.56 89 PRO B C 1
ATOM 3170 O O . PRO B 1 89 ? -6.238 -22.109 -6.203 1 97.56 89 PRO B O 1
ATOM 3173 N N . ILE B 1 90 ? -5.461 -20.25 -7.191 1 97.19 90 ILE B N 1
ATOM 3174 C CA . ILE B 1 90 ? -4.051 -20.562 -7.02 1 97.19 90 ILE B CA 1
ATOM 3175 C C . ILE B 1 90 ? -3.217 -19.281 -7.133 1 97.19 90 ILE B C 1
ATOM 3177 O O . ILE B 1 90 ? -3.658 -18.297 -7.727 1 97.19 90 ILE B O 1
ATOM 3181 N N . SER B 1 91 ? -2.074 -19.281 -6.543 1 97.31 91 SER B N 1
ATOM 3182 C CA . SER B 1 91 ? -1.144 -18.156 -6.598 1 97.31 91 SER B CA 1
ATOM 3183 C C . SER B 1 91 ? 0.301 -18.625 -6.477 1 97.31 91 SER B C 1
ATOM 3185 O O . SER B 1 91 ? 0.74 -19.031 -5.395 1 97.31 91 SER B O 1
ATOM 3187 N N . GLY B 1 92 ? 1.041 -18.516 -7.531 1 96.94 92 GLY B N 1
ATOM 3188 C CA . GLY B 1 92 ? 2.41 -19.016 -7.559 1 96.94 92 GLY B CA 1
ATOM 3189 C C . GLY B 1 92 ? 3.322 -18.297 -6.582 1 96.94 92 GLY B C 1
ATOM 3190 O O . GLY B 1 92 ? 4.016 -18.938 -5.789 1 96.94 92 GLY B O 1
ATOM 3191 N N . HIS B 1 93 ? 3.309 -16.969 -6.672 1 97.25 93 HIS B N 1
ATOM 3192 C CA . HIS B 1 93 ? 4.184 -16.219 -5.781 1 97.25 93 HIS B CA 1
ATOM 3193 C C . HIS B 1 93 ? 3.826 -16.469 -4.316 1 97.25 93 HIS B C 1
ATOM 3195 O O . HIS B 1 93 ? 4.711 -16.531 -3.461 1 97.25 93 HIS B O 1
ATOM 3201 N N . SER B 1 94 ? 2.549 -16.594 -3.992 1 98.12 94 SER B N 1
ATOM 3202 C CA . SER B 1 94 ? 2.115 -16.828 -2.621 1 98.12 94 SER B CA 1
ATOM 3203 C C . SER B 1 94 ? 2.598 -18.188 -2.121 1 98.12 94 SER B C 1
ATOM 3205 O O . SER B 1 94 ? 2.984 -18.328 -0.958 1 98.12 94 SER B O 1
ATOM 3207 N N . LEU B 1 95 ? 2.527 -19.141 -2.988 1 98.62 95 LEU B N 1
ATOM 3208 C CA . LEU B 1 95 ? 3 -20.469 -2.627 1 98.62 95 LEU B CA 1
ATOM 3209 C C . LEU B 1 95 ? 4.48 -20.438 -2.258 1 98.62 95 LEU B C 1
ATOM 3211 O O . LEU B 1 95 ? 4.883 -21.016 -1.243 1 98.62 95 LEU B O 1
ATOM 3215 N N . VAL B 1 96 ? 5.242 -19.781 -3.084 1 98.56 96 VAL B N 1
ATOM 3216 C CA . VAL B 1 96 ? 6.672 -19.656 -2.822 1 98.56 96 VAL B CA 1
ATOM 3217 C C . VAL B 1 96 ? 6.895 -19 -1.46 1 98.56 96 VAL B C 1
ATOM 3219 O O . VAL B 1 96 ? 7.711 -19.469 -0.665 1 98.56 96 VAL B O 1
ATOM 3222 N N . ALA B 1 97 ? 6.176 -18 -1.192 1 98.44 97 ALA B N 1
ATOM 3223 C CA . ALA B 1 97 ? 6.324 -17.234 0.042 1 98.44 97 ALA B CA 1
ATOM 3224 C C . ALA B 1 97 ? 5.93 -18.078 1.257 1 98.44 97 ALA B C 1
ATOM 3226 O O . ALA B 1 97 ? 6.648 -18.094 2.26 1 98.44 97 ALA B O 1
ATOM 3227 N N . VAL B 1 98 ? 4.777 -18.75 1.233 1 98.69 98 VAL B N 1
ATOM 3228 C CA . VAL B 1 98 ? 4.289 -19.516 2.373 1 98.69 98 VAL B CA 1
ATOM 3229 C C . VAL B 1 98 ? 5.254 -20.672 2.67 1 98.69 98 VAL B C 1
ATOM 3231 O O . VAL B 1 98 ? 5.602 -20.906 3.828 1 98.69 98 VAL B O 1
ATOM 3234 N N . VAL B 1 99 ? 5.711 -21.328 1.638 1 98.75 99 VAL B N 1
ATOM 3235 C CA . VAL B 1 99 ? 6.629 -22.438 1.828 1 98.75 99 VAL B CA 1
ATOM 3236 C C . VAL B 1 99 ? 7.93 -21.938 2.453 1 98.75 99 VAL B C 1
ATOM 3238 O O . VAL B 1 99 ? 8.461 -22.562 3.381 1 98.75 99 VAL B O 1
ATOM 3241 N N . THR B 1 100 ? 8.445 -20.828 1.925 1 98.44 100 THR B N 1
ATOM 3242 C CA . THR B 1 100 ? 9.641 -20.234 2.504 1 98.44 100 THR B CA 1
ATOM 3243 C C . THR B 1 100 ? 9.422 -19.922 3.98 1 98.44 100 THR B C 1
ATOM 3245 O O . THR B 1 100 ? 10.242 -20.281 4.828 1 98.44 100 THR B O 1
ATOM 3248 N N . ALA B 1 101 ? 8.344 -19.297 4.312 1 98.06 101 ALA B N 1
ATOM 3249 C CA . ALA B 1 101 ? 8.039 -18.922 5.691 1 98.06 101 ALA B CA 1
ATOM 3250 C C . ALA B 1 101 ? 7.922 -20.156 6.578 1 98.06 101 ALA B C 1
ATOM 3252 O O . ALA B 1 101 ? 8.438 -20.172 7.699 1 98.06 101 ALA B O 1
ATOM 3253 N N . TRP B 1 102 ? 7.227 -21.172 6.121 1 97.81 102 TRP B N 1
ATOM 3254 C CA . TRP B 1 102 ? 6.961 -22.359 6.922 1 97.81 102 TRP B CA 1
ATOM 3255 C C . TRP B 1 102 ? 8.25 -23.141 7.188 1 97.81 102 TRP B C 1
ATOM 3257 O O . TRP B 1 102 ? 8.43 -23.688 8.273 1 97.81 102 TRP B O 1
ATOM 3267 N N . LEU B 1 103 ? 9.125 -23.188 6.203 1 97.75 103 LEU B N 1
ATOM 3268 C CA . LEU B 1 103 ? 10.414 -23.844 6.406 1 97.75 103 LEU B CA 1
ATOM 3269 C C . LEU B 1 103 ? 11.273 -23.062 7.395 1 97.75 103 LEU B C 1
ATOM 3271 O O . LEU B 1 103 ? 11.797 -23.641 8.352 1 97.75 103 LEU B O 1
ATOM 3275 N N . GLU B 1 104 ? 11.359 -21.797 7.168 1 96.38 104 GLU B N 1
ATOM 3276 C CA . GLU B 1 104 ? 12.297 -20.984 7.93 1 96.38 104 GLU B CA 1
ATOM 3277 C C . GLU B 1 104 ? 11.812 -20.75 9.359 1 96.38 104 GLU B C 1
ATOM 3279 O O . GLU B 1 104 ? 12.602 -20.438 10.25 1 96.38 104 GLU B O 1
ATOM 3284 N N . THR B 1 105 ? 10.516 -20.891 9.578 1 94.62 105 THR B N 1
ATOM 3285 C CA . THR B 1 105 ? 9.992 -20.719 10.93 1 94.62 105 THR B CA 1
ATOM 3286 C C . THR B 1 105 ? 9.75 -22.062 11.594 1 94.62 105 THR B C 1
ATOM 3288 O O . THR B 1 105 ? 9.211 -22.141 12.703 1 94.62 105 THR B O 1
ATOM 3291 N N . GLY B 1 106 ? 9.984 -23.125 10.938 1 94.94 106 GLY B N 1
ATOM 3292 C CA . GLY B 1 106 ? 9.945 -24.453 11.531 1 94.94 106 GLY B CA 1
ATOM 3293 C C . GLY B 1 106 ? 8.547 -25.047 11.57 1 94.94 106 GLY B C 1
ATOM 3294 O O . GLY B 1 106 ? 8.266 -25.953 12.367 1 94.94 106 GLY B O 1
ATOM 3295 N N . GLN B 1 107 ? 7.668 -24.547 10.766 1 95 107 GLN B N 1
ATOM 3296 C CA . GLN B 1 107 ? 6.301 -25.047 10.734 1 95 107 GLN B CA 1
ATOM 3297 C C . GLN B 1 107 ? 6.203 -26.344 9.938 1 95 107 GLN B C 1
ATOM 3299 O O . GLN B 1 107 ? 5.211 -27.062 10.039 1 95 107 GLN B O 1
ATOM 3304 N N . ILE B 1 108 ? 7.188 -26.594 9.102 1 95.75 108 ILE B N 1
ATOM 3305 C CA . ILE B 1 108 ? 7.316 -27.844 8.367 1 95.75 108 ILE B CA 1
ATOM 3306 C C . ILE B 1 108 ? 8.719 -28.422 8.562 1 95.75 108 ILE B C 1
ATOM 3308 O O . ILE B 1 108 ? 9.688 -27.672 8.695 1 95.75 108 ILE B O 1
ATOM 3312 N N . ALA B 1 109 ? 8.766 -29.703 8.625 1 95.56 109 ALA B N 1
ATOM 3313 C CA . ALA B 1 109 ? 10.055 -30.375 8.82 1 95.56 109 ALA B CA 1
ATOM 3314 C C . ALA B 1 109 ? 11 -30.094 7.664 1 95.56 109 ALA B C 1
ATOM 3316 O O . ALA B 1 109 ? 10.586 -30.062 6.504 1 95.56 109 ALA B O 1
ATOM 3317 N N . ARG B 1 110 ? 12.266 -29.891 7.965 1 95.06 110 ARG B N 1
ATOM 3318 C CA . ARG B 1 110 ? 13.281 -29.5 6.984 1 95.06 110 ARG B CA 1
ATOM 3319 C C . ARG B 1 110 ? 13.383 -30.547 5.875 1 95.06 110 ARG B C 1
ATOM 3321 O O . ARG B 1 110 ? 13.656 -30.203 4.719 1 95.06 110 ARG B O 1
ATOM 3328 N N . GLU B 1 111 ? 13.148 -31.812 6.199 1 95.75 111 GLU B N 1
ATOM 3329 C CA . GLU B 1 111 ? 13.297 -32.906 5.242 1 95.75 111 GLU B CA 1
ATOM 3330 C C . GLU B 1 111 ? 12.258 -32.812 4.133 1 95.75 111 GLU B C 1
ATOM 3332 O O . GLU B 1 111 ? 12.469 -33.344 3.031 1 95.75 111 GLU B O 1
ATOM 3337 N N . GLU B 1 112 ? 11.18 -32.156 4.453 1 96 112 GLU B N 1
ATOM 3338 C CA . GLU B 1 112 ? 10.094 -32.031 3.486 1 96 112 GLU B CA 1
ATOM 3339 C C . GLU B 1 112 ? 10.492 -31.141 2.307 1 96 112 GLU B C 1
ATOM 3341 O O . GLU B 1 112 ? 9.883 -31.203 1.24 1 96 112 GLU B O 1
ATOM 3346 N N . ALA B 1 113 ? 11.508 -30.297 2.488 1 97 113 ALA B N 1
ATOM 3347 C CA . ALA B 1 113 ? 12 -29.438 1.411 1 97 113 ALA B CA 1
ATOM 3348 C C . ALA B 1 113 ? 12.453 -30.281 0.215 1 97 113 ALA B C 1
ATOM 3350 O O . ALA B 1 113 ? 12.359 -29.828 -0.931 1 97 113 ALA B O 1
ATOM 3351 N N . VAL B 1 114 ? 12.922 -31.484 0.502 1 97.31 114 VAL B N 1
ATOM 3352 C CA . VAL B 1 114 ? 13.453 -32.344 -0.539 1 97.31 114 VAL B CA 1
ATOM 3353 C C . VAL B 1 114 ? 12.398 -33.375 -0.93 1 97.31 114 VAL B C 1
ATOM 3355 O O . VAL B 1 114 ? 12.234 -33.688 -2.111 1 97.31 114 VAL B O 1
ATOM 3358 N N . SER B 1 115 ? 11.648 -33.938 0.031 1 96.94 115 SER B N 1
ATOM 3359 C CA . SER B 1 115 ? 10.695 -35 -0.226 1 96.94 115 SER B CA 1
ATOM 3360 C C . SER B 1 115 ? 9.422 -34.469 -0.878 1 96.94 115 SER B C 1
ATOM 3362 O O . SER B 1 115 ? 8.648 -35.25 -1.455 1 96.94 115 SER B O 1
ATOM 3364 N N . GLY B 1 116 ? 9.211 -33.219 -0.682 1 98.38 116 GLY B N 1
ATOM 3365 C CA . GLY B 1 116 ? 8.023 -32.625 -1.276 1 98.38 116 GLY B CA 1
ATOM 3366 C C . GLY B 1 116 ? 6.996 -32.188 -0.25 1 98.38 116 GLY B C 1
ATOM 3367 O O . GLY B 1 116 ? 6.676 -32.938 0.672 1 98.38 116 GLY B O 1
ATOM 3368 N N . ILE B 1 117 ? 6.594 -30.953 -0.351 1 98.62 117 ILE B N 1
ATOM 3369 C CA . ILE B 1 117 ? 5.531 -30.391 0.48 1 98.62 117 ILE B CA 1
ATOM 3370 C C . ILE B 1 117 ? 4.23 -30.344 -0.313 1 98.62 117 ILE B C 1
ATOM 3372 O O . ILE B 1 117 ? 4.105 -29.562 -1.264 1 98.62 117 ILE B O 1
ATOM 3376 N N . ARG B 1 118 ? 3.279 -31.125 0.042 1 98.75 118 ARG B N 1
ATOM 3377 C CA . ARG B 1 118 ? 2.006 -31.219 -0.664 1 98.75 118 ARG B CA 1
ATOM 3378 C C . ARG B 1 118 ? 0.998 -30.219 -0.1 1 98.75 118 ARG B C 1
ATOM 3380 O O . ARG B 1 118 ? 0.753 -30.188 1.108 1 98.75 118 ARG B O 1
ATOM 3387 N N . ILE B 1 119 ? 0.431 -29.406 -0.989 1 98.69 119 ILE B N 1
ATOM 3388 C CA . ILE B 1 119 ? -0.435 -28.312 -0.577 1 98.69 119 ILE B CA 1
ATOM 3389 C C . ILE B 1 119 ? -1.751 -28.375 -1.348 1 98.69 119 ILE B C 1
ATOM 3391 O O . ILE B 1 119 ? -1.754 -28.422 -2.58 1 98.69 119 ILE B O 1
ATOM 3395 N N . ASP B 1 120 ? -2.855 -28.359 -0.648 1 98.62 120 ASP B N 1
ATOM 3396 C CA . ASP B 1 120 ? -4.176 -28.328 -1.269 1 98.62 120 ASP B CA 1
ATOM 3397 C C . ASP B 1 120 ? -4.605 -26.891 -1.572 1 98.62 120 ASP B C 1
ATOM 3399 O O . ASP B 1 120 ? -4.68 -26.062 -0.669 1 98.62 120 ASP B O 1
ATOM 3403 N N . CYS B 1 121 ? -4.844 -26.594 -2.818 1 98.12 121 CYS B N 1
ATOM 3404 C CA . CYS B 1 121 ? -5.406 -25.328 -3.252 1 98.12 121 CYS B CA 1
ATOM 3405 C C . CYS B 1 121 ? -6.777 -25.516 -3.885 1 98.12 121 CYS B C 1
ATOM 3407 O O . CYS B 1 121 ? -7.199 -26.656 -4.121 1 98.12 121 CYS B O 1
ATOM 3409 N N . GLU B 1 122 ? -7.488 -24.453 -4.102 1 97.44 122 GLU B N 1
ATOM 3410 C CA . GLU B 1 122 ? -8.789 -24.562 -4.762 1 97.44 122 GLU B CA 1
ATOM 3411 C C . GLU B 1 122 ? -8.648 -25.141 -6.164 1 97.44 122 GLU B C 1
ATOM 3413 O O . GLU B 1 122 ? -9.484 -25.938 -6.598 1 97.44 122 GLU B O 1
ATOM 3418 N N . ALA B 1 123 ? -7.574 -24.781 -6.848 1 97.12 123 ALA B N 1
ATOM 3419 C CA . ALA B 1 123 ? -7.34 -25.25 -8.219 1 97.12 123 ALA B CA 1
ATOM 3420 C C . ALA B 1 123 ? -6.898 -26.703 -8.234 1 97.12 123 ALA B C 1
ATOM 3422 O O . ALA B 1 123 ? -6.91 -27.344 -9.289 1 97.12 123 ALA B O 1
ATOM 3423 N N . GLY B 1 124 ? -6.449 -27.203 -7.129 1 95.88 124 GLY B N 1
ATOM 3424 C CA . GLY B 1 124 ? -5.926 -28.547 -7.039 1 95.88 124 GLY B CA 1
ATOM 3425 C C . GLY B 1 124 ? -4.703 -28.656 -6.145 1 95.88 124 GLY B C 1
ATOM 3426 O O . GLY B 1 124 ? -4.305 -27.672 -5.508 1 95.88 124 GLY B O 1
ATOM 3427 N N . ARG B 1 125 ? -4.191 -29.844 -6.152 1 96.44 125 ARG B N 1
ATOM 3428 C CA . ARG B 1 125 ? -3.021 -30.109 -5.324 1 96.44 125 ARG B CA 1
ATOM 3429 C C . ARG B 1 125 ? -1.736 -29.734 -6.051 1 96.44 125 ARG B C 1
ATOM 3431 O O . ARG B 1 125 ? -1.593 -30 -7.246 1 96.44 125 ARG B O 1
ATOM 3438 N N . VAL B 1 126 ? -0.809 -29.094 -5.324 1 97.94 126 VAL B N 1
ATOM 3439 C CA . VAL B 1 126 ? 0.521 -28.812 -5.852 1 97.94 126 VAL B CA 1
ATOM 3440 C C . VAL B 1 126 ? 1.582 -29.391 -4.918 1 97.94 126 VAL B C 1
ATOM 3442 O O . VAL B 1 126 ? 1.287 -29.734 -3.77 1 97.94 126 VAL B O 1
ATOM 3445 N N . THR B 1 127 ? 2.723 -29.547 -5.418 1 98.56 127 THR B N 1
ATOM 3446 C CA . THR B 1 127 ? 3.857 -30 -4.621 1 98.56 127 THR B CA 1
ATOM 3447 C C . THR B 1 127 ? 5.004 -28.984 -4.699 1 98.56 127 THR B C 1
ATOM 3449 O O . THR B 1 127 ? 5.363 -28.531 -5.785 1 98.56 127 THR B O 1
ATOM 3452 N N . ALA B 1 128 ? 5.543 -28.672 -3.551 1 98.69 128 ALA B N 1
ATOM 3453 C CA . ALA B 1 128 ? 6.637 -27.703 -3.484 1 98.69 128 ALA B CA 1
ATOM 3454 C C . ALA B 1 128 ? 7.93 -28.359 -3.031 1 98.69 128 ALA B C 1
ATOM 3456 O O . ALA B 1 128 ? 7.914 -29.266 -2.191 1 98.69 128 ALA B O 1
ATOM 3457 N N . TYR B 1 129 ? 9 -27.922 -3.594 1 98.75 129 TYR B N 1
ATOM 3458 C CA . TYR B 1 129 ? 10.367 -28.25 -3.189 1 98.75 129 TYR B CA 1
ATOM 3459 C C . TYR B 1 129 ? 11.172 -26.984 -2.908 1 98.75 129 TYR B C 1
ATOM 3461 O O . TYR B 1 129 ? 10.828 -25.906 -3.391 1 98.75 129 TYR B O 1
ATOM 3469 N N . ALA B 1 130 ? 12.195 -27.156 -2.1 1 98.69 130 ALA B N 1
ATOM 3470 C CA . ALA B 1 130 ? 12.961 -25.953 -1.785 1 98.69 130 ALA B CA 1
ATOM 3471 C C . ALA B 1 130 ? 14.461 -26.266 -1.734 1 98.69 130 ALA B C 1
ATOM 3473 O O . ALA B 1 130 ? 14.867 -27.344 -1.297 1 98.69 130 ALA B O 1
ATOM 3474 N N . ASP B 1 131 ? 15.266 -25.297 -2.291 1 98.38 131 ASP B N 1
ATOM 3475 C CA . ASP B 1 131 ? 16.688 -25.234 -1.961 1 98.38 131 ASP B CA 1
ATOM 3476 C C . ASP B 1 131 ? 16.906 -24.641 -0.57 1 98.38 131 ASP B C 1
ATOM 3478 O O . ASP B 1 131 ? 17.094 -23.422 -0.426 1 98.38 131 ASP B O 1
ATOM 3482 N N . TYR B 1 132 ? 16.891 -25.516 0.414 1 97.12 132 TYR B N 1
ATOM 3483 C CA . TYR B 1 132 ? 16.906 -25.141 1.823 1 97.12 132 TYR B CA 1
ATOM 3484 C C . TYR B 1 132 ? 18.141 -25.703 2.521 1 97.12 132 TYR B C 1
ATOM 3486 O O . TYR B 1 132 ? 18.375 -26.906 2.5 1 97.12 132 TYR B O 1
ATOM 3494 N N . ASP B 1 133 ? 18.938 -24.828 3.107 1 93.94 133 ASP B N 1
ATOM 3495 C CA . ASP B 1 133 ? 20.188 -25.281 3.73 1 93.94 133 ASP B CA 1
ATOM 3496 C C . ASP B 1 133 ? 20 -25.484 5.23 1 93.94 133 ASP B C 1
ATOM 3498 O O . ASP B 1 133 ? 20.969 -25.656 5.965 1 93.94 133 ASP B O 1
ATOM 3502 N N . GLY B 1 134 ? 18.781 -25.359 5.715 1 91.62 134 GLY B N 1
ATOM 3503 C CA . GLY B 1 134 ? 18.484 -25.531 7.129 1 91.62 134 GLY B CA 1
ATOM 3504 C C . GLY B 1 134 ? 18.188 -24.219 7.832 1 91.62 134 GLY B C 1
ATOM 3505 O O . GLY B 1 134 ? 17.609 -24.203 8.914 1 91.62 134 GLY B O 1
ATOM 3506 N N . THR B 1 135 ? 18.578 -23.203 7.223 1 91.62 135 THR B N 1
ATOM 3507 C CA . THR B 1 135 ? 18.375 -21.891 7.824 1 91.62 135 THR B CA 1
ATOM 3508 C C . THR B 1 135 ? 17.641 -20.953 6.859 1 91.62 135 THR B C 1
ATOM 3510 O O . THR B 1 135 ? 16.75 -20.203 7.262 1 91.62 135 THR B O 1
ATOM 3513 N N . GLU B 1 136 ? 18 -21.156 5.586 1 94.75 136 GLU B N 1
ATOM 3514 C CA . GLU B 1 136 ? 17.453 -20.281 4.555 1 94.75 136 GLU B CA 1
ATOM 3515 C C . GLU B 1 136 ? 16.953 -21.078 3.352 1 94.75 136 GLU B C 1
ATOM 3517 O O . GLU B 1 136 ? 17.656 -21.969 2.869 1 94.75 136 GLU B O 1
ATOM 3522 N N . ALA B 1 137 ? 15.727 -20.797 2.957 1 97.12 137 ALA B N 1
ATOM 3523 C CA . ALA B 1 137 ? 15.242 -21.297 1.675 1 97.12 137 ALA B CA 1
ATOM 3524 C C . ALA B 1 137 ? 15.617 -20.359 0.538 1 97.12 137 ALA B C 1
ATOM 3526 O O . ALA B 1 137 ? 14.953 -19.344 0.323 1 97.12 137 ALA B O 1
ATOM 3527 N N . ARG B 1 138 ? 16.578 -20.688 -0.24 1 97.19 138 ARG B N 1
ATOM 3528 C CA . ARG B 1 138 ? 17.094 -19.828 -1.296 1 97.19 138 ARG B CA 1
ATOM 3529 C C . ARG B 1 138 ? 16.109 -19.734 -2.459 1 97.19 138 ARG B C 1
ATOM 3531 O O . ARG B 1 138 ? 16.047 -18.719 -3.143 1 97.19 138 ARG B O 1
ATOM 3538 N N . SER B 1 139 ? 15.453 -20.812 -2.719 1 98.19 139 SER B N 1
ATOM 3539 C CA . SER B 1 139 ? 14.414 -20.859 -3.74 1 98.19 139 SER B CA 1
ATOM 3540 C C . SER B 1 139 ? 13.414 -21.969 -3.465 1 98.19 139 SER B C 1
ATOM 3542 O O . SER B 1 139 ? 13.719 -22.906 -2.727 1 98.19 139 SER B O 1
ATOM 3544 N N . VAL B 1 140 ? 12.258 -21.797 -3.967 1 98.56 140 VAL B N 1
ATOM 3545 C CA . VAL B 1 140 ? 11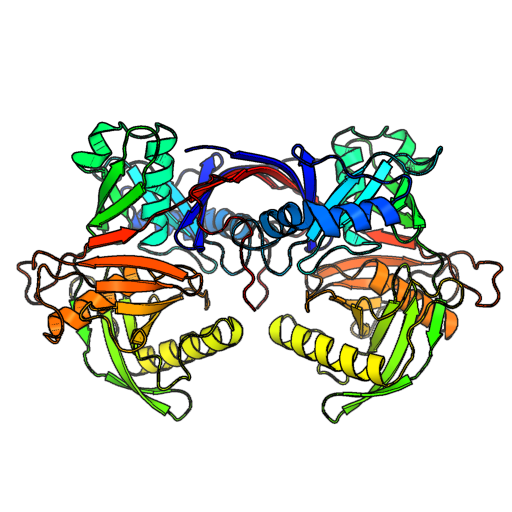.188 -22.781 -3.908 1 98.56 140 VAL B CA 1
ATOM 3546 C C . VAL B 1 140 ? 10.703 -23.109 -5.32 1 98.56 140 VAL B C 1
ATOM 3548 O O . VAL B 1 140 ? 10.547 -22.203 -6.148 1 98.56 140 VAL B O 1
ATOM 3551 N N . THR B 1 141 ? 10.562 -24.359 -5.613 1 98.69 141 THR B N 1
ATOM 3552 C CA . THR B 1 141 ? 9.984 -24.828 -6.863 1 98.69 141 THR B CA 1
ATOM 3553 C C . THR B 1 141 ? 8.594 -25.406 -6.633 1 98.69 141 THR B C 1
ATOM 3555 O O . THR B 1 141 ? 8.414 -26.297 -5.789 1 98.69 141 THR B O 1
ATOM 3558 N N . ILE B 1 142 ? 7.652 -24.906 -7.359 1 98.56 142 ILE B N 1
ATOM 3559 C CA . ILE B 1 142 ? 6.285 -25.391 -7.289 1 98.56 142 ILE B CA 1
ATOM 3560 C C . ILE B 1 142 ? 5.977 -26.25 -8.516 1 98.56 142 ILE B C 1
ATOM 3562 O O . ILE B 1 142 ? 6.062 -25.766 -9.648 1 98.56 142 ILE B O 1
ATOM 3566 N N . GLU B 1 143 ? 5.742 -27.453 -8.305 1 98 143 GLU B N 1
ATOM 3567 C CA . GLU B 1 143 ? 5.102 -28.266 -9.336 1 98 143 GLU B CA 1
ATOM 3568 C C . GLU B 1 143 ? 3.592 -28.047 -9.359 1 98 143 GLU B C 1
ATOM 3570 O O . GLU B 1 143 ? 2.885 -28.484 -8.445 1 98 143 GLU B O 1
ATOM 3575 N N . GLY B 1 144 ? 3.164 -27.453 -10.406 1 96.56 144 GLY B N 1
ATOM 3576 C CA . GLY B 1 144 ? 1.845 -26.828 -10.391 1 96.56 144 GLY B CA 1
ATOM 3577 C C . GLY B 1 144 ? 0.774 -27.703 -11.016 1 96.56 144 GLY B C 1
ATOM 3578 O O . GLY B 1 144 ? 0.864 -28.938 -10.969 1 96.56 144 GLY B O 1
ATOM 3579 N N . ILE B 1 145 ? -0.314 -27.078 -11.414 1 95.88 145 ILE B N 1
ATOM 3580 C CA . ILE B 1 145 ? -1.51 -27.688 -11.977 1 95.88 145 ILE B CA 1
ATOM 3581 C C . ILE B 1 145 ? -1.291 -27.969 -13.461 1 95.88 145 ILE B C 1
ATOM 3583 O O . ILE B 1 145 ? -0.718 -27.156 -14.18 1 95.88 145 ILE B O 1
ATOM 3587 N N . PRO B 1 146 ? -1.702 -29.188 -13.906 1 96.56 146 PRO B N 1
ATOM 3588 C CA . PRO B 1 146 ? -1.607 -29.438 -15.344 1 96.56 146 PRO B CA 1
ATOM 3589 C C . PRO B 1 146 ? -2.109 -28.25 -16.172 1 96.56 146 PRO B C 1
ATOM 3591 O O . PRO B 1 146 ? -3.211 -27.75 -15.938 1 96.56 146 PRO B O 1
ATOM 3594 N N . SER B 1 147 ? -1.303 -27.766 -17.078 1 97.81 147 SER B N 1
ATOM 3595 C CA . SER B 1 147 ? -1.533 -26.547 -17.828 1 97.81 147 SER B CA 1
ATOM 3596 C C . SER B 1 147 ? -1.641 -26.828 -19.328 1 97.81 147 SER B C 1
ATOM 3598 O O . SER B 1 147 ? -0.94 -27.688 -19.859 1 97.81 147 SER B O 1
ATOM 3600 N N . PHE B 1 148 ? -2.488 -26.109 -20 1 97.56 148 PHE B N 1
ATOM 3601 C CA . PHE B 1 148 ? -2.721 -26.344 -21.422 1 97.56 148 PHE B CA 1
ATOM 3602 C C . PHE B 1 148 ? -3.242 -25.078 -22.109 1 97.56 148 PHE B C 1
ATOM 3604 O O . PHE B 1 148 ? -3.652 -24.125 -21.438 1 97.56 148 PHE B O 1
ATOM 3611 N N . VAL B 1 149 ? -3.162 -25.062 -23.422 1 97.69 149 VAL B N 1
ATOM 3612 C CA . VAL B 1 149 ? -3.707 -23.969 -24.219 1 97.69 149 VAL B CA 1
ATOM 3613 C C . VAL B 1 149 ? -5.16 -24.266 -24.594 1 97.69 149 VAL B C 1
ATOM 3615 O O . VAL B 1 149 ? -5.461 -25.328 -25.156 1 97.69 149 VAL B O 1
ATOM 3618 N N . LEU B 1 150 ? -6.055 -23.391 -24.172 1 97.5 150 LEU B N 1
ATOM 3619 C CA . LEU B 1 150 ? -7.465 -23.531 -24.516 1 97.5 150 LEU B CA 1
ATOM 3620 C C . LEU B 1 150 ? -7.734 -23.031 -25.922 1 97.5 150 LEU B C 1
ATOM 3622 O O . LEU B 1 150 ? -8.461 -23.672 -26.688 1 97.5 150 LEU B O 1
ATOM 3626 N N . ALA B 1 151 ? -7.227 -21.891 -26.266 1 97.44 151 ALA B N 1
ATOM 3627 C CA . ALA B 1 151 ? -7.379 -21.266 -27.562 1 97.44 151 ALA B CA 1
ATOM 3628 C C . ALA B 1 151 ? -6.094 -20.547 -27.984 1 97.44 151 ALA B C 1
ATOM 3630 O O . ALA B 1 151 ? -5.527 -19.766 -27.203 1 97.44 151 ALA B O 1
ATOM 3631 N N . ALA B 1 152 ? -5.648 -20.844 -29.203 1 97 152 ALA B N 1
ATOM 3632 C CA . ALA B 1 152 ? -4.41 -20.266 -29.719 1 97 152 ALA B CA 1
ATOM 3633 C C . ALA B 1 152 ? -4.691 -19.203 -30.781 1 97 152 ALA B C 1
ATOM 3635 O O . ALA B 1 152 ? -5.617 -19.359 -31.578 1 97 152 ALA B O 1
ATOM 3636 N N . ASP B 1 153 ? -3.934 -18.125 -30.75 1 96.88 153 ASP B N 1
ATOM 3637 C CA . ASP B 1 153 ? -3.924 -17.109 -31.797 1 96.88 153 ASP B CA 1
ATOM 3638 C C . ASP B 1 153 ? -5.316 -16.516 -31.984 1 96.88 153 ASP B C 1
ATOM 3640 O O . ASP B 1 153 ? -5.797 -16.422 -33.125 1 96.88 153 ASP B O 1
ATOM 3644 N N . VAL B 1 154 ? -5.938 -16.219 -30.938 1 97 154 VAL B N 1
ATOM 3645 C CA . VAL B 1 154 ? -7.25 -15.586 -31.016 1 97 154 VAL B CA 1
ATOM 3646 C C . VAL B 1 154 ? -7.105 -14.141 -31.484 1 97 154 VAL B C 1
ATOM 3648 O O . VAL B 1 154 ? -6.461 -13.328 -30.812 1 97 154 VAL B O 1
ATOM 3651 N N . PRO B 1 155 ? -7.699 -13.867 -32.625 1 96.44 155 PRO B N 1
ATOM 3652 C CA . PRO B 1 155 ? -7.645 -12.477 -33.094 1 96.44 155 PRO B CA 1
ATOM 3653 C C . PRO B 1 155 ? -8.562 -11.562 -32.281 1 96.44 155 PRO B C 1
ATOM 3655 O O . PRO B 1 155 ? -9.75 -11.859 -32.125 1 96.44 155 PRO B O 1
ATOM 3658 N N . VAL B 1 156 ? -8.016 -10.5 -31.703 1 95.38 156 VAL B N 1
ATOM 3659 C CA . VAL B 1 156 ? -8.828 -9.523 -30.984 1 95.38 156 VAL B CA 1
ATOM 3660 C C . VAL B 1 156 ? -8.383 -8.109 -31.344 1 95.38 156 VAL B C 1
ATOM 3662 O O . VAL B 1 156 ? -7.277 -7.91 -31.859 1 95.38 156 VAL B O 1
ATOM 3665 N N . VAL B 1 157 ? -9.344 -7.184 -31.188 1 95.56 157 VAL B N 1
ATOM 3666 C CA . VAL B 1 157 ? -9.039 -5.762 -31.312 1 95.56 157 VAL B CA 1
ATOM 3667 C C . VAL B 1 157 ? -9.156 -5.082 -29.953 1 95.56 157 VAL B C 1
ATOM 3669 O O . VAL B 1 157 ? -10.219 -5.105 -29.328 1 95.56 157 VAL B O 1
ATOM 3672 N N . VAL B 1 158 ? -8.062 -4.566 -29.516 1 96.25 158 VAL B N 1
ATOM 3673 C CA . VAL B 1 158 ? -8.023 -3.867 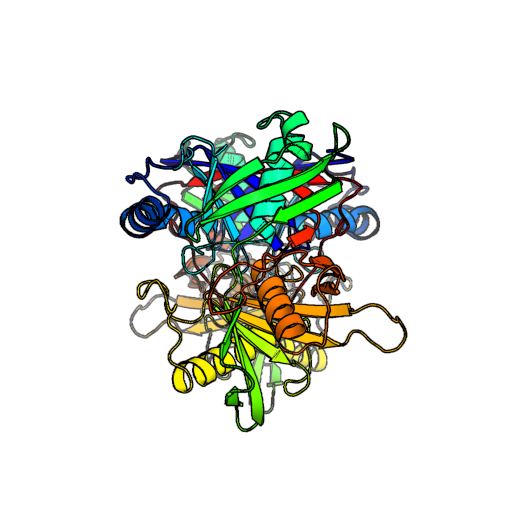-28.234 1 96.25 158 VAL B CA 1
ATOM 3674 C C . VAL B 1 158 ? -7.727 -2.387 -28.453 1 96.25 158 VAL B C 1
ATOM 3676 O O . VAL B 1 158 ? -6.633 -2.029 -28.906 1 96.25 158 VAL B O 1
ATOM 3679 N N . GLU B 1 159 ? -8.609 -1.514 -28.031 1 93.31 159 GLU B N 1
ATOM 3680 C CA . GLU B 1 159 ? -8.453 -0.078 -28.25 1 93.31 159 GLU B CA 1
ATOM 3681 C C . GLU B 1 159 ? -7.953 0.223 -29.656 1 93.31 159 GLU B C 1
ATOM 3683 O O . GLU B 1 159 ? -6.949 0.916 -29.828 1 93.31 159 GLU B O 1
ATOM 3688 N N . ARG B 1 160 ? -8.469 -0.319 -30.688 1 89.62 160 ARG B N 1
ATOM 3689 C CA . ARG B 1 160 ? -8.258 -0.093 -32.094 1 89.62 160 ARG B CA 1
ATOM 3690 C C . ARG B 1 160 ? -6.938 -0.712 -32.562 1 89.62 160 ARG B C 1
ATOM 3692 O O . ARG B 1 160 ? -6.465 -0.429 -33.656 1 89.62 160 ARG B O 1
ATOM 3699 N N . ARG B 1 161 ? -6.395 -1.595 -31.719 1 92.56 161 ARG B N 1
ATOM 3700 C CA . ARG B 1 161 ? -5.184 -2.32 -32.094 1 92.56 161 ARG B CA 1
ATOM 3701 C C . ARG B 1 161 ? -5.48 -3.801 -32.312 1 92.56 161 ARG B C 1
ATOM 3703 O O . ARG B 1 161 ? -5.953 -4.484 -31.391 1 92.56 161 ARG B O 1
ATOM 3710 N N . ALA B 1 162 ? -5.164 -4.199 -33.5 1 92.94 162 ALA B N 1
ATOM 3711 C CA . ALA B 1 162 ? -5.328 -5.621 -33.781 1 92.94 162 ALA B CA 1
ATOM 3712 C C . ALA B 1 162 ? -4.164 -6.434 -33.219 1 92.94 162 ALA B C 1
ATOM 3714 O O . ALA B 1 162 ? -3.002 -6.047 -33.375 1 92.94 162 ALA B O 1
ATOM 3715 N N . CYS B 1 163 ? -4.523 -7.527 -32.5 1 94.25 163 CYS B N 1
ATOM 3716 C CA . CYS B 1 163 ? -3.486 -8.422 -31.984 1 94.25 163 CYS B CA 1
ATOM 3717 C C . CYS B 1 163 ? -4.023 -9.836 -31.812 1 94.25 163 CYS B C 1
ATOM 3719 O O . CYS B 1 163 ? -5.219 -10.078 -31.984 1 94.25 163 CYS B O 1
ATOM 3721 N N . THR B 1 164 ? -3.072 -10.742 -31.672 1 96.06 164 THR B N 1
ATOM 3722 C CA . THR B 1 164 ? -3.441 -12.125 -31.375 1 96.06 164 THR B CA 1
ATOM 3723 C C . THR B 1 164 ? -3.127 -12.477 -29.922 1 96.06 164 THR B C 1
ATOM 3725 O O . THR B 1 164 ? -2.109 -12.039 -29.375 1 96.06 164 THR B O 1
ATOM 3728 N N . ILE B 1 165 ? -3.984 -13.219 -29.344 1 97.69 165 ILE B N 1
ATOM 3729 C CA . ILE B 1 165 ? -3.85 -13.562 -27.922 1 97.69 165 ILE B CA 1
ATOM 3730 C C . ILE B 1 165 ? -4.09 -15.055 -27.734 1 97.69 165 ILE B C 1
ATOM 3732 O O . ILE B 1 165 ? -4.918 -15.656 -28.438 1 97.69 165 ILE B O 1
ATOM 3736 N N . ASP B 1 166 ? -3.334 -15.688 -26.891 1 98.44 166 ASP B N 1
ATOM 3737 C CA . ASP B 1 166 ? -3.586 -17.062 -26.484 1 98.44 166 ASP B CA 1
ATOM 3738 C C . ASP B 1 166 ? -4.328 -17.125 -25.156 1 98.44 166 ASP B C 1
ATOM 3740 O O . ASP B 1 166 ? -4.113 -16.281 -24.281 1 98.44 166 ASP B O 1
ATOM 3744 N N . VAL B 1 167 ? -5.215 -18.078 -25 1 98.62 167 VAL B N 1
ATOM 3745 C CA . VAL B 1 167 ? -5.859 -18.375 -23.734 1 98.62 167 VAL B CA 1
ATOM 3746 C C . VAL B 1 167 ? -5.359 -19.703 -23.203 1 98.62 167 VAL B C 1
ATOM 3748 O O . VAL B 1 167 ? -5.48 -20.734 -23.875 1 98.62 167 VAL B O 1
ATOM 3751 N N . ALA B 1 168 ? -4.781 -19.672 -22.062 1 98.38 168 ALA B N 1
ATOM 3752 C CA . ALA B 1 168 ? -4.199 -20.875 -21.484 1 98.38 168 ALA B CA 1
ATOM 3753 C C . ALA B 1 168 ? -4.641 -21.062 -20.031 1 98.38 168 ALA B C 1
ATOM 3755 O O . ALA B 1 168 ? -5.055 -20.109 -19.375 1 98.38 168 ALA B O 1
ATOM 3756 N N . TYR B 1 169 ? -4.621 -22.312 -19.594 1 98 169 TYR B N 1
ATOM 3757 C CA . TYR B 1 169 ? -4.996 -22.688 -18.234 1 98 169 TYR B CA 1
ATOM 3758 C C . TYR B 1 169 ? -3.783 -23.141 -17.438 1 98 169 TYR B C 1
ATOM 3760 O O . TYR B 1 169 ? -3.002 -23.969 -17.906 1 98 169 TYR B O 1
ATOM 3768 N N . SER B 1 170 ? -3.574 -22.656 -16.297 1 97.75 170 SER B N 1
ATOM 3769 C CA . SER B 1 170 ? -2.574 -23.094 -15.32 1 97.75 170 SER B CA 1
ATOM 3770 C C . SER B 1 170 ? -3.072 -22.906 -13.891 1 97.75 170 SER B C 1
ATOM 3772 O O . SER B 1 170 ? -2.475 -22.156 -13.109 1 97.75 170 SER B O 1
ATOM 3774 N N . GLY B 1 171 ? -4.094 -23.641 -13.547 1 97.06 171 GLY B N 1
ATOM 3775 C CA . GLY B 1 171 ? -4.801 -23.438 -12.289 1 97.06 171 GLY B CA 1
ATOM 3776 C C . GLY B 1 171 ? -5.895 -22.406 -12.375 1 97.06 171 GLY B C 1
ATOM 3777 O O . GLY B 1 171 ? -6.852 -22.438 -11.594 1 97.06 171 GLY B O 1
ATOM 3778 N N . ALA B 1 172 ? -5.723 -21.516 -13.266 1 97.38 172 ALA B N 1
ATOM 3779 C CA . ALA B 1 172 ? -6.68 -20.5 -13.703 1 97.38 172 ALA B CA 1
ATOM 3780 C C . ALA B 1 172 ? -6.445 -20.109 -15.156 1 97.38 172 ALA B C 1
ATOM 3782 O O . ALA B 1 172 ? -5.41 -20.453 -15.734 1 97.38 172 ALA B O 1
ATOM 3783 N N . PHE B 1 173 ? -7.41 -19.469 -15.734 1 98.44 173 PHE B N 1
ATOM 3784 C CA . PHE B 1 173 ? -7.262 -19.094 -17.125 1 98.44 173 PHE B CA 1
ATOM 3785 C C . PHE B 1 173 ? -6.586 -17.734 -17.25 1 98.44 173 PHE B C 1
ATOM 3787 O O . PHE B 1 173 ? -6.898 -16.812 -16.5 1 98.44 173 PHE B O 1
ATOM 3794 N N . TYR B 1 174 ? -5.711 -17.672 -18.234 1 98.62 174 TYR B N 1
ATOM 3795 C CA . TYR B 1 174 ? -4.992 -16.438 -18.516 1 98.62 174 TYR B CA 1
ATOM 3796 C C . TYR B 1 174 ? -5.055 -16.109 -20 1 98.62 174 TYR B C 1
ATOM 3798 O O . TYR B 1 174 ? -4.938 -17 -20.859 1 98.62 174 TYR B O 1
ATOM 3806 N N . ALA B 1 175 ? -5.312 -14.852 -20.281 1 98.75 175 ALA B N 1
ATOM 3807 C CA . ALA B 1 175 ? -4.961 -14.336 -21.609 1 98.75 175 ALA B CA 1
ATOM 3808 C C . ALA B 1 175 ? -3.465 -14.039 -21.703 1 98.75 175 ALA B C 1
ATOM 3810 O O . ALA B 1 175 ? -2.939 -13.234 -20.922 1 98.75 175 ALA B O 1
ATOM 3811 N N . VAL B 1 176 ? -2.785 -14.742 -22.562 1 98.56 176 VAL B N 1
ATOM 3812 C CA . VAL B 1 176 ? -1.346 -14.586 -22.75 1 98.56 176 VAL B CA 1
ATOM 3813 C C . VAL B 1 176 ? -1.073 -13.742 -23.984 1 98.56 176 VAL B C 1
ATOM 3815 O O . VAL B 1 176 ? -1.432 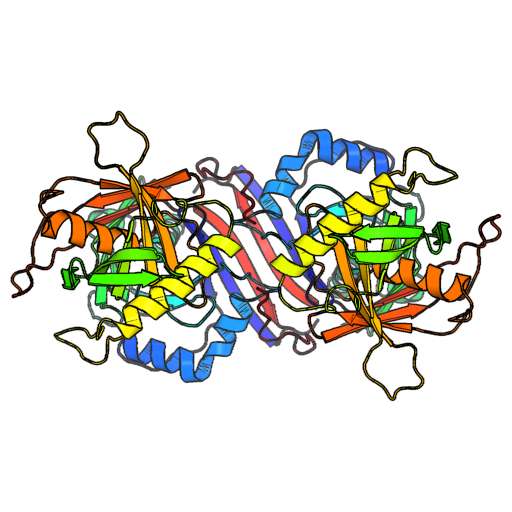-14.133 -25.094 1 98.56 176 VAL B O 1
ATOM 3818 N N . VAL B 1 177 ? -0.345 -12.625 -23.781 1 97.94 177 VAL B N 1
ATOM 3819 C CA . VAL B 1 177 ? -0.295 -11.695 -24.906 1 97.94 177 VAL B CA 1
ATOM 3820 C C . VAL B 1 177 ? 1.071 -11.008 -24.953 1 97.94 177 VAL B C 1
ATOM 3822 O O . VAL B 1 177 ? 1.659 -10.719 -23.906 1 97.94 177 VAL B O 1
ATOM 3825 N N . ASP B 1 178 ? 1.551 -10.82 -26.156 1 96.56 178 ASP B N 1
ATOM 3826 C CA . ASP B 1 178 ? 2.727 -9.984 -26.391 1 96.56 178 ASP B CA 1
ATOM 3827 C C . ASP B 1 178 ? 2.445 -8.531 -26.016 1 96.56 178 ASP B C 1
ATOM 3829 O O . ASP B 1 178 ? 1.429 -7.969 -26.422 1 96.56 178 ASP B O 1
ATOM 3833 N N . ALA B 1 179 ? 3.363 -7.961 -25.281 1 96.31 179 ALA B N 1
ATOM 3834 C CA . ALA B 1 179 ? 3.146 -6.609 -24.781 1 96.31 179 ALA B CA 1
ATOM 3835 C C . ALA B 1 179 ? 3.553 -5.566 -25.812 1 96.31 179 ALA B C 1
ATOM 3837 O O . ALA B 1 179 ? 3.207 -4.387 -25.688 1 96.31 179 ALA B O 1
ATOM 3838 N N . ALA B 1 180 ? 4.215 -5.914 -26.828 1 93.44 180 ALA B N 1
ATOM 3839 C CA . ALA B 1 180 ? 4.852 -4.996 -27.766 1 93.44 180 ALA B CA 1
ATOM 3840 C C . ALA B 1 180 ? 3.826 -4.066 -28.406 1 93.44 180 ALA B C 1
ATOM 3842 O O . ALA B 1 180 ? 4.027 -2.852 -28.469 1 93.44 180 ALA B O 1
ATOM 3843 N N . PRO B 1 181 ? 2.721 -4.602 -28.828 1 92.81 181 PRO B N 1
ATOM 3844 C CA . PRO B 1 181 ? 1.748 -3.719 -29.469 1 92.81 181 PRO B CA 1
ATOM 3845 C C . PRO B 1 181 ? 1.166 -2.684 -28.516 1 92.81 181 PRO B C 1
ATOM 3847 O O . PRO B 1 181 ? 0.526 -1.723 -28.953 1 92.81 181 PRO B O 1
ATOM 3850 N N . PHE B 1 182 ? 1.357 -2.846 -27.266 1 94 182 PHE B N 1
ATOM 3851 C CA . PHE B 1 182 ? 0.735 -1.985 -26.266 1 94 182 PHE B CA 1
ATOM 3852 C C . PHE B 1 182 ? 1.768 -1.068 -25.609 1 94 182 PHE B C 1
ATOM 3854 O O . PHE B 1 182 ? 1.521 -0.502 -24.547 1 94 182 PHE B O 1
ATOM 3861 N N . GLY B 1 183 ? 2.879 -1.013 -26.172 1 93.19 183 GLY B N 1
ATOM 3862 C CA . GLY B 1 183 ? 3.922 -0.138 -25.672 1 93.19 183 GLY B CA 1
ATOM 3863 C C . GLY B 1 183 ? 4.848 -0.826 -24.672 1 93.19 183 GLY B C 1
ATOM 3864 O O . GLY B 1 183 ? 5.68 -0.176 -24.047 1 93.19 183 GLY B O 1
ATOM 3865 N N . GLY B 1 184 ? 4.738 -2.111 -24.516 1 95.25 184 GLY B N 1
ATOM 3866 C CA . GLY B 1 184 ? 5.602 -2.875 -23.625 1 95.25 184 GLY B CA 1
ATOM 3867 C C . GLY B 1 184 ? 5.156 -2.82 -22.172 1 95.25 184 GLY B C 1
ATOM 3868 O O . GLY B 1 184 ? 4.125 -2.23 -21.859 1 95.25 184 GLY B O 1
ATOM 3869 N N . ILE B 1 185 ? 5.832 -3.535 -21.344 1 94.69 185 ILE B N 1
ATOM 3870 C CA . ILE B 1 185 ? 5.578 -3.539 -19.906 1 94.69 185 ILE B CA 1
ATOM 3871 C C . ILE B 1 185 ? 6.289 -2.355 -19.25 1 94.69 185 ILE B C 1
ATOM 3873 O O . ILE B 1 185 ? 7.516 -2.234 -19.344 1 94.69 185 ILE B O 1
ATOM 3877 N N . THR B 1 186 ? 5.535 -1.505 -18.609 1 92.75 186 THR B N 1
ATOM 3878 C CA . THR B 1 186 ? 6.098 -0.311 -17.984 1 92.75 186 THR B CA 1
ATOM 3879 C C . THR B 1 186 ? 5.859 -0.322 -16.469 1 92.75 186 THR B C 1
ATOM 3881 O O . THR B 1 186 ? 5.184 -1.211 -15.953 1 92.75 186 THR B O 1
ATOM 3884 N N . THR B 1 187 ? 6.426 0.708 -15.844 1 88.31 187 THR B N 1
ATOM 3885 C CA . THR B 1 187 ? 6.262 0.83 -14.398 1 88.31 187 THR B CA 1
ATOM 3886 C C . THR B 1 187 ? 5.051 1.697 -14.062 1 88.31 187 THR B C 1
ATOM 3888 O O . THR B 1 187 ? 4.801 1.994 -12.891 1 88.31 187 THR B O 1
ATOM 3891 N N . SER B 1 188 ? 4.34 2.111 -15.07 1 90.75 188 SER B N 1
ATOM 3892 C CA . SER B 1 188 ? 3.096 2.836 -14.844 1 90.75 188 SER B CA 1
ATOM 3893 C C . SER B 1 188 ? 1.949 1.88 -14.531 1 90.75 188 SER B C 1
ATOM 3895 O O . SER B 1 188 ? 1.36 1.289 -15.438 1 90.75 188 SER B O 1
ATOM 3897 N N . ILE B 1 189 ? 1.544 1.89 -13.305 1 91.75 189 ILE B N 1
ATOM 3898 C CA . ILE B 1 189 ? 0.514 0.962 -12.852 1 91.75 189 ILE B CA 1
ATOM 3899 C C . ILE B 1 189 ? -0.815 1.295 -13.523 1 91.75 189 ILE B C 1
ATOM 3901 O O . ILE B 1 189 ? -1.526 0.399 -13.984 1 91.75 189 ILE B O 1
ATOM 3905 N N . SER B 1 190 ? -1.082 2.566 -13.617 1 91.12 190 SER B N 1
ATOM 3906 C CA . SER B 1 190 ? -2.344 2.975 -14.227 1 91.12 190 SER B CA 1
ATOM 3907 C C . SER B 1 190 ? -2.418 2.543 -15.688 1 91.12 190 SER B C 1
ATOM 3909 O O . SER B 1 190 ? -3.465 2.092 -16.156 1 91.12 190 SER B O 1
ATOM 3911 N N . GLU B 1 191 ? -1.318 2.641 -16.391 1 93 191 GLU B N 1
ATOM 3912 C CA . GLU B 1 191 ? -1.271 2.23 -17.797 1 93 191 GLU B CA 1
ATOM 3913 C C . GLU B 1 191 ? -1.461 0.722 -17.938 1 93 191 GLU B C 1
ATOM 3915 O O . GLU B 1 191 ? -2.221 0.263 -18.781 1 93 191 GLU B O 1
ATOM 3920 N N . MET B 1 192 ? -0.798 0.009 -17.125 1 95.5 192 MET B N 1
ATOM 3921 C CA . MET B 1 192 ? -0.876 -1.447 -17.188 1 95.5 192 MET B CA 1
ATOM 3922 C C . MET B 1 192 ? -2.271 -1.935 -16.812 1 95.5 192 MET B C 1
ATOM 3924 O O . MET B 1 192 ? -2.787 -2.881 -17.406 1 95.5 192 MET B O 1
ATOM 3928 N N . GLN B 1 193 ? -2.844 -1.271 -15.812 1 95.31 193 GLN B N 1
ATOM 3929 C CA . GLN B 1 193 ? -4.203 -1.603 -15.406 1 95.31 193 GLN B CA 1
ATOM 3930 C C . GLN B 1 193 ? -5.188 -1.397 -16.562 1 95.31 193 GLN B C 1
ATOM 3932 O O . GLN B 1 193 ? -6.074 -2.227 -16.781 1 95.31 193 GLN B O 1
ATOM 3937 N N . ALA B 1 194 ? -5.039 -0.304 -17.25 1 94.94 194 ALA B N 1
ATOM 3938 C CA . ALA B 1 194 ? -5.93 0.004 -18.375 1 94.94 194 ALA B CA 1
ATOM 3939 C C . ALA B 1 194 ? -5.816 -1.053 -19.469 1 94.94 194 ALA B C 1
ATOM 3941 O O . ALA B 1 194 ? -6.828 -1.545 -19.969 1 94.94 194 ALA B O 1
ATOM 3942 N N . TRP B 1 195 ? -4.613 -1.414 -19.797 1 96.19 195 TRP B N 1
ATOM 3943 C CA . TRP B 1 195 ? -4.41 -2.432 -20.812 1 96.19 195 TRP B CA 1
ATOM 3944 C C . TRP B 1 195 ? -4.957 -3.781 -20.359 1 96.19 195 TRP B C 1
ATOM 3946 O O . TRP B 1 195 ? -5.629 -4.477 -21.125 1 96.19 195 TRP B O 1
ATOM 3956 N N . GLY B 1 196 ? -4.641 -4.148 -19.094 1 97.25 196 GLY B N 1
ATOM 3957 C CA . GLY B 1 196 ? -5.156 -5.402 -18.562 1 97.25 196 GLY B CA 1
ATOM 3958 C C . GLY B 1 196 ? -6.668 -5.512 -18.656 1 97.25 196 GLY B C 1
ATOM 3959 O O . GLY B 1 196 ? -7.195 -6.543 -19.078 1 97.25 196 GLY B O 1
ATOM 3960 N N . SER B 1 197 ? -7.309 -4.43 -18.359 1 96.94 197 SER B N 1
ATOM 3961 C CA . SER B 1 197 ? -8.766 -4.406 -18.375 1 96.94 197 SER B CA 1
ATOM 3962 C C . SER B 1 197 ? -9.305 -4.488 -19.797 1 96.94 197 SER B C 1
ATOM 3964 O O . SER B 1 197 ? -10.25 -5.227 -20.078 1 96.94 197 SER B O 1
ATOM 3966 N N . ALA B 1 198 ? -8.719 -3.754 -20.688 1 97.62 198 ALA B N 1
ATOM 3967 C CA . ALA B 1 198 ? -9.156 -3.729 -22.094 1 97.62 198 ALA B CA 1
ATOM 3968 C C . ALA B 1 198 ? -8.961 -5.09 -22.75 1 97.62 198 ALA B C 1
ATOM 3970 O O . ALA B 1 198 ? -9.836 -5.562 -23.484 1 97.62 198 ALA B O 1
ATOM 3971 N N . ILE B 1 199 ? -7.863 -5.711 -22.469 1 97.69 199 ILE B N 1
ATOM 3972 C CA . ILE B 1 199 ? -7.555 -7.012 -23.047 1 97.69 199 ILE B CA 1
ATOM 3973 C C . ILE B 1 199 ? -8.516 -8.062 -22.516 1 97.69 199 ILE B C 1
ATOM 3975 O O . ILE B 1 199 ? -9.055 -8.875 -23.266 1 97.69 199 ILE B O 1
ATOM 3979 N N . ARG B 1 200 ? -8.68 -8.039 -21.219 1 97.38 200 ARG B N 1
ATOM 3980 C CA . ARG B 1 200 ? -9.617 -8.969 -20.594 1 97.38 200 ARG B CA 1
ATOM 3981 C C . ARG B 1 200 ? -10.984 -8.891 -21.25 1 97.38 200 ARG B C 1
ATOM 3983 O O . ARG B 1 200 ? -11.578 -9.914 -21.609 1 97.38 200 ARG B O 1
ATOM 3990 N N . GLN B 1 201 ? -11.461 -7.688 -21.422 1 96.56 201 GLN B N 1
ATOM 3991 C CA . GLN B 1 201 ? -12.781 -7.48 -22.016 1 96.56 201 GLN B CA 1
ATOM 3992 C C . GLN B 1 201 ? -12.828 -8.008 -23.453 1 96.56 201 GLN B C 1
ATOM 3994 O O . GLN B 1 201 ? -13.789 -8.664 -23.844 1 96.56 201 GLN B O 1
ATOM 3999 N N . ALA B 1 202 ? -11.82 -7.719 -24.172 1 97.19 202 ALA B N 1
ATOM 4000 C CA . ALA B 1 202 ? -11.766 -8.141 -25.578 1 97.19 202 ALA B CA 1
ATOM 4001 C C . ALA B 1 202 ? -11.758 -9.664 -25.688 1 97.19 202 ALA B C 1
ATOM 4003 O O . ALA B 1 202 ? -12.453 -10.234 -26.516 1 97.19 202 ALA B O 1
ATOM 4004 N N . VAL B 1 203 ? -11.023 -10.328 -24.828 1 97.56 203 VAL B N 1
ATOM 4005 C CA . VAL B 1 203 ? -10.875 -11.781 -24.891 1 97.56 203 VAL B CA 1
ATOM 4006 C C . VAL B 1 203 ? -12.172 -12.453 -24.453 1 97.56 203 VAL B C 1
ATOM 4008 O O . VAL B 1 203 ? -12.609 -13.43 -25.047 1 97.56 203 VAL B O 1
ATOM 4011 N N . GLU B 1 204 ? -12.734 -11.93 -23.391 1 96.56 204 GLU B N 1
ATOM 4012 C CA . GLU B 1 204 ? -13.969 -12.523 -22.875 1 96.56 204 GLU B CA 1
ATOM 4013 C C . GLU B 1 204 ? -15.109 -12.383 -23.875 1 96.56 204 GLU B C 1
ATOM 4015 O O . GLU B 1 204 ? -16.016 -13.219 -23.906 1 96.56 204 GLU B O 1
ATOM 4020 N N . ALA B 1 205 ? -15.039 -11.375 -24.734 1 96.31 205 ALA B N 1
ATOM 4021 C CA . ALA B 1 205 ? -16.031 -11.195 -25.781 1 96.31 205 ALA B CA 1
ATOM 4022 C C . ALA B 1 205 ? -15.789 -12.156 -26.938 1 96.31 205 ALA B C 1
ATOM 4024 O O . ALA B 1 205 ? -16.719 -12.547 -27.641 1 96.31 205 ALA B O 1
ATOM 4025 N N . ALA B 1 206 ? -14.586 -12.609 -27.078 1 96.75 206 ALA B N 1
ATOM 4026 C CA . ALA B 1 206 ? -14.203 -13.359 -28.266 1 96.75 206 ALA B CA 1
ATOM 4027 C C . ALA B 1 206 ? -14.188 -14.859 -28 1 96.75 206 ALA B C 1
ATOM 4029 O O . ALA B 1 206 ? -14.344 -15.672 -28.906 1 96.75 206 ALA B O 1
ATOM 4030 N N . VAL B 1 207 ? -13.906 -15.258 -26.797 1 96.56 207 VAL B N 1
ATOM 4031 C CA . VAL B 1 207 ? -13.68 -16.656 -26.469 1 96.56 207 VAL B CA 1
ATOM 4032 C C . VAL B 1 207 ? -14.57 -17.078 -25.297 1 96.56 207 VAL B C 1
ATOM 4034 O O . VAL B 1 207 ? -14.695 -16.344 -24.312 1 96.56 207 VAL B O 1
ATOM 4037 N N . ASP B 1 208 ? -15.242 -18.219 -25.438 1 97.06 208 ASP B N 1
ATOM 4038 C CA . ASP B 1 208 ? -15.891 -18.844 -24.297 1 97.06 208 ASP B CA 1
ATOM 4039 C C . ASP B 1 208 ? -14.867 -19.562 -23.406 1 97.06 208 ASP B C 1
ATOM 4041 O O . ASP B 1 208 ? -14.523 -20.719 -23.672 1 97.06 208 ASP B O 1
ATOM 4045 N N . VAL B 1 209 ? -14.477 -18.922 -22.375 1 98 209 VAL B N 1
ATOM 4046 C CA . VAL B 1 209 ? -13.406 -19.422 -21.516 1 98 209 VAL B CA 1
ATOM 4047 C C . VAL B 1 209 ? -13.984 -20.359 -20.469 1 98 209 VAL B C 1
ATOM 4049 O O . VAL B 1 209 ? -14.391 -19.922 -19.391 1 98 209 VAL B O 1
ATOM 4052 N N . VAL B 1 210 ? -13.977 -21.641 -20.781 1 97.62 210 VAL B N 1
ATOM 4053 C CA . VAL B 1 210 ? -14.531 -22.672 -19.891 1 97.62 210 VAL B CA 1
ATOM 4054 C C . VAL B 1 210 ? -13.602 -23.875 -19.859 1 97.62 210 VAL B C 1
ATOM 4056 O O . VAL B 1 210 ? -13.117 -24.328 -20.906 1 97.62 210 VAL B O 1
ATOM 4059 N N . HIS B 1 211 ? -13.344 -24.312 -18.719 1 96.25 211 HIS B N 1
ATOM 4060 C CA . HIS B 1 211 ? -12.523 -25.5 -18.594 1 96.25 211 HIS B CA 1
ATOM 4061 C C . HIS B 1 211 ? -13.227 -26.719 -19.188 1 96.25 211 HIS B C 1
ATOM 4063 O O . HIS B 1 211 ? -14.391 -26.984 -18.875 1 96.25 211 HIS B O 1
ATOM 4069 N N . PRO B 1 212 ? -12.547 -27.453 -19.969 1 93.81 212 PRO B N 1
ATOM 4070 C CA . PRO B 1 212 ? -13.195 -28.547 -20.703 1 93.81 212 PRO B CA 1
ATOM 4071 C C . PRO B 1 212 ? -13.711 -29.641 -19.781 1 93.81 212 PRO B C 1
ATOM 4073 O O . PRO B 1 212 ? -14.695 -30.312 -20.109 1 93.81 212 PRO B O 1
ATOM 4076 N N . ASP B 1 213 ? -13.109 -29.844 -18.641 1 93.12 213 ASP B N 1
ATOM 4077 C CA . ASP B 1 213 ? -13.461 -30.969 -17.781 1 93.12 213 ASP B CA 1
ATOM 4078 C C . ASP B 1 213 ? -14.281 -30.5 -16.578 1 93.12 213 ASP B C 1
ATOM 4080 O O . ASP B 1 213 ? -14.758 -31.312 -15.789 1 93.12 213 ASP B O 1
ATOM 4084 N N . ASP B 1 214 ? -14.383 -29.266 -16.359 1 93.88 214 ASP B N 1
ATOM 4085 C CA . ASP B 1 214 ? -15.094 -28.703 -15.219 1 93.88 214 ASP B CA 1
ATOM 4086 C C . ASP B 1 214 ? -15.719 -27.344 -15.57 1 93.88 214 ASP B C 1
ATOM 4088 O O . ASP B 1 214 ? -15.07 -26.312 -15.453 1 93.88 214 ASP B O 1
ATOM 4092 N N . GLU B 1 215 ? -16.922 -27.297 -15.789 1 95.06 215 GLU B N 1
ATOM 4093 C CA . GLU B 1 215 ? -17.625 -26.109 -16.297 1 95.06 215 GLU B CA 1
ATOM 4094 C C . GLU B 1 215 ? -17.672 -25.016 -15.234 1 95.06 215 GLU B C 1
ATOM 4096 O O . GLU B 1 215 ? -17.969 -23.859 -15.547 1 95.06 215 GLU B O 1
ATOM 4101 N N . SER B 1 216 ? -17.422 -25.391 -14.008 1 92.94 216 SER B N 1
ATOM 4102 C CA . SER B 1 216 ? -17.453 -24.391 -12.945 1 92.94 216 SER B CA 1
ATOM 4103 C C . SER B 1 216 ? -16.234 -23.484 -13.008 1 92.94 216 SER B C 1
ATOM 4105 O O . SER B 1 216 ? -16.203 -22.406 -12.391 1 92.94 216 SER B O 1
ATOM 4107 N N . ILE B 1 217 ? -15.234 -23.938 -13.68 1 95.56 217 ILE B N 1
ATOM 4108 C CA . ILE B 1 217 ? -14.047 -23.125 -13.906 1 95.56 217 ILE B CA 1
ATOM 4109 C C . ILE B 1 217 ? -14.211 -22.328 -15.195 1 95.56 217 ILE B C 1
ATOM 4111 O O . ILE B 1 217 ? -14.094 -22.875 -16.297 1 95.56 217 ILE B O 1
ATOM 4115 N N . LYS B 1 218 ? -14.516 -21.047 -15.039 1 96.06 218 LYS B N 1
ATOM 4116 C CA . LYS B 1 218 ? -14.812 -20.25 -16.219 1 96.06 218 LYS B CA 1
ATOM 4117 C C . LYS B 1 218 ? -14.344 -18.797 -16.047 1 96.06 218 LYS B C 1
ATOM 4119 O O . LYS B 1 218 ? -14.148 -18.344 -14.914 1 96.06 218 LYS B O 1
ATOM 4124 N N . GLY B 1 219 ? -14.141 -18.219 -17.141 1 96.69 219 GLY B N 1
ATOM 4125 C CA . GLY B 1 219 ? -13.734 -16.828 -17.156 1 96.69 219 GLY B CA 1
ATOM 4126 C C . GLY B 1 219 ? -12.234 -16.641 -16.984 1 96.69 219 GLY B C 1
ATOM 4127 O O . GLY B 1 219 ? -11.539 -17.547 -16.531 1 96.69 219 GLY B O 1
ATOM 4128 N N . LEU B 1 220 ? -11.789 -15.461 -17.328 1 97.56 220 LEU B N 1
ATOM 4129 C CA . LEU B 1 220 ? -10.375 -15.141 -17.188 1 97.56 220 LEU B CA 1
ATOM 4130 C C . LEU B 1 220 ? -10.047 -14.727 -15.758 1 97.56 220 LEU B C 1
ATOM 4132 O O . LEU B 1 220 ? -10.766 -13.914 -15.164 1 97.56 220 LEU B O 1
ATOM 4136 N N . HIS B 1 221 ? -8.961 -15.359 -15.273 1 96.94 221 HIS B N 1
ATOM 4137 C CA . HIS B 1 221 ? -8.414 -14.938 -13.992 1 96.94 221 HIS B CA 1
ATOM 4138 C C . HIS B 1 221 ? -7.527 -13.703 -14.148 1 96.94 221 HIS B C 1
ATOM 4140 O O . HIS B 1 221 ? -7.512 -12.828 -13.281 1 96.94 221 HIS B O 1
ATOM 4146 N N . GLY B 1 222 ? -6.816 -13.719 -15.211 1 97.56 222 GLY B N 1
ATOM 4147 C CA . GLY B 1 222 ? -5.93 -12.586 -15.422 1 97.56 222 GLY B CA 1
ATOM 4148 C C . GLY B 1 222 ? -5.379 -12.523 -16.844 1 97.56 222 GLY B C 1
ATOM 4149 O O . GLY B 1 222 ? -5.707 -13.359 -17.672 1 97.56 222 GLY B O 1
ATOM 4150 N N . VAL B 1 223 ? -4.617 -11.461 -17.094 1 98.38 223 VAL B N 1
ATOM 4151 C CA . VAL B 1 223 ? -3.863 -11.242 -18.312 1 98.38 223 VAL B CA 1
ATOM 4152 C C . VAL B 1 223 ? -2.365 -11.328 -18.031 1 98.38 223 VAL B C 1
ATOM 4154 O O . VAL B 1 223 ? -1.86 -10.656 -17.125 1 98.38 223 VAL B O 1
ATOM 4157 N N . PHE B 1 224 ? -1.71 -12.219 -18.703 1 98.56 224 PHE B N 1
ATOM 4158 C CA . PHE B 1 224 ? -0.254 -12.281 -18.641 1 98.56 224 PHE B CA 1
ATOM 4159 C C . PHE B 1 224 ? 0.371 -11.625 -19.875 1 98.56 224 PHE B C 1
ATOM 4161 O O . PHE B 1 224 ? 0.255 -12.148 -20.984 1 98.56 224 PHE B O 1
ATOM 4168 N N . MET B 1 225 ? 1.053 -10.547 -19.656 1 97.88 225 MET B N 1
ATOM 4169 C CA . MET B 1 225 ? 1.779 -9.852 -20.719 1 97.88 225 MET B CA 1
ATOM 4170 C C . MET B 1 225 ? 3.26 -10.211 -20.688 1 97.88 225 MET B C 1
ATOM 4172 O O . MET B 1 225 ? 3.869 -10.281 -19.625 1 97.88 225 MET B O 1
ATOM 4176 N N . TYR B 1 226 ? 3.811 -10.453 -21.875 1 97.12 226 TYR B N 1
ATOM 4177 C CA . TYR B 1 226 ? 5.234 -10.773 -21.938 1 97.12 226 TYR B CA 1
ATOM 4178 C C . TYR B 1 226 ? 5.926 -9.945 -23.016 1 97.12 226 TYR B C 1
ATOM 4180 O O . TYR B 1 226 ? 5.27 -9.414 -23.922 1 97.12 226 TYR B O 1
ATOM 4188 N N . GLU B 1 227 ? 7.16 -9.719 -22.859 1 95.06 227 GLU B N 1
ATOM 4189 C CA . GLU B 1 227 ? 8.008 -9.141 -23.891 1 95.06 227 GLU B CA 1
ATOM 4190 C C . GLU B 1 227 ? 9.398 -9.766 -23.875 1 95.06 227 GLU B C 1
ATOM 4192 O O . GLU B 1 227 ? 9.891 -10.188 -22.828 1 95.06 227 GLU B O 1
ATOM 4197 N N . SER B 1 228 ? 9.938 -9.93 -25.094 1 88.88 228 SER B N 1
ATOM 4198 C CA . SER B 1 228 ? 11.258 -10.547 -25.203 1 88.88 228 SER B CA 1
ATOM 4199 C C . SER B 1 228 ? 12.32 -9.719 -24.5 1 88.88 228 SER B C 1
ATOM 4201 O O . SER B 1 228 ? 12.305 -8.484 -24.562 1 88.88 228 SER B O 1
ATOM 4203 N N . ALA B 1 229 ? 13.016 -10.398 -23.688 1 75.25 229 ALA B N 1
ATOM 4204 C CA . ALA B 1 229 ? 14.141 -9.711 -23.062 1 75.25 229 ALA B CA 1
ATOM 4205 C C . ALA B 1 229 ? 15.203 -9.328 -24.094 1 75.25 229 ALA B C 1
ATOM 4207 O O . ALA B 1 229 ? 15.32 -9.977 -25.141 1 75.25 229 ALA B O 1
ATOM 4208 N N . ALA B 1 230 ? 15.68 -7.969 -24.062 1 58.19 230 ALA B N 1
ATOM 4209 C CA . ALA B 1 230 ? 16.688 -7.473 -25 1 58.19 230 ALA B CA 1
ATOM 4210 C C . ALA B 1 230 ? 17.641 -8.586 -25.406 1 58.19 230 ALA B C 1
ATOM 4212 O O . ALA B 1 230 ? 17.891 -9.523 -24.641 1 58.19 230 ALA B O 1
ATOM 4213 N N . SER B 1 231 ? 18.156 -8.461 -26.719 1 48.19 231 SER B N 1
ATOM 4214 C CA . SER B 1 231 ? 18.969 -9.211 -27.672 1 48.19 231 SER B CA 1
ATOM 4215 C C . SER B 1 231 ? 20.328 -9.562 -27.078 1 48.19 231 SER B C 1
ATOM 4217 O O . SER B 1 231 ? 20.922 -8.766 -26.359 1 48.19 231 SER B O 1
ATOM 4219 N N . GLY B 1 232 ? 20.672 -10.984 -26.734 1 48.31 232 GLY B N 1
ATOM 4220 C CA . GLY B 1 232 ? 21.953 -11.68 -26.75 1 48.31 232 GLY B CA 1
ATOM 4221 C C . GLY B 1 232 ? 21.891 -13.055 -26.109 1 48.31 232 GLY B C 1
ATOM 4222 O O . GLY B 1 232 ? 22.859 -13.805 -26.156 1 48.31 232 GLY B O 1
ATOM 4223 N N . SER B 1 233 ? 21.047 -13.109 -25.109 1 50.97 233 SER B N 1
ATOM 4224 C CA . SER B 1 233 ? 21.281 -14.398 -24.469 1 50.97 233 SER B CA 1
ATOM 4225 C C . SER B 1 233 ? 20.484 -15.508 -25.141 1 50.97 233 SER B C 1
ATOM 4227 O O . SER B 1 233 ? 19.375 -15.273 -25.625 1 50.97 233 SER B O 1
ATOM 4229 N N . THR B 1 234 ? 21.109 -16.531 -25.688 1 53.5 234 THR B N 1
ATOM 4230 C CA . THR B 1 234 ? 20.656 -17.812 -26.188 1 53.5 234 THR B CA 1
ATOM 4231 C C . THR B 1 234 ? 19.562 -18.391 -25.297 1 53.5 234 THR B C 1
ATOM 4233 O O . THR B 1 234 ? 18.875 -19.344 -25.672 1 53.5 234 THR B O 1
ATOM 4236 N N . GLU B 1 235 ? 19.188 -17.828 -24.109 1 68.69 235 GLU B N 1
ATOM 4237 C CA . GLU B 1 235 ? 18.297 -18.375 -23.094 1 68.69 235 GLU B CA 1
ATOM 4238 C C . GLU B 1 235 ? 16.938 -17.688 -23.141 1 68.69 235 GLU B C 1
ATOM 4240 O O . GLU B 1 235 ? 16.828 -16.5 -23.438 1 68.69 235 GLU B O 1
ATOM 4245 N N . HIS B 1 236 ? 15.938 -18.625 -23.375 1 82.75 236 HIS B N 1
ATOM 4246 C CA . HIS B 1 236 ? 14.562 -18.141 -23.328 1 82.75 236 HIS B CA 1
ATOM 4247 C C . HIS B 1 236 ? 14.344 -17.25 -22.125 1 82.75 236 HIS B C 1
ATOM 4249 O O . HIS B 1 236 ? 14.422 -17.703 -20.984 1 82.75 236 HIS B O 1
ATOM 4255 N N . ALA B 1 237 ? 14.281 -15.977 -22.422 1 93.56 237 ALA B N 1
ATOM 4256 C CA . ALA B 1 237 ? 14.07 -15 -21.359 1 93.56 237 ALA B CA 1
ATOM 4257 C C . ALA B 1 237 ? 13.039 -13.953 -21.766 1 93.56 237 ALA B C 1
ATOM 4259 O O . ALA B 1 237 ? 13.062 -13.453 -22.891 1 93.56 237 ALA B O 1
ATOM 4260 N N . TYR B 1 238 ? 12.117 -13.781 -20.844 1 95.88 238 TYR B N 1
ATOM 4261 C CA . TYR B 1 238 ? 11.062 -12.789 -21.062 1 95.88 238 TYR B CA 1
ATOM 4262 C C . TYR B 1 238 ? 10.93 -11.867 -19.859 1 95.88 238 TYR B C 1
ATOM 4264 O O . TYR B 1 238 ? 11.328 -12.219 -18.75 1 95.88 238 TYR B O 1
ATOM 4272 N N . ARG B 1 239 ? 10.508 -10.656 -20.125 1 95.62 239 ARG B N 1
ATOM 4273 C CA . ARG B 1 239 ? 9.828 -9.891 -19.094 1 95.62 239 ARG B CA 1
ATOM 4274 C C . ARG B 1 239 ? 8.344 -10.227 -19.047 1 95.62 239 ARG B C 1
ATOM 4276 O O . ARG B 1 239 ? 7.715 -10.43 -20.078 1 95.62 239 ARG B O 1
ATOM 4283 N N . GLY B 1 240 ? 7.828 -10.328 -17.859 1 96.25 240 GLY B N 1
ATOM 4284 C CA . GLY B 1 240 ? 6.43 -10.711 -17.734 1 96.25 240 GLY B CA 1
ATOM 4285 C C . GLY B 1 240 ? 5.699 -9.969 -16.641 1 96.25 240 GLY B C 1
ATOM 4286 O O . GLY B 1 240 ? 6.305 -9.586 -15.633 1 96.25 240 GLY B O 1
ATOM 4287 N N . MET B 1 241 ? 4.43 -9.828 -16.844 1 96.69 241 MET B N 1
ATOM 4288 C CA . MET B 1 241 ? 3.561 -9.234 -15.828 1 96.69 241 MET B CA 1
ATOM 4289 C C . MET B 1 241 ? 2.158 -9.828 -15.898 1 96.69 241 MET B C 1
ATOM 4291 O O . MET B 1 241 ? 1.592 -9.977 -16.984 1 96.69 241 MET B O 1
ATOM 4295 N N . THR B 1 242 ? 1.685 -10.125 -14.766 1 98 242 THR B N 1
ATOM 4296 C CA . THR B 1 242 ? 0.298 -10.562 -14.664 1 98 242 THR B CA 1
ATOM 4297 C C . THR B 1 242 ? -0.59 -9.438 -14.148 1 98 242 THR B C 1
ATOM 4299 O O . THR B 1 242 ? -0.265 -8.797 -13.148 1 98 242 THR B O 1
ATOM 4302 N N . ILE B 1 243 ? -1.641 -9.125 -14.82 1 97.75 243 ILE B N 1
ATOM 4303 C CA . ILE B 1 243 ? -2.699 -8.242 -14.352 1 97.75 243 ILE B CA 1
ATOM 4304 C C . ILE B 1 243 ? -3.951 -9.055 -14.031 1 97.75 243 ILE B C 1
ATOM 4306 O O . ILE B 1 243 ? -4.516 -9.711 -14.914 1 97.75 243 ILE B O 1
ATOM 4310 N N . PHE B 1 244 ? -4.379 -9 -12.742 1 96.44 244 PHE B N 1
ATOM 4311 C CA . PHE B 1 244 ? -5.426 -9.914 -12.312 1 96.44 244 PHE B CA 1
ATOM 4312 C C . PHE B 1 244 ? -6.367 -9.234 -11.328 1 96.44 244 PHE B C 1
ATOM 4314 O O . PHE B 1 244 ? -6.18 -8.062 -10.984 1 96.44 244 PHE B O 1
ATOM 4321 N N . ALA B 1 245 ? -7.434 -9.961 -10.938 1 94.12 245 ALA B N 1
ATOM 4322 C CA . ALA B 1 245 ? -8.398 -9.422 -9.984 1 94.12 245 ALA B CA 1
ATOM 4323 C C . ALA B 1 245 ? -8.953 -8.078 -10.461 1 94.12 245 ALA B C 1
ATOM 4325 O O . ALA B 1 245 ? -9.367 -7.949 -11.617 1 94.12 245 ALA B O 1
ATOM 4326 N N . ASP B 1 246 ? -9.125 -7.207 -9.562 1 92.75 246 ASP B N 1
ATOM 4327 C CA . ASP B 1 246 ? -9.555 -5.871 -9.961 1 92.75 246 ASP B CA 1
ATOM 4328 C C . ASP B 1 246 ? -8.375 -5.016 -10.398 1 92.75 246 ASP B C 1
ATOM 4330 O O . ASP B 1 246 ? -7.961 -4.102 -9.68 1 92.75 246 ASP B O 1
ATOM 4334 N N . ALA B 1 247 ? -7.84 -5.383 -11.477 1 92.44 247 ALA B N 1
ATOM 4335 C CA . ALA B 1 247 ? -6.734 -4.746 -12.188 1 92.44 247 ALA B CA 1
ATOM 4336 C C . ALA B 1 247 ? -5.5 -4.641 -11.289 1 92.44 247 ALA B C 1
ATOM 4338 O O . ALA B 1 247 ? -4.805 -3.623 -11.305 1 92.44 247 ALA B O 1
ATOM 4339 N N . GLN B 1 248 ? -5.293 -5.594 -10.523 1 95.19 248 GLN B N 1
ATOM 4340 C CA . GLN B 1 248 ? -4.074 -5.648 -9.727 1 95.19 248 GLN B CA 1
ATOM 4341 C C . GLN B 1 248 ? -2.869 -6.02 -10.586 1 95.19 248 GLN B C 1
ATOM 4343 O O . GLN B 1 248 ? -2.926 -6.977 -11.359 1 95.19 248 GLN B O 1
ATOM 4348 N N . CYS B 1 249 ? -1.829 -5.242 -10.531 1 95.56 249 CYS B N 1
ATOM 4349 C CA . CYS B 1 249 ? -0.599 -5.52 -11.266 1 95.56 249 CYS B CA 1
ATOM 4350 C C . CYS B 1 249 ? 0.394 -6.281 -10.398 1 95.56 249 CYS B C 1
ATOM 4352 O O . CYS B 1 249 ? 0.899 -5.746 -9.406 1 95.56 249 CYS B O 1
ATOM 4354 N N . ASP B 1 250 ? 0.613 -7.453 -10.828 1 97.06 250 ASP B N 1
ATOM 4355 C CA . ASP B 1 250 ? 1.563 -8.289 -10.102 1 97.06 250 ASP B CA 1
ATOM 4356 C C . ASP B 1 250 ? 2.971 -7.695 -10.156 1 97.06 250 ASP B C 1
ATOM 4358 O O . ASP B 1 250 ? 3.471 -7.371 -11.234 1 97.06 250 ASP B O 1
ATOM 4362 N N . ARG B 1 251 ? 3.594 -7.57 -9.016 1 96.69 251 ARG B N 1
ATOM 4363 C CA . ARG B 1 251 ? 4.961 -7.059 -8.977 1 96.69 251 ARG B CA 1
ATOM 4364 C C . ARG B 1 251 ? 5.965 -8.156 -9.312 1 96.69 251 ARG B C 1
ATOM 4366 O O . ARG B 1 251 ? 7.09 -7.867 -9.727 1 96.69 251 ARG B O 1
ATOM 4373 N N . SER B 1 252 ? 5.648 -9.398 -9.094 1 96.5 252 SER B N 1
ATOM 4374 C CA . SER B 1 252 ? 6.508 -10.539 -9.398 1 96.5 252 SER B CA 1
ATOM 4375 C C . SER B 1 252 ? 6.43 -10.914 -10.867 1 96.5 252 SER B C 1
ATOM 4377 O O . SER B 1 252 ? 5.602 -10.383 -11.609 1 96.5 252 SER B O 1
ATOM 4379 N N . PRO B 1 253 ? 7.336 -11.789 -11.352 1 92.44 253 PRO B N 1
ATOM 4380 C CA . PRO B 1 253 ? 7.262 -12.211 -12.75 1 92.44 253 PRO B CA 1
ATOM 4381 C C . PRO B 1 253 ? 6.004 -13.016 -13.062 1 92.44 253 PRO B C 1
ATOM 4383 O O . PRO B 1 253 ? 5.816 -13.469 -14.195 1 92.44 253 PRO B O 1
ATOM 4386 N N . GLY B 1 254 ? 5.203 -13.156 -12.18 1 84.62 254 GLY B N 1
ATOM 4387 C CA . GLY B 1 254 ? 4.008 -13.953 -12.398 1 84.62 254 GLY B CA 1
ATOM 4388 C C . GLY B 1 254 ? 4.211 -15.43 -12.078 1 84.62 254 GLY B C 1
ATOM 4389 O O . GLY B 1 254 ? 5.277 -15.984 -12.359 1 84.62 254 GLY B O 1
ATOM 4390 N N . GLY B 1 255 ? 3.412 -16.078 -11.258 1 93.19 255 GLY B N 1
ATOM 4391 C CA . GLY B 1 255 ? 3.482 -17.5 -10.977 1 93.19 255 GLY B CA 1
ATOM 4392 C C . GLY B 1 255 ? 2.689 -18.344 -11.953 1 93.19 255 GLY B C 1
ATOM 4393 O O . GLY B 1 255 ? 3.223 -18.797 -12.969 1 93.19 255 GLY B O 1
ATOM 4394 N N . THR B 1 256 ? 1.474 -18.328 -11.773 1 95.69 256 THR B N 1
ATOM 4395 C CA . THR B 1 256 ? 0.611 -19.141 -12.625 1 95.69 256 THR B CA 1
ATOM 4396 C C . THR B 1 256 ? 0.447 -18.5 -14 1 95.69 256 THR B C 1
ATOM 4398 O 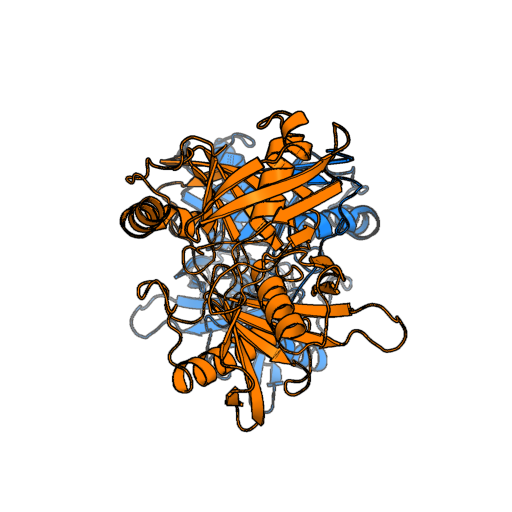O . THR B 1 256 ? 0.283 -19.203 -15.008 1 95.69 256 THR B O 1
ATOM 4401 N N . GLY B 1 257 ? 0.563 -17.188 -14.086 1 97.5 257 GLY B N 1
ATOM 4402 C CA . GLY B 1 257 ? 0.579 -16.531 -15.383 1 97.5 257 GLY B CA 1
ATOM 4403 C C . GLY B 1 257 ? 1.773 -16.922 -16.234 1 97.5 257 GLY B C 1
ATOM 4404 O O . GLY B 1 257 ? 1.624 -17.219 -17.422 1 97.5 257 GLY B O 1
ATOM 4405 N N . ALA B 1 258 ? 2.916 -16.938 -15.672 1 97.56 258 ALA B N 1
ATOM 4406 C CA . ALA B 1 258 ? 4.129 -17.359 -16.359 1 97.56 258 ALA B CA 1
ATOM 4407 C C . ALA B 1 258 ? 4.023 -18.812 -16.812 1 97.56 258 ALA B C 1
ATOM 4409 O O . ALA B 1 258 ? 4.457 -19.172 -17.906 1 97.56 258 ALA B O 1
ATOM 4410 N N . CYS B 1 259 ? 3.432 -19.609 -15.969 1 97.94 259 CYS B N 1
ATOM 4411 C CA . CYS B 1 259 ? 3.256 -21.031 -16.297 1 97.94 259 CYS B CA 1
ATOM 4412 C C . CYS B 1 259 ? 2.299 -21.188 -17.469 1 97.94 259 CYS B C 1
ATOM 4414 O O . CYS B 1 259 ? 2.459 -22.109 -18.281 1 97.94 259 CYS B O 1
ATOM 4416 N N . ALA B 1 260 ? 1.281 -20.375 -17.484 1 98.25 260 ALA B N 1
ATOM 4417 C CA . ALA B 1 260 ? 0.389 -20.375 -18.641 1 98.25 260 ALA B CA 1
ATOM 4418 C C . ALA B 1 260 ? 1.152 -20.047 -19.922 1 98.25 260 ALA B C 1
ATOM 4420 O O . ALA B 1 260 ? 0.931 -20.688 -20.969 1 98.25 260 ALA B O 1
ATOM 4421 N N . HIS B 1 261 ? 2.049 -19.078 -19.875 1 98.31 261 HIS B N 1
ATOM 4422 C CA . HIS B 1 261 ? 2.873 -18.766 -21.031 1 98.31 261 HIS B CA 1
ATOM 4423 C C . HIS B 1 261 ? 3.791 -19.938 -21.391 1 98.31 261 HIS B C 1
ATOM 4425 O O . HIS B 1 261 ? 3.992 -20.234 -22.562 1 98.31 261 HIS B O 1
ATOM 4431 N N . LEU B 1 262 ? 4.324 -20.562 -20.391 1 97.81 262 LEU B N 1
ATOM 4432 C CA . LEU B 1 262 ? 5.129 -21.766 -20.609 1 97.81 262 LEU B CA 1
ATOM 4433 C C . LEU B 1 262 ? 4.367 -22.781 -21.453 1 97.81 262 LEU B C 1
ATOM 4435 O O . LEU B 1 262 ? 4.922 -23.359 -22.391 1 97.81 262 LEU B O 1
ATOM 4439 N N . ALA B 1 263 ? 3.1 -23.016 -21.047 1 98 263 ALA B N 1
ATOM 4440 C CA . ALA B 1 263 ? 2.264 -23.953 -21.781 1 98 263 ALA B CA 1
ATOM 4441 C C . ALA B 1 263 ? 2.133 -23.547 -23.25 1 98 263 ALA B C 1
ATOM 4443 O O . ALA B 1 263 ? 2.18 -24.375 -24.156 1 98 263 ALA B O 1
ATOM 4444 N N . VAL B 1 264 ? 1.994 -22.25 -23.469 1 97.81 264 VAL B N 1
ATOM 4445 C CA . VAL B 1 264 ? 1.867 -21.719 -24.828 1 97.81 264 VAL B CA 1
ATOM 4446 C C . VAL B 1 264 ? 3.158 -21.969 -25.594 1 97.81 264 VAL B C 1
ATOM 4448 O O . VAL B 1 264 ? 3.127 -22.453 -26.734 1 97.81 264 VAL B O 1
ATOM 4451 N N . LEU B 1 265 ? 4.316 -21.656 -24.984 1 97.12 265 LEU B N 1
ATOM 4452 C CA . LEU B 1 265 ? 5.609 -21.828 -25.641 1 97.12 265 LEU B CA 1
ATOM 4453 C C . LEU B 1 265 ? 5.816 -23.281 -26.062 1 97.12 265 LEU B C 1
ATOM 4455 O O . LEU B 1 265 ? 6.266 -23.562 -27.172 1 97.12 265 LEU B O 1
ATOM 4459 N N . ILE B 1 266 ? 5.512 -24.156 -25.203 1 96.69 266 ILE B N 1
ATOM 4460 C CA . ILE B 1 266 ? 5.723 -25.578 -25.469 1 96.69 266 ILE B CA 1
ATOM 4461 C C . ILE B 1 266 ? 4.734 -26.062 -26.531 1 96.69 266 ILE B C 1
ATOM 4463 O O . ILE B 1 266 ? 5.102 -26.812 -27.438 1 96.69 266 ILE B O 1
ATOM 4467 N N . ALA B 1 267 ? 3.469 -25.672 -26.406 1 95.75 267 ALA B N 1
ATOM 4468 C CA . ALA B 1 267 ? 2.455 -26.047 -27.391 1 95.75 267 ALA B CA 1
ATOM 4469 C C . ALA B 1 267 ? 2.846 -25.578 -28.781 1 95.75 267 ALA B C 1
ATOM 4471 O O . ALA B 1 267 ? 2.561 -26.25 -29.781 1 95.75 267 ALA B O 1
ATOM 4472 N N . ARG B 1 268 ? 3.547 -24.453 -28.906 1 94.62 268 ARG B N 1
ATOM 4473 C CA . ARG B 1 268 ? 3.941 -23.875 -30.188 1 94.62 268 ARG B CA 1
ATOM 4474 C C . ARG B 1 268 ? 5.27 -24.453 -30.672 1 94.62 268 ARG B C 1
ATOM 4476 O O . ARG B 1 268 ? 5.734 -24.125 -31.766 1 94.62 268 ARG B O 1
ATOM 4483 N N . GLY B 1 269 ? 5.859 -25.203 -29.844 1 94.38 269 GLY B N 1
ATOM 4484 C CA . GLY B 1 269 ? 7.16 -25.766 -30.203 1 94.38 269 GLY B CA 1
ATOM 4485 C C . GLY B 1 269 ? 8.289 -24.766 -30.062 1 94.38 269 GLY B C 1
ATOM 4486 O O . GLY B 1 269 ? 9.383 -24.984 -30.578 1 94.38 269 GLY B O 1
ATOM 4487 N N . GLU B 1 270 ? 8.047 -23.688 -29.391 1 94.31 270 GLU B N 1
ATOM 4488 C CA . GLU B 1 270 ? 9.055 -22.656 -29.188 1 94.31 270 GLU B CA 1
ATOM 4489 C C . GLU B 1 270 ? 9.953 -22.984 -28 1 94.31 270 GLU B C 1
ATOM 4491 O O . GLU B 1 270 ? 11.016 -22.375 -27.828 1 94.31 270 GLU B O 1
ATOM 4496 N N . LEU B 1 271 ? 9.523 -23.859 -27.188 1 95.25 271 LEU B N 1
ATOM 4497 C CA . LEU B 1 271 ? 10.273 -24.406 -26.062 1 95.25 271 LEU B CA 1
ATOM 4498 C C . LEU B 1 271 ? 10.039 -25.906 -25.938 1 95.25 271 LEU B C 1
ATOM 4500 O O . LEU B 1 271 ? 8.906 -26.375 -26.078 1 95.25 271 LEU B O 1
ATOM 4504 N N . MET B 1 272 ? 11.062 -26.625 -25.672 1 95.06 272 MET B N 1
ATOM 4505 C CA . MET B 1 272 ? 10.945 -28.078 -25.531 1 95.06 272 MET B CA 1
ATOM 4506 C C . MET B 1 272 ? 10.836 -28.484 -24.078 1 95.06 272 MET B C 1
ATOM 4508 O O . MET B 1 272 ? 11.289 -27.766 -23.188 1 95.06 272 MET B O 1
ATOM 4512 N N . LEU B 1 273 ? 10.195 -29.656 -23.844 1 95.25 273 LEU B N 1
ATOM 4513 C CA . LEU B 1 273 ? 10.211 -30.219 -22.5 1 95.25 273 LEU B CA 1
ATOM 4514 C C . LEU B 1 273 ? 11.641 -30.344 -21.969 1 95.25 273 LEU B C 1
ATOM 4516 O O . LEU B 1 273 ? 12.555 -30.703 -22.719 1 95.25 273 LEU B O 1
ATOM 4520 N N . GLY B 1 274 ? 11.812 -29.953 -20.734 1 94.94 274 GLY B N 1
ATOM 4521 C CA . GLY B 1 274 ? 13.133 -30 -20.125 1 94.94 274 GLY B CA 1
ATOM 4522 C C . GLY B 1 274 ? 13.875 -28.672 -20.188 1 94.94 274 GLY B C 1
ATOM 4523 O O . GLY B 1 274 ? 14.789 -28.438 -19.406 1 94.94 274 GLY B O 1
ATOM 4524 N N . GLU B 1 275 ? 13.516 -27.844 -21.141 1 95.88 275 GLU B N 1
ATOM 4525 C CA . GLU B 1 275 ? 14.141 -26.531 -21.234 1 95.88 275 GLU B CA 1
ATOM 4526 C C . GLU B 1 275 ? 13.523 -25.547 -20.25 1 95.88 275 GLU B C 1
ATOM 4528 O O . GLU B 1 275 ? 12.344 -25.641 -19.922 1 95.88 275 GLU B O 1
ATOM 4533 N N . GLU B 1 276 ? 14.344 -24.641 -19.844 1 96 276 GLU B N 1
ATOM 4534 C CA . GLU B 1 276 ? 13.906 -23.656 -18.875 1 96 276 GLU B CA 1
ATOM 4535 C C . GLU B 1 276 ? 13.711 -22.281 -19.531 1 96 276 GLU B C 1
ATOM 4537 O O . GLU B 1 276 ? 14.461 -21.906 -20.438 1 96 276 GLU B O 1
ATOM 4542 N N . VAL B 1 277 ? 12.766 -21.594 -19.109 1 96.38 277 VAL B N 1
ATOM 4543 C CA . VAL B 1 277 ? 12.539 -20.203 -19.5 1 96.38 277 VAL B CA 1
ATOM 4544 C C . VAL B 1 277 ? 12.555 -19.297 -18.266 1 96.38 277 VAL B C 1
ATOM 4546 O O . VAL B 1 277 ? 12.047 -19.688 -17.203 1 96.38 277 VAL B O 1
ATOM 4549 N N . THR B 1 278 ? 13.188 -18.109 -18.391 1 96.5 278 THR B N 1
ATOM 4550 C CA . THR B 1 278 ? 13.289 -17.156 -17.297 1 96.5 278 THR B CA 1
ATOM 4551 C C . THR B 1 278 ? 12.359 -15.969 -17.516 1 96.5 278 THR B C 1
ATOM 4553 O O . THR B 1 278 ? 12.258 -15.453 -18.641 1 96.5 278 THR B O 1
ATOM 4556 N N . TYR B 1 279 ? 11.656 -15.609 -16.484 1 96.56 279 TYR B N 1
ATOM 4557 C CA . TYR B 1 279 ? 10.812 -14.422 -16.484 1 96.56 279 TYR B CA 1
ATOM 4558 C C . TYR B 1 279 ? 11.336 -13.367 -15.516 1 96.56 279 TYR B C 1
ATOM 4560 O O . TYR B 1 279 ? 11.734 -13.703 -14.391 1 96.56 279 TYR B O 1
ATOM 4568 N N . GLU B 1 280 ? 11.375 -12.125 -15.977 1 96.06 280 GLU B N 1
ATOM 4569 C CA . GLU B 1 280 ? 11.742 -10.992 -15.141 1 96.06 280 GLU B CA 1
ATOM 4570 C C . GLU B 1 280 ? 10.547 -10.078 -14.891 1 96.06 280 GLU B C 1
ATOM 4572 O O . GLU B 1 280 ? 9.852 -9.688 -15.828 1 96.06 280 GLU B O 1
ATOM 4577 N N . GLY B 1 281 ? 10.297 -9.82 -13.594 1 94.69 281 GLY B N 1
ATOM 4578 C CA . GLY B 1 281 ? 9.203 -8.93 -13.242 1 94.69 281 GLY B CA 1
ATOM 4579 C C . GLY B 1 281 ? 9.578 -7.465 -13.289 1 94.69 281 GLY B C 1
ATOM 4580 O O . GLY B 1 281 ? 10.711 -7.121 -13.648 1 94.69 281 GLY B O 1
ATOM 4581 N N . ILE B 1 282 ? 8.664 -6.613 -12.859 1 93.88 282 ILE B N 1
ATOM 4582 C CA . ILE B 1 282 ? 8.82 -5.168 -12.961 1 93.88 282 ILE B CA 1
ATOM 4583 C C . ILE B 1 282 ? 9.805 -4.676 -11.906 1 93.88 282 ILE B C 1
ATOM 4585 O O . ILE B 1 282 ? 10.32 -3.559 -12 1 93.88 282 ILE B O 1
ATOM 4589 N N . THR B 1 283 ? 10.023 -5.465 -10.898 1 94.88 283 THR B N 1
ATOM 4590 C CA . THR B 1 283 ? 10.961 -5.09 -9.852 1 94.88 283 THR B CA 1
ATOM 4591 C C . THR B 1 283 ? 12.375 -5.566 -10.188 1 94.88 283 THR B C 1
ATOM 4593 O O . THR B 1 283 ? 13.32 -5.301 -9.438 1 94.88 283 THR B O 1
ATOM 4596 N N . GLY B 1 284 ? 12.516 -6.297 -11.266 1 93.44 284 GLY B N 1
ATOM 4597 C CA . GLY B 1 284 ? 13.789 -6.891 -11.625 1 93.44 284 GLY B CA 1
ATOM 4598 C C . GLY B 1 284 ? 13.961 -8.305 -11.102 1 93.44 284 GLY B C 1
ATOM 4599 O O . GLY B 1 284 ? 14.906 -9 -11.469 1 93.44 284 GLY B O 1
ATOM 4600 N N . ALA B 1 285 ? 13.047 -8.766 -10.32 1 95 285 ALA B N 1
ATOM 4601 C CA . ALA B 1 285 ? 13.109 -10.133 -9.797 1 95 285 ALA B CA 1
ATOM 4602 C C . ALA B 1 285 ? 12.914 -11.156 -10.914 1 95 285 ALA B C 1
ATOM 4604 O O . ALA B 1 285 ? 12.195 -10.906 -11.883 1 95 285 ALA B O 1
ATOM 4605 N N . LYS B 1 286 ? 13.539 -12.305 -10.75 1 95.75 286 LYS B N 1
ATOM 4606 C CA . LYS B 1 286 ? 13.477 -13.344 -11.773 1 95.75 286 LYS B CA 1
ATOM 4607 C C . LYS B 1 286 ? 12.836 -14.617 -11.227 1 95.75 286 LYS B C 1
ATOM 4609 O O . LYS B 1 286 ? 12.898 -14.883 -10.023 1 95.75 286 LYS B O 1
ATOM 4614 N N . ALA B 1 287 ? 12.188 -15.305 -12.086 1 97.12 287 ALA B N 1
ATOM 4615 C CA . ALA B 1 287 ? 11.656 -16.641 -11.859 1 97.12 287 ALA B CA 1
ATOM 4616 C C . ALA B 1 287 ? 11.922 -17.562 -13.055 1 97.12 287 ALA B C 1
ATOM 4618 O O . ALA B 1 287 ? 12.141 -17.078 -14.172 1 97.12 287 ALA B O 1
ATOM 4619 N N . ARG B 1 288 ? 11.961 -18.828 -12.758 1 97.19 288 ARG B N 1
ATOM 4620 C CA . ARG B 1 288 ? 12.203 -19.812 -13.805 1 97.19 288 ARG B CA 1
ATOM 4621 C C . ARG B 1 288 ? 11.039 -20.781 -13.93 1 97.19 288 ARG B C 1
ATOM 4623 O O . ARG B 1 288 ? 10.461 -21.188 -12.922 1 97.19 288 ARG B O 1
ATOM 4630 N N . CYS B 1 289 ? 10.742 -21.109 -15.133 1 97.56 289 CYS B N 1
ATOM 4631 C CA . CYS B 1 289 ? 9.703 -22.094 -15.414 1 97.56 289 CYS B CA 1
ATOM 4632 C C . CYS B 1 289 ? 10.219 -23.172 -16.344 1 97.56 289 CYS B C 1
ATOM 4634 O O . CYS B 1 289 ? 11.016 -22.891 -17.25 1 97.56 289 CYS B O 1
ATOM 4636 N N . SER B 1 290 ? 9.789 -24.328 -16.109 1 97.56 290 SER B N 1
ATOM 4637 C CA . SER B 1 290 ? 10.07 -25.469 -16.969 1 97.56 290 SER B CA 1
ATOM 4638 C C . SER B 1 290 ? 8.992 -26.547 -16.828 1 97.56 290 SER B C 1
ATOM 4640 O O . SER B 1 290 ? 8.047 -26.391 -16.047 1 97.56 290 SER B O 1
ATOM 4642 N N . SER B 1 291 ? 9.008 -27.469 -17.656 1 97.44 291 SER B N 1
ATOM 4643 C CA . SER B 1 291 ? 8.18 -28.672 -17.562 1 97.44 291 SER B CA 1
ATOM 4644 C C . SER B 1 291 ? 8.93 -29.891 -18.078 1 97.44 291 SER B C 1
ATOM 4646 O O . SER B 1 291 ? 9.695 -29.797 -19.031 1 97.44 291 SER B O 1
ATOM 4648 N N . PHE B 1 292 ? 8.664 -31 -17.375 1 91.81 292 PHE B N 1
ATOM 4649 C CA . PHE B 1 292 ? 9.398 -32.188 -17.766 1 91.81 292 PHE B CA 1
ATOM 4650 C C . PHE B 1 292 ? 8.453 -33.281 -18.234 1 91.81 292 PHE B C 1
ATOM 4652 O O . PHE B 1 292 ? 8.891 -34.344 -18.703 1 91.81 292 PHE B O 1
ATOM 4659 N N . ALA B 1 293 ? 7.215 -33.062 -18.125 1 88.5 293 ALA B N 1
ATOM 4660 C CA . ALA B 1 293 ? 6.285 -34.125 -18.469 1 88.5 293 ALA B CA 1
ATOM 4661 C C . ALA B 1 293 ? 4.98 -33.562 -19.031 1 88.5 293 ALA B C 1
ATOM 4663 O O . ALA B 1 293 ? 4.637 -32.406 -18.766 1 88.5 293 ALA B O 1
ATOM 4664 N N . LYS B 1 294 ? 4.422 -34.438 -19.828 1 88.75 294 LYS B N 1
ATOM 4665 C CA . LYS B 1 294 ? 3.057 -34.188 -20.281 1 88.75 294 LYS B CA 1
ATOM 4666 C C . LYS B 1 294 ? 2.088 -35.188 -19.672 1 88.75 294 LYS B C 1
ATOM 4668 O O . LYS B 1 294 ? 2.438 -36.375 -19.484 1 88.75 294 LYS B O 1
ATOM 4673 N N . GLU B 1 295 ? 1.011 -34.594 -19.375 1 87.75 295 GLU B N 1
ATOM 4674 C CA . GLU B 1 295 ? -0.045 -35.469 -18.906 1 87.75 295 GLU B CA 1
ATOM 4675 C C . GLU B 1 295 ? -0.603 -36.312 -20.047 1 87.75 295 GLU B C 1
ATOM 4677 O O . GLU B 1 295 ? -0.522 -35.906 -21.219 1 87.75 295 GLU B O 1
ATOM 4682 N N . ASN B 1 296 ? -1.102 -37.469 -19.625 1 81.38 296 ASN B N 1
ATOM 4683 C CA . ASN B 1 296 ? -1.758 -38.312 -20.609 1 81.38 296 ASN B CA 1
ATOM 4684 C C . ASN B 1 296 ? -3.211 -37.906 -20.828 1 81.38 296 ASN B C 1
ATOM 4686 O O . ASN B 1 296 ? -4.129 -38.688 -20.531 1 81.38 296 ASN B O 1
ATOM 4690 N N . ASP B 1 297 ? -3.357 -36.719 -21.094 1 80.5 297 ASP B N 1
ATOM 4691 C CA . ASP B 1 297 ? -4.695 -36.219 -21.375 1 80.5 297 ASP B CA 1
ATOM 4692 C C . ASP B 1 297 ? -4.809 -35.75 -22.828 1 80.5 297 ASP B C 1
ATOM 4694 O O . ASP B 1 297 ? -3.809 -35.719 -23.547 1 80.5 297 ASP B O 1
ATOM 4698 N N . HIS B 1 298 ? -6.004 -35.594 -23.328 1 80.56 298 HIS B N 1
ATOM 4699 C CA . HIS B 1 298 ? -6.277 -35.281 -24.719 1 80.56 298 HIS B CA 1
ATOM 4700 C C . HIS B 1 298 ? -5.711 -33.906 -25.094 1 80.56 298 HIS B C 1
ATOM 4702 O O . HIS B 1 298 ? -5.562 -33.594 -26.281 1 80.56 298 HIS B O 1
ATOM 4708 N N . ARG B 1 299 ? -5.352 -33.125 -24.172 1 83.12 299 ARG B N 1
ATOM 4709 C CA . ARG B 1 299 ? -4.887 -31.766 -24.406 1 83.12 299 ARG B CA 1
ATOM 4710 C C . ARG B 1 299 ? -3.367 -31.688 -24.344 1 83.12 299 ARG B C 1
ATOM 4712 O O . ARG B 1 299 ? -2.785 -30.625 -24.594 1 83.12 299 ARG B O 1
ATOM 4719 N N . SER B 1 300 ? -2.729 -32.781 -24.031 1 85.56 300 SER B N 1
ATOM 4720 C CA . SER B 1 300 ? -1.282 -32.75 -23.844 1 85.56 300 SER B CA 1
ATOM 4721 C C . SER B 1 300 ? -0.866 -31.703 -22.828 1 85.56 300 SER B C 1
ATOM 4723 O O . SER B 1 300 ? 0.055 -30.922 -23.078 1 85.56 300 SER B O 1
ATOM 4725 N N . SER B 1 301 ? -1.614 -31.688 -21.734 1 95.56 301 SER B N 1
ATOM 4726 C CA . SER B 1 301 ? -1.285 -30.734 -20.688 1 95.56 301 SER B 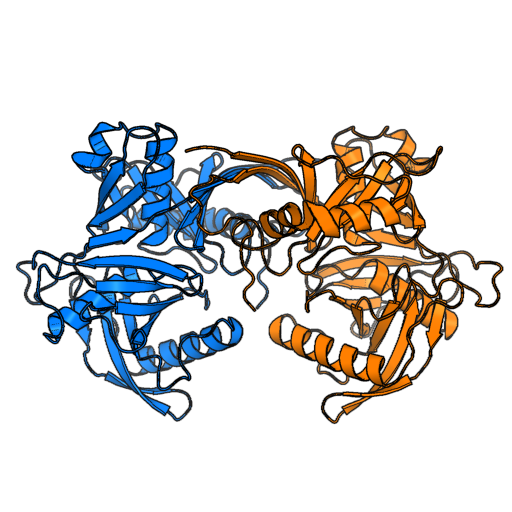CA 1
ATOM 4727 C C . SER B 1 301 ? 0.129 -30.953 -20.156 1 95.56 301 SER B C 1
ATOM 4729 O O . SER B 1 301 ? 0.579 -32.094 -20.031 1 95.56 301 SER B O 1
ATOM 4731 N N . ILE B 1 302 ? 0.81 -29.906 -19.906 1 97.44 302 ILE B N 1
ATOM 4732 C CA . ILE B 1 302 ? 2.129 -30.016 -19.297 1 97.44 302 ILE B CA 1
ATOM 4733 C C . ILE B 1 302 ? 2.01 -29.844 -17.781 1 97.44 302 ILE B C 1
ATOM 4735 O O . ILE B 1 302 ? 1.044 -29.25 -17.297 1 97.44 302 ILE B O 1
ATOM 4739 N N . VAL B 1 303 ? 2.949 -30.359 -17.062 1 96.88 303 VAL B N 1
ATOM 4740 C CA . VAL B 1 303 ? 3.062 -30.094 -15.625 1 96.88 303 VAL B CA 1
ATOM 4741 C C . VAL B 1 303 ? 4.125 -29.031 -15.375 1 96.88 303 VAL B C 1
ATOM 4743 O O . VAL B 1 303 ? 5.324 -29.312 -15.453 1 96.88 303 VAL B O 1
ATOM 4746 N N . PRO B 1 304 ? 3.723 -27.859 -15.102 1 97.94 304 PRO B N 1
ATOM 4747 C CA . PRO B 1 304 ? 4.695 -26.766 -14.984 1 97.94 304 PRO B CA 1
ATOM 4748 C C . PRO B 1 304 ? 5.43 -26.766 -13.648 1 97.94 304 PRO B C 1
ATOM 4750 O O . PRO B 1 304 ? 4.867 -27.188 -12.625 1 97.94 304 PRO B O 1
ATOM 4753 N N . ARG B 1 305 ? 6.625 -26.344 -13.703 1 98.12 305 ARG B N 1
ATOM 4754 C CA . ARG B 1 305 ? 7.426 -26.047 -12.531 1 98.12 305 ARG B CA 1
ATOM 4755 C C . ARG B 1 305 ? 7.797 -24.562 -12.492 1 98.12 305 ARG B C 1
ATOM 4757 O O . ARG B 1 305 ? 8.266 -24 -13.484 1 98.12 305 ARG B O 1
ATOM 4764 N N . TYR B 1 306 ? 7.473 -23.984 -11.438 1 98.12 306 TYR B N 1
ATOM 4765 C CA . TYR B 1 306 ? 7.762 -22.562 -11.195 1 98.12 306 TYR B CA 1
ATOM 4766 C C . TYR B 1 306 ? 8.727 -22.406 -10.023 1 98.12 306 TYR B C 1
ATOM 4768 O O . TYR B 1 306 ? 8.445 -22.859 -8.914 1 98.12 306 TYR B O 1
ATOM 4776 N N . THR B 1 307 ? 9.875 -21.75 -10.234 1 98.5 307 THR B N 1
ATOM 4777 C CA . THR B 1 307 ? 10.891 -21.562 -9.203 1 98.5 307 THR B CA 1
ATOM 4778 C C . THR B 1 307 ? 11.156 -20.094 -8.961 1 98.5 307 THR B C 1
ATOM 4780 O O . THR B 1 307 ? 11.453 -19.344 -9.898 1 98.5 307 THR B O 1
ATOM 4783 N N . ALA B 1 308 ? 11.062 -19.672 -7.777 1 98.31 308 ALA B N 1
ATOM 4784 C CA . ALA B 1 308 ? 11.352 -18.297 -7.371 1 98.31 308 ALA B CA 1
ATOM 4785 C C . ALA B 1 308 ? 11.773 -18.234 -5.906 1 98.31 308 ALA B C 1
ATOM 4787 O O . ALA B 1 308 ? 11.906 -19.266 -5.246 1 98.31 308 ALA B O 1
ATOM 4788 N N . ASP B 1 309 ? 12.148 -17.047 -5.469 1 97.81 309 ASP B N 1
ATOM 4789 C CA . ASP B 1 309 ? 12.508 -16.859 -4.066 1 97.81 309 ASP B CA 1
ATOM 4790 C C . ASP B 1 309 ? 11.516 -15.93 -3.365 1 97.81 309 ASP B C 1
ATOM 4792 O O . ASP B 1 309 ? 10.664 -15.328 -4.012 1 97.81 309 ASP B O 1
ATOM 4796 N N . ALA B 1 310 ? 11.531 -15.938 -2.08 1 97.94 310 ALA B N 1
ATOM 4797 C CA . ALA B 1 310 ? 10.703 -15.078 -1.239 1 97.94 310 ALA B CA 1
ATOM 4798 C C . ALA B 1 310 ? 11.477 -14.609 -0.009 1 97.94 310 ALA B C 1
ATOM 4800 O O . ALA B 1 310 ? 12.461 -15.234 0.387 1 97.94 310 ALA B O 1
ATOM 4801 N N . HIS B 1 311 ? 11.039 -13.508 0.535 1 97.94 311 HIS B N 1
ATOM 4802 C CA . HIS B 1 311 ? 11.75 -12.883 1.643 1 97.94 311 HIS B CA 1
ATOM 4803 C C . HIS B 1 311 ? 10.773 -12.375 2.701 1 97.94 311 HIS B C 1
ATOM 4805 O O . HIS B 1 311 ? 9.695 -11.875 2.373 1 97.94 311 HIS B O 1
ATOM 4811 N N . LEU B 1 312 ? 11.25 -12.469 3.934 1 97.56 312 LEU B N 1
ATOM 4812 C CA . LEU B 1 312 ? 10.461 -12.039 5.086 1 97.56 312 LEU B CA 1
ATOM 4813 C C . LEU B 1 312 ? 10.43 -10.516 5.188 1 97.56 312 LEU B C 1
ATOM 4815 O O . LEU B 1 312 ? 11.469 -9.859 5.066 1 97.56 312 LEU B O 1
ATOM 4819 N N . LEU B 1 313 ? 9.258 -10 5.352 1 98.12 313 LEU B N 1
ATOM 4820 C CA . LEU B 1 313 ? 9.094 -8.578 5.621 1 98.12 313 LEU B CA 1
ATOM 4821 C C . LEU B 1 313 ? 8.961 -8.32 7.117 1 98.12 313 LEU B C 1
ATOM 4823 O O . LEU B 1 313 ? 9.398 -7.277 7.613 1 98.12 313 LEU B O 1
ATOM 4827 N N . GLY B 1 314 ? 8.203 -9.172 7.793 1 97.81 314 GLY B N 1
ATOM 4828 C CA . GLY B 1 314 ? 8.023 -8.984 9.227 1 97.81 314 GLY B CA 1
ATOM 4829 C C . GLY B 1 314 ? 6.855 -9.766 9.797 1 97.81 314 GLY B C 1
ATOM 4830 O O . GLY B 1 314 ? 6.238 -10.562 9.094 1 97.81 314 GLY B O 1
ATOM 4831 N N . TRP B 1 315 ? 6.668 -9.625 11.109 1 98 315 TRP B N 1
ATOM 4832 C CA . TRP B 1 315 ? 5.547 -10.164 11.867 1 98 315 TRP B CA 1
ATOM 4833 C C . TRP B 1 315 ? 4.609 -9.039 12.32 1 98 315 TRP B C 1
ATOM 4835 O O . TRP B 1 315 ? 5.051 -8.055 12.914 1 98 315 TRP B O 1
ATOM 4845 N N . MET B 1 316 ? 3.352 -9.258 12.031 1 98.44 316 MET B N 1
ATOM 4846 C CA . MET B 1 316 ? 2.418 -8.164 12.258 1 98.44 316 MET B CA 1
ATOM 4847 C C . MET B 1 316 ? 1.258 -8.617 13.141 1 98.44 316 MET B C 1
ATOM 4849 O O . MET B 1 316 ? 0.855 -9.781 13.102 1 98.44 316 MET B O 1
ATOM 4853 N N . ASN B 1 317 ? 0.778 -7.711 13.859 1 98.44 317 ASN B N 1
ATOM 4854 C CA . ASN B 1 317 ? -0.489 -7.809 14.578 1 98.44 317 ASN B CA 1
ATOM 4855 C C . ASN B 1 317 ? -1.448 -6.691 14.18 1 98.44 317 ASN B C 1
ATOM 4857 O O . ASN B 1 317 ? -1.213 -5.523 14.5 1 98.44 317 ASN B O 1
ATOM 4861 N N . PHE B 1 318 ? -2.465 -7.082 13.5 1 98.5 318 PHE B N 1
ATOM 4862 C CA . PHE B 1 318 ? -3.498 -6.133 13.102 1 98.5 318 PHE B CA 1
ATOM 4863 C C . PHE B 1 318 ? -4.672 -6.172 14.07 1 98.5 318 PHE B C 1
ATOM 4865 O O . PHE B 1 318 ? -5.051 -7.242 14.555 1 98.5 318 PHE B O 1
ATOM 4872 N N . VAL B 1 319 ? -5.27 -5.008 14.281 1 97.81 319 VAL B N 1
ATOM 4873 C CA . VAL B 1 319 ? -6.406 -4.949 15.195 1 97.81 319 VAL B CA 1
ATOM 4874 C C . VAL B 1 319 ? -7.512 -4.086 14.586 1 97.81 319 VAL B C 1
ATOM 4876 O O . VAL B 1 319 ? -7.27 -3.34 13.633 1 97.81 319 VAL B O 1
ATOM 4879 N N . LEU B 1 320 ? -8.695 -4.285 15.047 1 97.31 320 LEU B N 1
ATOM 4880 C CA . LEU B 1 320 ? -9.828 -3.441 14.703 1 97.31 320 LEU B CA 1
ATOM 4881 C C . LEU B 1 320 ? -10.516 -2.91 15.961 1 97.31 320 LEU B C 1
ATOM 4883 O O . LEU B 1 320 ? -10.961 -3.688 16.797 1 97.31 320 LEU B O 1
ATOM 4887 N N . ASP B 1 321 ? -10.445 -1.619 16.078 1 95.06 321 ASP B N 1
ATOM 4888 C CA . ASP B 1 321 ? -11.258 -0.911 17.062 1 95.06 321 ASP B CA 1
ATOM 4889 C C . ASP B 1 321 ? -12.664 -0.652 16.531 1 95.06 321 ASP B C 1
ATOM 4891 O O . ASP B 1 321 ? -12.836 -0.119 15.43 1 95.06 321 ASP B O 1
ATOM 4895 N N . PRO B 1 322 ? -13.719 -1.032 17.266 1 94.5 322 PRO B N 1
ATOM 4896 C CA . PRO B 1 322 ? -15.094 -0.857 16.781 1 94.5 322 PRO B CA 1
ATOM 4897 C C . PRO B 1 322 ? -15.414 0.592 16.422 1 94.5 322 PRO B C 1
ATOM 4899 O O . PRO B 1 322 ? -16.344 0.85 15.656 1 94.5 322 PRO B O 1
ATOM 4902 N N . SER B 1 323 ? -14.648 1.543 16.953 1 94.06 323 SER B N 1
ATOM 4903 C CA . SER B 1 323 ? -14.906 2.951 16.672 1 94.06 323 SER B CA 1
ATOM 4904 C C . SER B 1 323 ? -14.258 3.373 15.352 1 94.06 323 SER B C 1
ATOM 4906 O O . SER B 1 323 ? -14.516 4.473 14.852 1 94.06 323 SER B O 1
ATOM 4908 N N . ASP B 1 324 ? -13.414 2.504 14.82 1 95.5 324 ASP B N 1
ATOM 4909 C CA . ASP B 1 324 ? -12.805 2.799 13.523 1 95.5 324 ASP B CA 1
ATOM 4910 C C . ASP B 1 324 ? -13.867 2.896 12.43 1 95.5 324 ASP B C 1
ATOM 4912 O O . ASP B 1 324 ? -14.586 1.931 12.172 1 95.5 324 ASP B O 1
ATOM 4916 N N . PRO B 1 325 ? -13.914 4.043 11.75 1 95.81 325 PRO B N 1
ATOM 4917 C CA . PRO B 1 325 ? -14.953 4.234 10.734 1 95.81 325 PRO B CA 1
ATOM 4918 C C . PRO B 1 325 ? -14.68 3.461 9.453 1 95.81 325 PRO B C 1
ATOM 4920 O O . PRO B 1 325 ? -15.5 3.467 8.531 1 95.81 325 PRO B O 1
ATOM 4923 N N . LEU B 1 326 ? -13.555 2.787 9.398 1 96.06 326 LEU B N 1
ATOM 4924 C CA . LEU B 1 326 ? -13.18 2.041 8.203 1 96.06 326 LEU B CA 1
ATOM 4925 C C . LEU B 1 326 ? -12.938 0.572 8.531 1 96.06 326 LEU B C 1
ATOM 4927 O O . LEU B 1 326 ? -11.852 0.045 8.281 1 96.06 326 LEU B O 1
ATOM 4931 N N . PRO B 1 327 ? -13.961 -0.116 8.93 1 95.06 327 PRO B N 1
ATOM 4932 C CA . PRO B 1 327 ? -13.758 -1.488 9.406 1 95.06 327 PRO B CA 1
ATOM 4933 C C . PRO B 1 327 ? -13.406 -2.457 8.273 1 95.06 327 PRO B C 1
ATOM 4935 O O . PRO B 1 327 ? -12.859 -3.533 8.531 1 95.06 327 PRO B O 1
ATOM 4938 N N . GLN B 1 328 ? -13.758 -2.117 7.113 1 94.69 328 GLN B N 1
ATOM 4939 C CA . GLN B 1 328 ? -13.453 -3.004 5.996 1 94.69 328 GLN B CA 1
ATOM 4940 C C . GLN B 1 328 ? -12.508 -2.33 5.004 1 94.69 328 GLN B C 1
ATOM 4942 O O . GLN B 1 328 ? -12.344 -2.803 3.875 1 94.69 328 GLN B O 1
ATOM 4947 N N . GLY B 1 329 ? -12.008 -1.233 5.438 1 95.94 329 GLY B N 1
ATOM 4948 C CA . GLY B 1 329 ? -11.07 -0.514 4.59 1 95.94 329 GLY B CA 1
ATOM 4949 C C . GLY B 1 329 ? -11.719 0.114 3.375 1 95.94 329 GLY B C 1
ATOM 4950 O O . GLY B 1 329 ? -12.922 0.365 3.369 1 95.94 329 GLY B O 1
ATOM 4951 N N . PHE B 1 330 ? -10.852 0.53 2.445 1 95.56 330 PHE B N 1
ATOM 4952 C CA . PHE B 1 330 ? -11.289 1.143 1.197 1 95.56 330 PHE B CA 1
ATOM 4953 C C . PHE B 1 330 ? -10.266 0.916 0.093 1 95.56 330 PHE B C 1
ATOM 4955 O O . PHE B 1 330 ? -9.125 0.538 0.365 1 95.56 330 PHE B O 1
ATOM 4962 N N . ILE B 1 331 ? -10.719 1.043 -1.093 1 91.38 331 ILE B N 1
ATOM 4963 C CA . ILE B 1 331 ? -9.859 0.902 -2.262 1 91.38 331 ILE B CA 1
ATOM 4964 C C . ILE B 1 331 ? -9.906 2.182 -3.094 1 91.38 331 ILE B C 1
ATOM 4966 O O . ILE B 1 331 ? -10.984 2.729 -3.34 1 91.38 331 ILE B O 1
ATOM 4970 N N . LEU B 1 332 ? -8.734 2.689 -3.371 1 87.56 332 LEU B N 1
ATOM 4971 C CA . LEU B 1 332 ? -8.586 3.811 -4.293 1 87.56 332 LEU B CA 1
ATOM 4972 C C . LEU B 1 332 ? -7.828 3.385 -5.547 1 87.56 332 LEU B C 1
ATOM 4974 O O . LEU B 1 332 ? -6.906 2.572 -5.477 1 87.56 332 LEU B O 1
ATOM 4978 N N . ARG B 1 333 ? -8.258 3.961 -6.691 1 79.62 333 ARG B N 1
ATOM 4979 C CA . ARG B 1 333 ? -7.664 3.549 -7.961 1 79.62 333 ARG B CA 1
ATOM 4980 C C . ARG B 1 333 ? -7.008 4.73 -8.672 1 79.62 333 ARG B C 1
ATOM 4982 O O . ARG B 1 333 ? -7.449 5.875 -8.516 1 79.62 333 ARG B O 1
#

Radius of gyration: 26.34 Å; Cα contacts (8 Å, |Δi|>4): 1794; chains: 2; bounding box: 51×80×66 Å

pLDDT: mean 95.21, std 6.51, range [48.0, 98.81]

Solvent-accessible surface area (backbone atoms only — not comparable to full-atom values): 33099 Å² total; per-residue (Å²): 97,53,78,76,44,55,34,33,31,45,33,27,24,16,35,56,28,31,28,40,34,48,75,40,67,73,77,88,62,57,58,72,39,47,56,44,26,51,52,37,33,62,74,72,44,44,57,57,50,32,31,56,23,21,23,59,69,35,35,69,64,28,29,30,33,42,72,42,73,42,51,51,92,82,34,72,26,18,46,45,34,37,40,74,67,48,74,42,42,63,54,41,47,52,50,33,27,51,53,41,50,31,49,58,68,61,75,40,66,74,67,33,30,73,77,44,42,32,35,30,27,48,53,42,65,32,38,32,33,36,54,57,79,84,48,41,48,69,29,27,35,34,38,45,41,69,14,29,66,77,43,72,68,41,78,40,62,42,96,90,38,79,48,59,32,29,32,17,29,25,48,47,31,27,40,36,32,70,22,63,92,70,75,43,88,71,67,41,50,65,59,52,30,52,50,35,51,45,46,50,53,38,45,59,73,71,41,88,53,54,41,90,90,41,73,85,47,56,51,75,49,30,29,23,35,33,41,76,46,80,94,80,67,94,59,55,42,30,33,24,35,24,27,26,72,78,52,26,61,47,31,16,24,37,40,39,42,42,43,20,46,49,30,46,34,41,75,71,65,75,39,56,78,66,46,64,35,35,26,28,14,83,70,66,29,62,31,38,36,34,30,77,47,62,46,98,49,98,72,55,21,30,38,33,31,43,34,35,43,41,40,66,39,31,47,36,34,39,41,36,35,82,82,43,91,55,72,46,35,49,85,72,78,98,53,78,75,42,54,35,33,30,45,31,27,24,17,37,58,27,32,29,38,32,48,77,40,67,74,77,89,62,56,58,74,40,46,57,43,26,51,51,38,33,60,74,73,46,44,58,57,49,33,30,56,21,18,24,59,69,35,35,69,64,26,29,29,32,42,71,42,73,41,53,51,92,82,33,74,27,18,45,45,34,37,40,77,67,47,74,44,43,61,52,42,47,52,50,32,25,51,51,41,50,30,50,57,69,61,74,38,65,74,67,33,31,74,76,43,41,32,36,32,28,48,53,42,64,31,39,32,33,36,54,58,80,85,47,42,47,68,30,25,36,35,38,46,40,68,13,30,65,78,41,75,66,40,78,39,62,44,95,89,38,80,46,58,33,29,32,15,29,25,46,47,31,25,41,36,33,72,21,63,90,71,76,42,88,71,67,41,50,66,58,52,28,51,50,35,50,45,46,50,53,38,46,60,74,71,42,88,52,53,41,91,90,41,74,86,46,56,50,74,51,29,30,22,35,32,40,77,48,79,94,78,67,96,59,56,42,30,32,24,33,24,26,26,72,75,51,27,62,46,32,17,24,39,38,38,42,42,43,20,46,48,31,44,34,40,75,70,65,77,38,56,79,68,46,64,36,38,24,27,14,84,69,67,28,65,31,39,37,33,30,79,49,63,46,97,50,97,71,56,21,31,38,33,32,43,32,34,42,44,39,66,38,29,47,36,35,40,41,37,34,82,82,41,92,55,71,46,36,49,84,70,77

Sequence (666 aa):
MEISKWYSTIDMHSGGEPIRIITGGLPQMRGAVQRERAADFMGHHDAVRRLLMAEPRGHLGMTGAIVTPPASDDAHFGLLFMNNEGLAPISGHSLVAVVTAWLETGQIAREEAVSGIRIDCEAGRVTAYADYDGTEARSVTIEGIPSFVLAADVPVVVERRACTIDVAYSGAFYAVVDAAPFGGITTSISEMQAWGSAIRQAVEAAVDVVHPDDESIKGLHGVFMYESAASGSTEHAYRGMTIFADAQCDRSPGGTGACAHLAVLIARGELMLGEEVTYEGITGAKARCSSFAKENDHRSSIVPRYTADAHLLGWMNFVLDPSDPLPQGFILRMEISKWYSTIDMHSGGEPIRIITGGLPQMRGAVQRERAADFMGHHDAVRRLLMAEPRGHLGMTGAIVTPPASDDAHFGLLFMNNEGLAPISGHSLVAVVTAWLETGQIAREEAVSGIRIDCEAGRVTAYADYDGTEARSVTIEGIPSFVLAADVPVVVERRACTIDVAYSGAFYAVVDAAPFGGITTSISEMQAWGSAIRQAVEAAVDVVHPDDESIKGLHGVFMYESAASGSTEHAYRGMTIFADAQCDRSPGGTGACAHLAVLIARGELMLGEEVTYEGITGAKARCSSFAKENDHRSSIVPRYTADAHLLGWMNFVLDPSDPLPQGFILR

InterPro domains:
  IPR008794 Proline racemase family [PF05544] (10-330)
  IPR008794 Proline racemase family [PIRSF029792] (1-332)
  IPR008794 Proline racemase family [PTHR33442] (4-332)
  IPR008794 Proline racemase family [SFLDS00028] (1-332)

Foldseek 3Di:
DDFDFKWKWFWKFFLNQIETETDDGDDDFDDLAQQSSQVRCVVPPCLVLLQCPFPPNHAQRHKYKYWAADSDDPAPTEIWMGHNFGTAQDFFRNVQAVVQVCQQVVVDDVVCLDVWHWYGGNLGIKTKHFPDPRHGGFKMKIFFDFKFWPAFQQWWAFPNDTATWTWMDTSAIETEGECVSLPDDDPDLVSQLNRFVRVQVGDVVRDFAADPVHRVRGGHFWYKYWYADDDDDPAAEIEIWIQGRNRRIGQHLGGSSVVRVVNVCPVVVVDDAPGKHWYAGPSRFIKIKHFHAFDPDPRRTTGMMIMTHMDTDDMDMDTDDPPPPASSHDHDD/DDFDFKWKWFWKFFLNQIETETDDGDDDFDDLAQLRSQVRCVVPPCLVLLQCPFPPNHAQRHKYKYWAADSDPPAPTEIWIGHNFGTAQDFFRNVQAVVQVCQQVVVDDVVCLDVWHWYGGNLGIKTKHFPDPNHGGFKMKIFFDFKFWPDFQQWWAFPNDTGTWTWMDTSAIETEGECVSLPDDDPDLVSQLNRFVRVQVGDVVRDFAADPVHRVRGGHFWYKYWYADDDDDPAAEIEIWIQGRNRRIGQHLTGSSVVRVVNVCCVVVVDDAPGKHWYAGPSRFIKIKHFHAFDPDPRRTTGMMIMTHMGTDDMDMDTDDPVPPASSHDHDD

Secondary structure (DSSP, 8-state):
---SEEEEEEEEEETTEEEEEEEE-PPPPP-SSHHHHHHHHHHH-HHHHHHHHSBTTS-TT--EEEEE--SSTT-SEEEEEE-SSSEES--HHHHHHHHHHHHHTTSS-TTHHHH-EEEEETTEEEEEEEEE-SS-EEEEEEE---BEEEEEEEEEEETTEEEEEEEEESSSEEEEEESGGGT---S-HHHHHHHHHHHHHHHHHH---EETTEEEEES--EEEEEEE--S--SSEEEEEEEEETTTEE-SSS-SHHHHHHHHHHHHTTSS-TT--EEEE-TTS-EEEEEEEEE-SSTT--EEEEEEE--EEEEEEEEEE-TT-S-TT-B---/---SEEEEEEEEEETTEEEEEEEE-PPPPP-SSHHHHHHHHHHH-HHHHHHHHSBTTS-TT--EEEEE--SSTT-SEEEEEE-SSSEES--HHHHHHHHHHHHHTTSS-TTHHHH-EEEEETTEEEEEEEEE-SS-EEEEEEE---BEEEEEEEEEEETTEEEEEEEEESSSEEEEEESGGGT---S-HHHHHHHHHHHHHHHHHH---EETTEEEEES--EEEEEEE--S--SSEEEEEEEEETTTEE-SSS-SHHHHHHHHHHHHTTSS-TT--EEEE-TTS-EEEEEEEEE-SSTT--EEEEEEE--EEEEEEEEEE-TT-S-TT-B---